Protein AF-A0A1H4A0J3-F1 (afdb_monomer)

Solvent-accessible surface area (backbone atoms only — not comparable to full-atom values): 24452 Å² total; per-residue (Å²): 130,66,51,70,62,52,45,55,51,49,49,52,47,35,50,53,34,30,50,50,51,49,54,53,56,74,72,62,51,73,77,63,23,76,77,56,42,59,70,54,56,52,51,48,53,38,52,51,26,36,53,53,44,54,55,50,47,46,70,75,42,68,84,42,49,66,63,55,100,72,50,74,69,90,62,61,57,86,45,40,31,37,36,65,24,53,52,38,14,56,70,25,56,76,70,74,41,78,49,31,29,23,30,38,24,35,29,41,53,85,44,65,46,31,14,30,40,25,36,47,81,83,70,46,43,37,34,20,31,71,96,65,40,11,29,45,80,86,42,80,36,43,28,37,87,62,49,56,58,66,20,38,34,37,52,62,83,46,88,63,44,82,78,42,49,67,55,53,51,51,45,46,70,67,39,66,89,52,28,57,42,80,42,69,62,69,23,58,37,56,49,33,46,31,19,13,57,35,76,22,36,28,32,43,44,50,78,42,60,55,38,46,40,54,15,19,50,45,22,18,44,40,12,64,22,38,58,19,22,60,88,66,43,71,81,37,71,87,44,44,30,41,31,37,19,29,47,74,31,43,72,62,53,39,56,66,64,37,93,59,68,100,78,76,91,68,95,72,80,90,76,75,51,68,40,57,52,29,48,54,48,33,46,59,55,34,61,95,42,54,38,93,95,57,90,48,59,40,53,58,53,31,52,45,7,18,53,49,32,54,75,76,46,86,56,52,53,56,37,22,21,22,31,37,38,56,37,45,80,77,43,72,46,56,60,69,56,43,27,72,77,64,31,66,68,26,23,52,48,21,58,73,69,55,85,74,86,58,91,96,52,53,80,65,78,35,41,66,60,48,52,49,51,52,42,56,49,46,51,73,45,55,72,69,50,46,43,39,50,47,12,46,56,34,46,53,48,54,54,49,48,55,42,33,73,75,52,43,85,58,47,36,73,78,43,87,70,55,58,64,54,62,53,35,52,51,54,57,46,44,49,62,39,46,48,91,43,64,89,36,70,68,43,52,50,37,49,51,50,51,49,65,72,34,66,86,51,84,128

Nearest PDB structures (foldseek):
  2qfl-assembly1_A  TM=8.839E-01  e=4.375E-18  Escherichia coli
  5zhh-assembly1_A  TM=8.967E-01  e=5.079E-17  Nostoc sp. PCC 7120 = FACHB-418
  6ib8-assembly1_A  TM=9.085E-01  e=4.854E-17  Escherichia coli
  2pcr-assembly1_D  TM=9.141E-01  e=8.872E-16  Aquifex aeolicus VF5
  2pcr-assembly1_C  TM=9.179E-01  e=1.128E-14  Aquifex aeolicus VF5

Structure (mmCIF, N/CA/C/O backbone):
data_AF-A0A1H4A0J3-F1
#
_entry.id   AF-A0A1H4A0J3-F1
#
loop_
_atom_site.group_PDB
_atom_site.id
_atom_site.type_symbol
_atom_site.label_atom_id
_atom_site.label_alt_id
_atom_site.label_comp_id
_atom_site.label_asym_id
_atom_site.label_entity_id
_atom_site.label_seq_id
_atom_site.pdbx_PDB_ins_code
_atom_site.Cartn_x
_atom_site.Cartn_y
_atom_site.Cartn_z
_atom_site.occupancy
_atom_site.B_iso_or_equiv
_atom_site.auth_seq_id
_atom_site.auth_comp_id
_atom_site.auth_asym_id
_atom_site.auth_atom_id
_atom_site.pdbx_PDB_model_num
ATOM 1 N N . MET A 1 1 ? -1.515 4.212 33.748 1.00 77.25 1 MET A N 1
ATOM 2 C CA . MET A 1 1 ? -2.375 4.877 32.749 1.00 77.25 1 MET A CA 1
ATOM 3 C C . MET A 1 1 ? -3.642 4.048 32.587 1.00 77.25 1 MET A C 1
ATOM 5 O O . MET A 1 1 ? -3.531 2.869 32.289 1.00 77.25 1 MET A O 1
ATOM 9 N N . GLU A 1 2 ? -4.824 4.614 32.845 1.00 92.94 2 GLU A N 1
ATOM 10 C CA . GLU A 1 2 ? -6.111 3.909 32.685 1.00 92.94 2 GLU A CA 1
ATOM 11 C C . GLU A 1 2 ? -6.526 3.901 31.203 1.00 92.94 2 GLU A C 1
ATOM 13 O O . GLU A 1 2 ? -7.246 4.789 30.740 1.00 92.94 2 GLU A O 1
ATOM 18 N N . LEU A 1 3 ? -6.050 2.906 30.442 1.00 97.06 3 LEU A N 1
ATOM 19 C CA . LEU A 1 3 ? -6.209 2.846 28.980 1.00 97.06 3 LEU A CA 1
ATOM 20 C C . LEU A 1 3 ? -7.665 2.945 28.515 1.00 97.06 3 LEU A C 1
ATOM 22 O O . LEU A 1 3 ? -7.951 3.615 27.526 1.00 97.06 3 LEU A O 1
ATOM 26 N N . ARG A 1 4 ? -8.606 2.348 29.251 1.00 97.88 4 ARG A N 1
ATOM 27 C CA . ARG A 1 4 ? -10.037 2.415 28.925 1.00 97.88 4 ARG A CA 1
ATOM 28 C C . ARG A 1 4 ? -10.574 3.849 28.947 1.00 97.88 4 ARG A C 1
ATOM 30 O O . ARG A 1 4 ? -11.303 4.249 28.041 1.00 97.88 4 ARG A O 1
ATOM 37 N N . GLN A 1 5 ? -10.241 4.615 29.987 1.00 97.75 5 GLN A N 1
ATOM 38 C CA . GLN A 1 5 ? -10.696 6.004 30.119 1.00 97.75 5 GLN A CA 1
ATOM 39 C C . GLN A 1 5 ? -10.058 6.880 29.041 1.00 97.75 5 GLN A C 1
ATOM 41 O O . GLN A 1 5 ? -10.754 7.669 28.403 1.00 97.75 5 GLN A O 1
ATOM 46 N N . LEU A 1 6 ? -8.761 6.679 28.789 1.00 98.25 6 LEU A N 1
ATOM 47 C CA . LEU A 1 6 ? -8.033 7.392 27.746 1.00 98.25 6 LEU A CA 1
ATOM 48 C C . LEU A 1 6 ? -8.616 7.106 26.355 1.00 98.25 6 LEU A C 1
ATOM 50 O O . LEU A 1 6 ? -8.926 8.037 25.620 1.00 98.25 6 LEU A O 1
ATOM 54 N N . THR A 1 7 ? -8.875 5.837 26.032 1.00 98.75 7 THR A N 1
ATOM 55 C CA . THR A 1 7 ? -9.491 5.424 24.757 1.00 98.75 7 THR A CA 1
ATOM 56 C C . THR A 1 7 ? -10.863 6.064 24.567 1.00 98.75 7 THR A C 1
ATOM 58 O O . THR A 1 7 ? -11.168 6.567 23.488 1.00 98.75 7 THR A O 1
ATOM 61 N N . SER A 1 8 ? -11.681 6.128 25.626 1.00 98.44 8 SER A N 1
ATOM 62 C CA . SER A 1 8 ? -12.982 6.804 25.572 1.00 98.44 8 SER A CA 1
ATOM 63 C C . SER A 1 8 ? -12.859 8.302 25.274 1.00 98.44 8 SER A C 1
ATOM 65 O O . SER A 1 8 ? -13.718 8.843 24.579 1.00 98.44 8 SER A O 1
ATOM 67 N N . ALA A 1 9 ? -11.830 8.978 25.791 1.00 98.56 9 ALA A N 1
ATOM 68 C CA . ALA A 1 9 ? -11.569 10.381 25.476 1.00 98.56 9 ALA A CA 1
ATOM 69 C C . ALA A 1 9 ? -11.091 10.547 24.023 1.00 98.56 9 ALA A C 1
ATOM 71 O O . ALA A 1 9 ? -11.588 11.416 23.309 1.00 98.56 9 ALA A O 1
ATOM 72 N N . VAL A 1 10 ? -10.213 9.661 23.540 1.00 98.75 10 VAL A N 1
ATOM 73 C CA . VAL A 1 10 ? -9.754 9.657 22.139 1.00 98.75 10 VAL A CA 1
ATOM 74 C C . VAL A 1 10 ? -10.916 9.408 21.167 1.00 98.75 10 VAL A C 1
ATOM 76 O O . VAL A 1 10 ? -11.002 10.079 20.143 1.00 98.75 10 VAL A O 1
ATOM 79 N N . CYS A 1 11 ? -11.883 8.550 21.514 1.00 98.88 11 CYS A N 1
ATOM 80 C CA . CYS A 1 11 ? -13.115 8.373 20.733 1.00 98.88 11 CYS A CA 1
ATOM 81 C C . CYS A 1 11 ? -13.897 9.684 20.563 1.00 98.88 11 CYS A C 1
ATOM 83 O O . CYS A 1 11 ? -14.443 9.946 19.492 1.00 98.88 11 CYS A O 1
ATOM 85 N N . GLN A 1 12 ? -13.961 10.524 21.602 1.00 98.75 12 GLN A N 1
ATOM 86 C CA . GLN A 1 12 ? -14.626 11.828 21.512 1.00 98.75 12 GLN A CA 1
ATOM 87 C C . GLN A 1 12 ? -13.864 12.780 20.584 1.00 98.75 12 GLN A C 1
ATOM 89 O O . GLN A 1 12 ? -14.494 13.470 19.783 1.00 98.75 12 GLN A O 1
ATOM 94 N N . ILE A 1 13 ? -12.529 12.776 20.647 1.00 98.75 13 ILE A N 1
ATOM 95 C CA . ILE A 1 13 ? -11.664 13.574 19.766 1.00 98.75 13 ILE A CA 1
ATOM 96 C C . ILE A 1 13 ? -11.846 13.146 18.304 1.00 98.75 13 ILE A C 1
ATOM 98 O O . ILE A 1 13 ? -12.110 13.993 17.449 1.00 98.75 13 ILE A O 1
ATOM 102 N N . ALA A 1 14 ? -11.795 11.841 18.019 1.00 98.69 14 ALA A N 1
ATOM 103 C CA . ALA A 1 14 ? -11.991 11.304 16.673 1.00 98.69 14 ALA A CA 1
ATOM 104 C C . ALA A 1 14 ? -13.368 11.682 16.100 1.00 98.69 14 ALA A C 1
ATOM 106 O O . ALA A 1 14 ? -13.466 12.135 14.960 1.00 98.69 14 ALA A O 1
ATOM 107 N N . ARG A 1 15 ? -14.434 11.604 16.913 1.00 98.75 15 ARG A N 1
ATOM 108 C CA . ARG A 1 15 ? -15.783 12.041 16.509 1.00 98.75 15 ARG A CA 1
ATOM 109 C C . ARG A 1 15 ? -15.874 13.534 16.222 1.00 98.75 15 ARG A C 1
ATOM 111 O O . ARG A 1 15 ? -16.555 13.927 15.278 1.00 98.75 15 ARG A O 1
ATOM 118 N N . GLN A 1 16 ? -15.212 14.374 17.016 1.00 98.44 16 GLN A N 1
ATOM 119 C CA . GLN A 1 16 ? -15.170 15.819 16.770 1.00 98.44 16 GLN A CA 1
ATOM 120 C C . GLN A 1 16 ? -14.463 16.135 15.446 1.00 98.44 16 GLN A C 1
ATOM 122 O O . GLN A 1 16 ? -14.987 16.915 14.647 1.00 98.44 16 GLN A O 1
ATOM 127 N N . ALA A 1 17 ? -13.324 15.490 15.183 1.00 98.06 17 ALA A N 1
ATOM 128 C CA . ALA A 1 17 ? -12.599 15.630 13.925 1.00 98.06 17 ALA A CA 1
ATOM 129 C C . ALA A 1 17 ? -13.425 15.130 12.729 1.00 98.06 17 ALA A C 1
ATOM 131 O O . ALA A 1 17 ? -13.578 15.842 11.739 1.00 98.06 17 ALA A O 1
ATOM 132 N N . GLY A 1 18 ? -14.064 13.964 12.837 1.00 97.88 18 GLY A N 1
ATOM 133 C CA . GLY A 1 18 ? -14.913 13.463 11.760 1.00 97.88 18 GLY A CA 1
ATOM 134 C C . GLY A 1 18 ? -16.195 14.282 11.553 1.00 97.88 18 GLY A C 1
ATOM 135 O O . GLY A 1 18 ? -16.644 14.427 10.418 1.00 97.88 18 GLY A O 1
ATOM 136 N N . ALA A 1 19 ? -16.753 14.915 12.592 1.00 97.94 19 ALA A N 1
ATOM 137 C CA . ALA A 1 19 ? -17.837 15.888 12.431 1.00 97.94 19 ALA A CA 1
ATOM 138 C C . ALA A 1 19 ? -17.382 17.132 11.646 1.00 97.94 19 ALA A C 1
ATOM 140 O O . ALA A 1 19 ? -18.131 17.634 10.802 1.00 97.94 19 ALA A O 1
ATOM 141 N N . TYR A 1 20 ? -16.152 17.602 11.881 1.00 97.00 20 TYR A N 1
ATOM 142 C CA . TYR A 1 20 ? -15.530 18.652 11.072 1.00 97.00 20 TYR A CA 1
ATOM 143 C C . TYR A 1 20 ? -15.372 18.209 9.607 1.00 97.00 20 TYR A C 1
ATOM 145 O O . TYR A 1 20 ? -15.861 18.905 8.716 1.00 97.00 20 TYR A O 1
ATOM 153 N N . ILE A 1 21 ? -14.817 17.019 9.356 1.00 96.19 21 ILE A N 1
ATOM 154 C CA . ILE A 1 21 ? -14.648 16.454 8.002 1.00 96.19 21 ILE A CA 1
ATOM 155 C C . ILE A 1 21 ? -15.999 16.322 7.286 1.00 96.19 21 ILE A C 1
ATOM 157 O O . ILE A 1 21 ? -16.140 16.740 6.136 1.00 96.19 21 ILE A O 1
ATOM 161 N N . ARG A 1 22 ? -17.034 15.810 7.968 1.00 95.81 22 ARG A N 1
ATOM 162 C CA . ARG A 1 22 ? -18.405 15.703 7.437 1.00 95.81 22 ARG A CA 1
ATOM 163 C C . ARG A 1 22 ? -18.966 17.066 7.032 1.00 95.81 22 ARG A C 1
ATOM 165 O O . ARG A 1 22 ? -19.584 17.194 5.974 1.00 95.81 22 ARG A O 1
ATOM 172 N N . ASN A 1 23 ? -18.743 18.087 7.859 1.00 94.56 23 ASN A N 1
ATOM 173 C CA . ASN A 1 23 ? -19.189 19.449 7.583 1.00 94.56 23 ASN A CA 1
ATOM 174 C C . ASN A 1 23 ? -18.470 20.038 6.362 1.00 94.56 23 ASN A C 1
ATOM 176 O O . ASN A 1 23 ? -19.127 20.583 5.474 1.00 94.56 23 ASN A O 1
ATOM 180 N N . GLU A 1 24 ? -17.148 19.886 6.271 1.00 92.12 24 GLU A N 1
ATOM 181 C CA . GLU A 1 24 ? -16.384 20.343 5.104 1.00 92.12 24 GLU A CA 1
ATOM 182 C C . GLU A 1 24 ? -16.805 19.603 3.834 1.00 92.12 24 GLU A C 1
ATOM 184 O O . GLU A 1 24 ? -17.065 20.237 2.808 1.00 92.12 24 GLU A O 1
ATOM 189 N N . ARG A 1 25 ? -17.045 18.287 3.915 1.00 90.25 25 ARG A N 1
ATOM 190 C CA . ARG A 1 25 ? -17.536 17.519 2.768 1.00 90.25 25 ARG A CA 1
ATOM 191 C C . ARG A 1 25 ? -18.875 18.012 2.241 1.00 90.25 25 ARG A C 1
ATOM 193 O O . ARG A 1 25 ? -19.088 17.980 1.030 1.00 90.25 25 ARG A O 1
ATOM 200 N N . SER A 1 26 ? -19.776 18.460 3.116 1.00 89.69 26 SER A N 1
ATOM 201 C CA . SER A 1 26 ? -21.093 18.970 2.703 1.00 89.69 26 SER A CA 1
ATOM 202 C C . SER A 1 26 ? -21.018 20.300 1.941 1.00 89.69 26 SER A C 1
ATOM 204 O O . SER A 1 26 ? -21.916 20.613 1.163 1.00 89.69 26 SER A O 1
ATOM 206 N N . LYS A 1 27 ? -19.932 21.062 2.128 1.00 86.88 27 LYS A N 1
ATOM 207 C CA . LYS A 1 27 ? -19.653 22.321 1.420 1.00 86.88 27 LYS A CA 1
ATOM 208 C C . LYS A 1 27 ? -18.797 22.120 0.168 1.00 86.88 27 LYS A C 1
ATOM 210 O O . LYS A 1 27 ? -18.629 23.058 -0.609 1.00 86.88 27 LYS A O 1
ATOM 215 N N . PHE A 1 28 ? -18.222 20.934 -0.009 1.00 80.31 28 PHE A N 1
ATOM 216 C CA . PHE A 1 28 ? -17.316 20.636 -1.109 1.00 80.31 28 PHE A CA 1
ATOM 217 C C . PHE A 1 28 ? -18.039 20.618 -2.459 1.00 80.31 28 PHE A C 1
ATOM 219 O O . PHE A 1 28 ? -19.044 19.925 -2.626 1.00 80.31 28 PHE A O 1
ATOM 226 N N . SER A 1 29 ? -17.473 21.309 -3.453 1.00 70.44 29 SER A N 1
ATOM 227 C CA . SER A 1 29 ? -17.853 21.157 -4.859 1.00 70.44 29 SER A CA 1
ATOM 228 C C . SER A 1 29 ? -16.619 20.941 -5.736 1.00 70.44 29 SER A C 1
ATOM 230 O O . SER A 1 29 ? -15.600 21.614 -5.566 1.00 70.44 29 SER A O 1
ATOM 232 N N . LEU A 1 30 ? -16.724 20.025 -6.706 1.00 64.50 30 LEU A N 1
ATOM 233 C CA . LEU A 1 30 ? -15.651 19.734 -7.668 1.00 64.50 30 LEU A CA 1
ATOM 234 C C . LEU A 1 30 ? -15.288 20.969 -8.518 1.00 64.50 30 LEU A C 1
ATOM 236 O O . LEU A 1 30 ? -14.119 21.202 -8.810 1.00 64.50 30 LEU A O 1
ATOM 240 N N . GLU A 1 31 ? -16.262 21.831 -8.822 1.00 60.62 31 GLU A N 1
ATOM 241 C CA . GLU A 1 31 ? -16.038 23.103 -9.531 1.00 60.62 31 GLU A CA 1
ATOM 242 C C . GLU A 1 31 ? -15.160 24.089 -8.736 1.00 60.62 31 GLU A C 1
ATOM 244 O O . GLU A 1 31 ? -14.423 24.895 -9.309 1.00 60.62 31 GLU A O 1
ATOM 249 N N . SER A 1 32 ? -15.210 24.033 -7.399 1.00 53.88 32 SER A N 1
ATOM 250 C CA . SER A 1 32 ? -14.357 24.853 -6.523 1.00 53.88 32 SER A CA 1
ATOM 251 C C . SER A 1 32 ? -12.909 24.356 -6.495 1.00 53.88 32 SER A C 1
ATOM 253 O O . SER A 1 32 ? -11.994 25.133 -6.221 1.00 53.88 32 SER A O 1
ATOM 255 N N . VAL A 1 33 ? -12.715 23.072 -6.803 1.00 53.56 33 VAL A N 1
ATOM 256 C CA . VAL A 1 33 ? -11.428 22.383 -6.880 1.00 53.56 33 VAL A CA 1
ATOM 257 C C . VAL A 1 33 ? -10.698 22.686 -8.186 1.00 53.56 33 VAL A C 1
ATOM 259 O O . VAL A 1 33 ? -9.498 22.927 -8.147 1.00 53.56 33 VAL A O 1
ATOM 262 N N . GLU A 1 34 ? -11.381 22.796 -9.327 1.00 47.59 34 GLU A N 1
ATOM 263 C CA . GLU A 1 34 ? -10.730 23.212 -10.585 1.00 47.59 34 GLU A CA 1
ATOM 264 C C . GLU A 1 34 ? -10.139 24.631 -10.505 1.00 47.59 34 GLU A C 1
ATOM 266 O O . GLU A 1 34 ? -9.137 24.930 -11.149 1.00 47.59 34 GLU A O 1
ATOM 271 N N . ARG A 1 35 ? -10.710 25.504 -9.661 1.00 46.56 35 ARG A N 1
ATOM 272 C CA . ARG A 1 35 ? -10.203 26.870 -9.432 1.00 46.56 35 ARG A CA 1
ATOM 273 C C . ARG A 1 35 ? -9.032 26.957 -8.450 1.00 46.56 35 ARG A C 1
ATOM 275 O O . ARG A 1 35 ? -8.394 28.007 -8.393 1.00 46.56 35 ARG A O 1
ATOM 282 N N . LYS A 1 36 ? -8.789 25.915 -7.648 1.00 44.12 36 LYS A N 1
ATOM 283 C CA . LYS A 1 36 ? -7.773 25.897 -6.578 1.00 44.12 36 LYS A CA 1
ATOM 284 C C . LYS A 1 36 ? -6.847 24.674 -6.607 1.00 44.12 36 LYS A C 1
ATOM 286 O O . LYS A 1 36 ? -6.010 24.577 -5.736 1.00 44.12 36 LYS A O 1
ATOM 291 N N . HIS A 1 37 ? -6.962 23.787 -7.595 1.00 48.91 37 HIS A N 1
ATOM 292 C CA . HIS A 1 37 ? -6.402 22.428 -7.606 1.00 48.91 37 HIS A CA 1
ATOM 293 C C . HIS A 1 37 ? -6.952 21.519 -6.479 1.00 48.91 37 HIS A C 1
ATOM 295 O O . HIS A 1 37 ? -7.122 21.924 -5.331 1.00 48.91 37 HIS A O 1
ATOM 301 N N . ALA A 1 38 ? -7.254 20.253 -6.800 1.00 53.19 38 ALA A N 1
ATOM 302 C CA . ALA A 1 38 ? -7.878 19.292 -5.870 1.00 53.19 38 ALA A CA 1
ATOM 303 C C . ALA A 1 38 ? -7.026 19.028 -4.625 1.00 53.19 38 ALA A C 1
ATOM 305 O O . ALA A 1 38 ? -7.549 18.908 -3.516 1.00 53.19 38 ALA A O 1
ATOM 306 N N . HIS A 1 39 ? -5.711 19.003 -4.829 1.00 55.66 39 HIS A N 1
ATOM 307 C CA . HIS A 1 39 ? -4.715 18.794 -3.789 1.00 55.66 39 HIS A CA 1
ATOM 308 C C . HIS A 1 39 ? -4.749 19.890 -2.710 1.00 55.66 39 HIS A C 1
ATOM 310 O O . HIS A 1 39 ? -4.598 19.579 -1.531 1.00 55.66 39 HIS A O 1
ATOM 316 N N . ASP A 1 40 ? -5.047 21.144 -3.066 1.00 57.38 40 ASP A N 1
ATOM 317 C CA . ASP A 1 40 ? -5.040 22.256 -2.106 1.00 57.38 40 ASP A CA 1
ATOM 318 C C . ASP A 1 40 ? -6.263 22.230 -1.177 1.00 57.38 40 ASP A C 1
ATOM 320 O O . ASP A 1 40 ? -6.155 22.565 0.004 1.00 57.38 40 ASP A O 1
ATOM 324 N N . TYR A 1 41 ? -7.435 21.822 -1.681 1.00 57.41 41 TYR A N 1
ATOM 325 C CA . TYR A 1 41 ? -8.647 21.723 -0.856 1.00 57.41 41 TYR A CA 1
ATOM 326 C C . TYR A 1 41 ? -8.555 20.571 0.143 1.00 57.41 41 TYR A C 1
ATOM 328 O O . TYR A 1 41 ? -8.891 20.723 1.315 1.00 57.41 41 TYR A O 1
ATOM 336 N N . VAL A 1 42 ? -8.074 19.423 -0.323 1.00 65.56 42 VAL A N 1
ATOM 337 C CA . VAL A 1 42 ? -7.821 18.262 0.529 1.00 65.56 42 VAL A CA 1
ATOM 338 C C . VAL A 1 42 ? -6.808 18.615 1.606 1.00 65.56 42 VAL A C 1
ATOM 340 O O . VAL A 1 42 ? -7.081 18.384 2.776 1.00 65.56 42 VAL A O 1
ATOM 343 N N . SER A 1 43 ? -5.707 19.278 1.232 1.00 70.75 43 SER A N 1
ATOM 344 C CA . SER A 1 43 ? -4.704 19.740 2.194 1.00 70.75 43 SER A CA 1
ATOM 345 C C . SER A 1 43 ? -5.300 20.673 3.254 1.00 70.75 43 SER A C 1
ATOM 347 O O . SER A 1 43 ? -4.849 20.657 4.393 1.00 70.75 43 SER A O 1
ATOM 349 N N . TYR A 1 44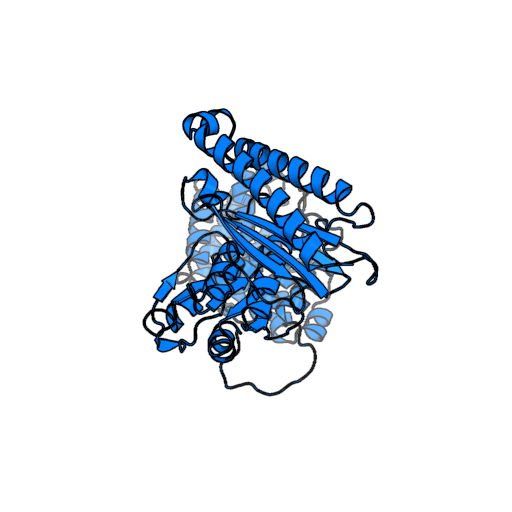 ? -6.316 21.478 2.921 1.00 81.56 44 TYR A N 1
ATOM 350 C CA . TYR A 1 44 ? -7.006 22.317 3.905 1.00 81.56 44 TYR A CA 1
ATOM 351 C C . TYR A 1 44 ? -7.822 21.504 4.916 1.00 81.56 44 TYR A C 1
ATOM 353 O O . TYR A 1 44 ? -7.710 21.763 6.115 1.00 81.56 44 TYR A O 1
ATOM 361 N N . VAL A 1 45 ? -8.640 20.555 4.448 1.00 86.50 45 VAL A N 1
ATOM 362 C CA . VAL A 1 45 ? -9.464 19.721 5.340 1.00 86.50 45 VAL A CA 1
ATOM 363 C C . VAL A 1 45 ? -8.563 18.870 6.222 1.00 86.50 45 VAL A C 1
ATOM 365 O O . VAL A 1 45 ? -8.726 18.901 7.436 1.00 86.50 45 VAL A O 1
ATOM 368 N N . ASP A 1 46 ? -7.573 18.219 5.616 1.00 84.12 46 ASP A N 1
ATOM 369 C CA . ASP A 1 46 ? -6.578 17.378 6.276 1.00 84.12 46 ASP A CA 1
ATOM 370 C C . ASP A 1 46 ? -5.852 18.126 7.411 1.00 84.12 46 ASP A C 1
ATOM 372 O O . ASP A 1 46 ? -5.973 17.747 8.579 1.00 84.12 46 ASP A O 1
ATOM 376 N N . LYS A 1 47 ? -5.262 19.296 7.110 1.00 86.19 47 LYS A N 1
ATOM 377 C CA . LYS A 1 47 ? -4.627 20.186 8.106 1.00 86.19 47 LYS A CA 1
ATOM 378 C C . LYS A 1 47 ? -5.596 20.674 9.180 1.00 86.19 47 LYS A C 1
ATOM 380 O O . LYS A 1 47 ? -5.210 20.869 10.333 1.00 86.19 47 LYS A O 1
ATOM 385 N N . GLY A 1 48 ? -6.849 20.931 8.808 1.00 90.50 48 GLY A N 1
ATOM 386 C CA . GLY A 1 48 ? -7.891 21.358 9.737 1.00 90.50 48 GLY A CA 1
ATOM 387 C C . GLY A 1 48 ? -8.215 20.277 10.766 1.00 90.50 48 GLY A C 1
ATOM 388 O O . GLY A 1 48 ? -8.238 20.558 11.968 1.00 90.50 48 GLY A O 1
ATOM 389 N N . SER A 1 49 ? -8.412 19.037 10.311 1.00 93.19 49 SER A N 1
ATOM 390 C CA . SER A 1 49 ? -8.598 17.872 11.183 1.00 93.19 49 SER A CA 1
ATOM 391 C C . SER A 1 49 ? -7.353 17.572 12.010 1.00 93.19 49 SER A C 1
ATOM 393 O O . SER A 1 49 ? -7.478 17.370 13.218 1.00 93.19 49 SER A O 1
ATOM 395 N N . GLU A 1 50 ? -6.162 17.620 11.412 1.00 93.81 50 GLU A N 1
ATOM 396 C CA . GLU A 1 50 ? -4.892 17.401 12.107 1.00 93.81 50 GLU A CA 1
ATOM 397 C C . GLU A 1 50 ? -4.732 18.381 13.274 1.00 93.81 50 GLU A C 1
ATOM 399 O O . GLU A 1 50 ? -4.516 17.970 14.414 1.00 93.81 50 GLU A O 1
ATOM 404 N N . GLN A 1 51 ? -4.934 19.680 13.030 1.00 94.38 51 GLN A N 1
ATOM 405 C CA . GLN A 1 51 ? -4.817 20.702 14.066 1.00 94.38 51 GLN A CA 1
ATOM 406 C C . GLN A 1 51 ? -5.794 20.459 15.225 1.00 94.38 51 GLN A C 1
ATOM 408 O O . GLN A 1 51 ? -5.409 20.630 16.387 1.00 94.38 51 GLN A O 1
ATOM 413 N N . LEU A 1 52 ? -7.043 20.069 14.935 1.00 96.69 52 LEU A N 1
ATOM 414 C CA . LEU A 1 52 ? -8.042 19.738 15.957 1.00 96.69 52 LEU A CA 1
ATOM 415 C C . LEU A 1 52 ? -7.593 18.543 16.805 1.00 96.69 52 LEU A C 1
ATOM 417 O O . LEU A 1 52 ? -7.600 18.629 18.035 1.00 96.69 52 LEU A O 1
ATOM 421 N N . ILE A 1 53 ? -7.162 17.462 16.150 1.00 97.81 53 ILE A N 1
ATOM 422 C CA . ILE A 1 53 ? -6.734 16.224 16.806 1.00 97.81 53 ILE A CA 1
ATOM 423 C C . ILE A 1 53 ? -5.485 16.477 17.651 1.00 97.81 53 ILE A C 1
ATOM 425 O O . ILE A 1 53 ? -5.500 16.233 18.855 1.00 97.81 53 ILE A O 1
ATOM 429 N N . VAL A 1 54 ? -4.426 17.037 17.063 1.00 96.81 54 VAL A N 1
ATOM 430 C CA . VAL A 1 54 ? -3.146 17.296 17.739 1.00 96.81 54 VAL A CA 1
ATOM 431 C C . VAL A 1 54 ? -3.328 18.232 18.933 1.00 96.81 54 VAL A C 1
ATOM 433 O O . VAL A 1 54 ? -2.757 17.992 19.998 1.00 96.81 54 VAL A O 1
ATOM 436 N N . THR A 1 55 ? -4.147 19.283 18.800 1.00 97.31 55 THR A N 1
ATOM 437 C CA . THR A 1 55 ? -4.423 20.202 19.919 1.00 97.31 55 THR A CA 1
ATOM 438 C C . THR A 1 55 ? -5.105 19.475 21.075 1.00 97.31 55 THR A C 1
ATOM 440 O O . THR A 1 55 ? -4.698 19.645 22.225 1.00 97.31 55 THR A O 1
ATOM 443 N N . ALA A 1 56 ? -6.114 18.651 20.783 1.00 98.19 56 ALA A N 1
ATOM 444 C CA . ALA A 1 56 ? -6.848 17.914 21.804 1.00 98.19 56 ALA A CA 1
ATOM 445 C C . ALA A 1 56 ? -5.992 16.816 22.457 1.00 98.19 56 ALA A C 1
ATOM 447 O O . ALA A 1 56 ? -6.002 16.681 23.680 1.00 98.19 56 ALA A O 1
ATOM 448 N N . LEU A 1 57 ? -5.195 16.080 21.676 1.00 98.19 57 LEU A N 1
ATOM 449 C CA . LEU A 1 57 ? -4.305 15.035 22.188 1.00 98.19 57 LEU A CA 1
ATOM 450 C C . LEU A 1 57 ? -3.187 15.602 23.073 1.00 98.19 57 LEU A C 1
ATOM 452 O O . LEU A 1 57 ? -2.914 15.037 24.129 1.00 98.19 57 LEU A O 1
ATOM 456 N N . ARG A 1 58 ? -2.608 16.763 22.724 1.00 97.62 58 ARG A N 1
ATOM 457 C CA . ARG A 1 58 ? -1.630 17.466 23.583 1.00 97.62 58 ARG A CA 1
ATOM 458 C C . ARG A 1 58 ? -2.212 17.894 24.925 1.00 97.62 58 ARG A C 1
ATOM 460 O O . ARG A 1 58 ? -1.488 17.958 25.909 1.00 97.62 58 ARG A O 1
ATOM 467 N N . GLN A 1 59 ? -3.498 18.236 24.966 1.00 97.44 59 GLN A N 1
ATOM 468 C CA . GLN A 1 59 ? -4.177 18.566 26.220 1.00 97.44 59 GLN A CA 1
ATOM 469 C C . GLN A 1 59 ? -4.509 17.309 27.027 1.00 97.44 59 GLN A C 1
ATOM 471 O O . GLN A 1 59 ? -4.442 17.338 28.254 1.00 97.44 59 GLN A O 1
ATOM 476 N N . LEU A 1 60 ? -4.873 16.224 26.339 1.00 97.69 60 LEU A N 1
ATOM 477 C CA . LEU A 1 60 ? -5.265 14.959 26.948 1.00 97.69 60 LEU A CA 1
ATOM 478 C C . LEU A 1 60 ? -4.078 14.215 27.577 1.00 97.69 60 LEU A C 1
ATOM 480 O O . LEU A 1 60 ? -4.232 13.649 28.656 1.00 97.69 60 LEU A O 1
ATOM 484 N N . LEU A 1 61 ? -2.922 14.214 26.908 1.00 96.56 61 LEU A N 1
ATOM 485 C CA . LEU A 1 61 ? -1.707 13.522 27.343 1.00 96.56 61 LEU A CA 1
ATOM 486 C C . LEU A 1 61 ? -0.455 14.350 26.974 1.00 96.56 61 LEU A C 1
ATOM 488 O O . LEU A 1 61 ? 0.179 14.078 25.951 1.00 96.56 61 LEU A O 1
ATOM 492 N N . PRO A 1 62 ? -0.124 15.399 27.755 1.00 95.44 62 PRO A N 1
ATOM 493 C CA . PRO A 1 62 ? 0.931 16.364 27.422 1.00 95.44 62 PRO A CA 1
ATOM 494 C C . PRO A 1 62 ? 2.348 15.786 27.320 1.00 95.44 62 PRO A C 1
ATOM 496 O O . PRO A 1 62 ? 3.211 16.393 26.691 1.00 95.44 62 PRO A O 1
ATOM 499 N N . GLU A 1 63 ? 2.605 14.652 27.969 1.00 93.44 63 GLU A N 1
ATOM 500 C CA . GLU A 1 63 ? 3.892 13.956 27.967 1.00 93.44 63 GLU A CA 1
ATOM 501 C C . GLU A 1 63 ? 4.154 13.146 26.691 1.00 93.44 63 GLU A C 1
ATOM 503 O O . GLU A 1 63 ? 5.300 12.781 26.428 1.00 93.44 63 GLU A O 1
ATOM 508 N N . ALA A 1 64 ? 3.114 12.853 25.905 1.00 95.69 64 ALA A N 1
ATOM 509 C CA . ALA A 1 64 ? 3.247 12.067 24.690 1.00 95.69 64 ALA A CA 1
ATOM 510 C C . ALA A 1 64 ? 3.719 12.929 23.510 1.00 95.69 64 ALA A C 1
ATOM 512 O O . ALA A 1 64 ? 3.227 14.035 23.268 1.00 95.69 64 ALA A O 1
ATOM 513 N N . GLY A 1 65 ? 4.678 12.395 22.755 1.00 94.62 65 GLY A N 1
ATOM 514 C CA . GLY A 1 65 ? 5.103 12.941 21.472 1.00 94.62 65 GLY A CA 1
ATOM 515 C C . GLY A 1 65 ? 4.149 12.561 20.339 1.00 94.62 65 GLY A C 1
ATOM 516 O O . GLY A 1 65 ? 3.091 11.974 20.557 1.00 94.62 65 GLY A O 1
ATOM 517 N N . PHE A 1 66 ? 4.546 12.888 19.114 1.00 93.12 66 PHE A N 1
ATOM 518 C CA . PHE A 1 66 ? 3.856 12.507 17.882 1.00 93.12 66 PHE A CA 1
ATOM 519 C C . PHE A 1 66 ? 4.882 11.879 16.944 1.00 93.12 66 PHE A C 1
ATOM 521 O O . PHE A 1 66 ? 6.014 12.365 16.893 1.00 93.12 66 PHE A O 1
ATOM 528 N N . ILE A 1 67 ? 4.497 10.829 16.219 1.00 86.81 67 ILE A N 1
ATOM 529 C CA . ILE A 1 67 ? 5.330 10.282 15.143 1.00 86.81 67 ILE A CA 1
ATOM 530 C C . ILE A 1 67 ? 5.437 11.307 14.007 1.00 86.81 67 ILE A C 1
ATOM 532 O O . ILE A 1 67 ? 4.453 11.955 13.648 1.00 86.81 67 ILE A O 1
ATOM 536 N N . THR A 1 68 ? 6.643 11.454 13.460 1.00 74.75 68 THR A N 1
ATOM 537 C CA . THR A 1 68 ? 6.951 12.270 12.276 1.00 74.75 68 THR A CA 1
ATOM 538 C C . THR A 1 68 ? 7.271 11.367 11.077 1.00 74.75 68 THR A C 1
ATOM 540 O O . THR A 1 68 ? 7.217 10.143 11.183 1.00 74.75 68 THR A O 1
ATOM 543 N N . GLU A 1 69 ? 7.628 11.944 9.925 1.00 60.62 69 GLU A N 1
ATOM 544 C CA . GLU A 1 69 ? 8.007 11.185 8.717 1.00 60.62 69 GLU A CA 1
ATOM 545 C C . GLU A 1 69 ? 9.178 10.204 8.936 1.00 60.62 69 GLU A C 1
ATOM 547 O O . GLU A 1 69 ? 9.297 9.222 8.208 1.00 60.62 69 GLU A O 1
ATOM 552 N N . GLU A 1 70 ? 10.018 10.429 9.954 1.00 59.47 70 GLU A N 1
ATOM 553 C CA . GLU A 1 70 ? 11.127 9.535 10.327 1.00 59.47 70 GLU A CA 1
ATOM 554 C C . GLU A 1 70 ? 10.646 8.244 11.030 1.00 59.47 70 GLU A C 1
ATOM 556 O O . GLU A 1 70 ? 11.422 7.306 11.234 1.00 59.47 70 GLU A O 1
ATOM 561 N N . GLY A 1 71 ? 9.351 8.156 11.357 1.00 72.69 71 GLY A N 1
ATOM 562 C CA . GLY A 1 71 ? 8.732 6.997 11.990 1.00 72.69 71 GLY A CA 1
ATOM 563 C C . GLY A 1 71 ? 9.152 6.828 13.451 1.00 72.69 71 GLY A C 1
ATOM 564 O O . GLY A 1 71 ? 9.375 7.790 14.179 1.00 72.69 71 GLY A O 1
ATOM 565 N N . LEU A 1 72 ? 9.258 5.574 13.894 1.00 69.50 72 LEU A N 1
ATOM 566 C CA . LEU A 1 72 ? 9.732 5.225 15.242 1.00 69.50 72 LEU A CA 1
ATOM 567 C C . LEU A 1 72 ? 11.262 5.330 15.388 1.00 69.50 72 LEU A C 1
ATOM 569 O O . LEU A 1 72 ? 11.782 5.247 16.504 1.00 69.50 72 LEU A O 1
ATOM 573 N N . ALA A 1 73 ? 12.000 5.474 14.284 1.00 66.81 73 ALA A N 1
ATOM 574 C CA . ALA A 1 73 ? 13.455 5.496 14.312 1.00 66.81 73 ALA A CA 1
ATOM 575 C C . ALA A 1 73 ? 13.959 6.740 15.064 1.00 66.81 73 ALA A C 1
ATOM 577 O O . ALA A 1 73 ? 13.676 7.867 14.683 1.00 66.81 73 ALA A O 1
ATOM 578 N N . GLY A 1 74 ? 14.725 6.533 16.139 1.00 64.81 74 GLY A N 1
ATOM 579 C CA . GLY A 1 74 ? 15.306 7.623 16.935 1.00 64.81 74 GLY A CA 1
ATOM 580 C C . GLY A 1 74 ? 14.507 8.030 18.178 1.00 64.81 74 GLY A C 1
ATOM 581 O O . GLY A 1 74 ? 14.988 8.867 18.943 1.00 64.81 74 GLY A O 1
ATOM 582 N N . HIS A 1 75 ? 13.348 7.415 18.428 1.00 76.75 75 HIS A N 1
ATOM 583 C CA . HIS A 1 75 ? 12.593 7.598 19.668 1.00 76.75 75 HIS A CA 1
ATOM 584 C C . HIS A 1 75 ? 13.022 6.616 20.772 1.00 76.75 75 HIS A C 1
ATOM 586 O O . HIS A 1 75 ? 13.423 5.484 20.502 1.00 76.75 75 HIS A O 1
ATOM 592 N N . ASP A 1 76 ? 12.929 7.053 22.032 1.00 79.75 76 ASP A N 1
ATOM 593 C CA . ASP A 1 76 ? 13.156 6.196 23.203 1.00 79.75 76 ASP A CA 1
ATOM 594 C C . ASP A 1 76 ? 12.001 5.188 23.357 1.00 79.75 76 ASP A C 1
ATOM 596 O O . ASP A 1 76 ? 10.836 5.538 23.162 1.00 79.75 76 ASP A O 1
ATOM 600 N N . GLN A 1 77 ? 12.300 3.943 23.743 1.00 80.69 77 GLN A N 1
ATOM 601 C CA . GLN A 1 77 ? 11.288 2.899 23.934 1.00 80.69 77 GLN A CA 1
ATOM 602 C C . GLN A 1 77 ? 10.309 3.214 25.068 1.00 80.69 77 GLN A C 1
ATOM 604 O O . GLN A 1 77 ? 9.176 2.734 25.046 1.00 80.69 77 GLN A O 1
ATOM 609 N N . GLU A 1 78 ? 10.715 4.019 26.051 1.00 83.69 78 GLU A N 1
ATOM 610 C CA . GLU A 1 78 ? 9.824 4.423 27.141 1.00 83.69 78 GLU A CA 1
ATOM 611 C C . GLU A 1 78 ? 8.881 5.574 26.749 1.00 83.69 78 GLU A C 1
ATOM 613 O O . GLU A 1 78 ? 7.885 5.806 27.444 1.00 83.69 78 GLU A O 1
ATOM 618 N N . GLN A 1 79 ? 9.153 6.274 25.640 1.00 91.25 79 GLN A N 1
ATOM 619 C CA . GLN A 1 79 ? 8.385 7.436 25.200 1.00 91.25 79 GLN A CA 1
ATOM 620 C C . GLN A 1 79 ? 7.003 7.031 24.669 1.00 91.25 79 GLN A C 1
ATOM 622 O O . GLN A 1 79 ? 6.862 6.123 23.852 1.00 91.25 79 GLN A O 1
ATOM 627 N N . LEU A 1 80 ? 5.975 7.764 25.103 1.00 96.06 80 LEU A N 1
ATOM 628 C CA . LEU A 1 80 ? 4.625 7.659 24.557 1.00 96.06 80 LEU A CA 1
ATOM 629 C C . LEU A 1 80 ? 4.517 8.476 23.269 1.00 96.06 80 LEU A C 1
ATOM 631 O O . LEU A 1 80 ? 4.914 9.643 23.252 1.00 96.06 80 LEU A O 1
ATOM 635 N N . LEU A 1 81 ? 3.964 7.886 22.210 1.00 96.00 81 LEU A N 1
ATOM 636 C CA . LEU A 1 81 ? 3.856 8.521 20.895 1.00 96.00 81 LEU A CA 1
ATOM 637 C C . LEU A 1 81 ? 2.451 8.372 20.315 1.00 96.00 81 LEU A C 1
ATOM 639 O O . LEU A 1 81 ? 1.938 7.262 20.170 1.00 96.00 81 LEU A O 1
ATOM 643 N N . TRP A 1 82 ? 1.844 9.498 19.952 1.00 97.25 82 TRP A N 1
ATOM 644 C CA . TRP A 1 82 ? 0.629 9.535 19.150 1.00 97.25 82 TRP A CA 1
ATOM 645 C C . TRP A 1 82 ? 0.950 9.290 17.677 1.00 97.25 82 TRP A C 1
ATOM 647 O O . TRP A 1 82 ? 1.889 9.866 17.126 1.00 97.25 82 TRP A O 1
ATOM 657 N N . VAL A 1 83 ? 0.118 8.482 17.031 1.00 95.50 83 VAL A N 1
ATOM 658 C CA . VAL A 1 83 ? 0.147 8.231 15.589 1.00 95.50 83 VAL A CA 1
ATOM 659 C C . VAL A 1 83 ? -1.229 8.565 15.052 1.00 95.50 83 VAL A C 1
ATOM 661 O O . VAL A 1 83 ? -2.225 8.042 15.551 1.00 95.50 83 VAL A O 1
ATOM 664 N N . VAL A 1 84 ? -1.291 9.480 14.092 1.00 95.81 84 VAL A N 1
ATOM 665 C CA . VAL A 1 84 ? -2.549 10.068 13.635 1.00 95.81 84 VAL A CA 1
ATOM 666 C C . VAL A 1 84 ? -2.575 10.068 12.118 1.00 95.81 84 VAL A C 1
ATOM 668 O O . VAL A 1 84 ? -1.670 10.619 11.502 1.00 95.81 84 VAL A O 1
ATOM 671 N N . ASP A 1 85 ? -3.636 9.504 11.548 1.00 95.19 85 ASP A N 1
ATOM 672 C CA . ASP A 1 85 ? -4.088 9.855 10.206 1.00 95.19 85 ASP A CA 1
ATOM 673 C C . ASP A 1 85 ? -5.373 10.688 10.355 1.00 95.19 85 ASP A C 1
ATOM 675 O O . ASP A 1 85 ? -6.412 10.166 10.791 1.00 95.19 85 ASP A O 1
ATOM 679 N N . PRO A 1 86 ? -5.316 12.001 10.086 1.00 94.62 86 PRO A N 1
ATOM 680 C CA . PRO A 1 86 ? -6.472 12.870 10.226 1.00 94.62 86 PRO A CA 1
ATOM 681 C C . PRO A 1 86 ? -7.543 12.612 9.153 1.00 94.62 86 PRO A C 1
ATOM 683 O O . PRO A 1 86 ? -8.698 12.967 9.399 1.00 94.62 86 PRO A O 1
ATOM 686 N N . LEU A 1 87 ? -7.198 12.003 8.007 1.00 95.25 87 LEU A N 1
ATOM 687 C CA . LEU A 1 87 ? -8.120 11.677 6.916 1.00 95.25 87 LEU A CA 1
ATOM 688 C C . LEU A 1 87 ? -7.609 10.499 6.052 1.00 95.25 87 LEU A C 1
ATOM 690 O O . LEU A 1 87 ? -7.166 10.674 4.908 1.00 95.25 87 LEU A O 1
ATOM 694 N N . ASP A 1 88 ? -7.819 9.277 6.544 1.00 95.12 88 ASP A N 1
ATOM 695 C CA . ASP A 1 88 ? -7.635 8.055 5.754 1.00 95.12 88 ASP A CA 1
ATOM 696 C C . ASP A 1 88 ? -8.743 7.955 4.694 1.00 95.12 88 ASP A C 1
ATOM 698 O O . ASP A 1 88 ? -9.927 8.197 4.960 1.00 95.12 88 ASP A O 1
ATOM 702 N N . GLY A 1 89 ? -8.377 7.578 3.470 1.00 92.31 89 GLY A N 1
ATOM 703 C CA . GLY A 1 89 ? -9.298 7.548 2.334 1.00 92.31 89 GLY A CA 1
ATOM 704 C C . GLY A 1 89 ? -9.552 8.916 1.705 1.00 92.31 89 GLY A C 1
ATOM 705 O O . GLY A 1 89 ? -10.641 9.195 1.203 1.00 92.31 89 GLY A O 1
ATOM 706 N N . THR A 1 90 ? -8.537 9.775 1.671 1.00 88.62 90 THR A N 1
ATOM 707 C CA . THR A 1 90 ? -8.580 11.091 1.014 1.00 88.62 90 THR A CA 1
ATOM 708 C C . THR A 1 90 ? -9.180 11.063 -0.407 1.00 88.62 90 THR A C 1
ATOM 710 O O . THR A 1 90 ? -10.029 11.893 -0.742 1.00 88.62 90 THR A O 1
ATOM 713 N N . THR A 1 91 ? -8.816 10.089 -1.249 1.00 87.56 91 THR A N 1
ATOM 714 C CA . THR A 1 91 ? -9.403 9.945 -2.597 1.00 87.56 91 THR A CA 1
ATOM 715 C C . THR A 1 91 ? -10.908 9.681 -2.526 1.00 87.56 91 THR A C 1
ATOM 717 O O . THR A 1 91 ? -11.689 10.299 -3.252 1.00 87.56 91 THR A O 1
ATOM 720 N N . ASN A 1 92 ? -11.345 8.829 -1.599 1.00 92.31 92 ASN A N 1
ATOM 721 C CA . ASN A 1 92 ? -12.762 8.556 -1.378 1.00 92.31 92 ASN A CA 1
ATOM 722 C C . ASN A 1 92 ? -13.512 9.823 -0.948 1.00 92.31 92 ASN A C 1
ATOM 724 O O . ASN A 1 92 ? -14.561 10.141 -1.517 1.00 92.31 92 ASN A O 1
ATOM 728 N N . PHE A 1 93 ? -12.932 10.606 -0.032 1.00 91.56 93 PHE A N 1
ATOM 729 C CA . PHE A 1 93 ? -13.475 11.901 0.378 1.00 91.56 93 PHE A CA 1
ATOM 730 C C . PHE A 1 93 ? -13.703 12.826 -0.827 1.00 91.56 93 PHE A C 1
ATOM 732 O O . PHE A 1 93 ? -14.824 13.308 -1.022 1.00 91.56 93 PHE A O 1
ATOM 739 N N . ILE A 1 94 ? -12.692 13.021 -1.684 1.00 86.75 94 ILE A N 1
ATOM 740 C CA . ILE A 1 94 ? -12.796 13.865 -2.893 1.00 86.75 94 ILE A CA 1
ATOM 741 C C . ILE A 1 94 ? -13.968 13.402 -3.767 1.00 86.75 94 ILE A C 1
ATOM 743 O O . ILE A 1 94 ? -14.812 14.203 -4.177 1.00 86.75 94 ILE A O 1
ATOM 747 N N . HIS A 1 95 ? -14.064 12.094 -3.995 1.00 87.19 95 HIS A N 1
ATOM 748 C CA . HIS A 1 95 ? -15.039 11.495 -4.902 1.00 87.19 95 HIS A CA 1
ATOM 749 C C . HIS A 1 95 ? -16.435 11.270 -4.296 1.00 87.19 95 HIS A C 1
ATOM 751 O O . HIS A 1 95 ? -17.314 10.767 -4.990 1.00 87.19 95 HIS A O 1
ATOM 757 N N . GLN A 1 96 ? -16.679 11.680 -3.044 1.00 89.06 96 GLN A N 1
ATOM 758 C CA . GLN A 1 96 ? -17.931 11.382 -2.320 1.00 89.06 96 GLN A CA 1
ATOM 759 C C . GLN A 1 96 ? -18.210 9.882 -2.169 1.00 89.06 96 GLN A C 1
ATOM 761 O O . GLN A 1 96 ? -19.362 9.451 -2.120 1.00 89.06 96 GLN A O 1
ATOM 766 N N . TYR A 1 97 ? -17.153 9.088 -2.120 1.00 92.75 97 TYR A N 1
ATOM 767 C CA . TYR A 1 97 ? -17.234 7.650 -1.980 1.00 92.75 97 TYR A CA 1
ATOM 768 C C . TYR A 1 97 ? -16.950 7.265 -0.528 1.00 92.75 97 TYR A C 1
ATOM 770 O O . TYR A 1 97 ? -16.176 7.937 0.145 1.00 92.75 97 TYR A O 1
ATOM 778 N N . ALA A 1 98 ? -17.591 6.212 -0.030 1.00 94.69 98 ALA A N 1
ATOM 779 C CA . ALA A 1 98 ? -17.335 5.679 1.304 1.00 94.69 98 ALA A CA 1
ATOM 780 C C . ALA A 1 98 ? -16.454 4.419 1.205 1.00 94.69 98 ALA A C 1
ATOM 782 O O . ALA A 1 98 ? -16.615 3.657 0.247 1.00 94.69 98 ALA A O 1
ATOM 783 N N . PRO A 1 99 ? -15.594 4.131 2.197 1.00 96.56 99 PRO A N 1
ATOM 784 C CA . PRO A 1 99 ? -15.443 4.851 3.465 1.00 96.56 99 PRO A CA 1
ATOM 785 C C . PRO A 1 99 ? -14.247 5.823 3.491 1.00 96.56 99 PRO A C 1
ATOM 787 O O . PRO A 1 99 ? -13.327 5.709 2.682 1.00 96.56 99 PRO A O 1
ATOM 790 N N . TYR A 1 100 ? -14.252 6.751 4.448 1.00 96.81 100 TYR A N 1
ATOM 791 C CA . TYR A 1 100 ? -13.081 7.546 4.854 1.00 96.81 100 TYR A CA 1
ATOM 792 C C . TYR A 1 100 ? -13.165 7.849 6.354 1.00 96.81 100 TYR A C 1
ATOM 794 O O . TYR A 1 100 ? -14.264 7.954 6.916 1.00 96.81 100 TYR A O 1
ATOM 802 N N . ALA A 1 101 ? -12.015 7.946 7.021 1.00 98.19 101 ALA A N 1
ATOM 803 C CA . ALA A 1 101 ? -11.956 7.854 8.476 1.00 98.19 101 ALA A CA 1
ATOM 804 C C . ALA A 1 101 ? -10.870 8.722 9.118 1.00 98.19 101 ALA A C 1
ATOM 806 O O . ALA A 1 101 ? -9.926 9.156 8.473 1.00 98.19 101 ALA A O 1
ATOM 807 N N . VAL A 1 102 ? -11.019 8.939 10.425 1.00 98.50 102 VAL A N 1
ATOM 808 C CA . VAL A 1 102 ? -9.960 9.449 11.308 1.00 98.50 102 VAL A CA 1
ATOM 809 C C . VAL A 1 102 ? -9.337 8.257 12.030 1.00 98.50 102 VAL A C 1
ATOM 811 O O . VAL A 1 102 ? -10.081 7.483 12.632 1.00 98.50 102 VAL A O 1
ATOM 814 N N . SER A 1 103 ? -8.010 8.127 12.024 1.00 98.50 103 SER A N 1
ATOM 815 C CA . SER A 1 103 ? -7.259 7.061 12.706 1.00 98.50 103 SER A CA 1
ATOM 816 C C . SER A 1 103 ? -6.336 7.657 13.769 1.00 98.50 103 SER A C 1
ATOM 818 O O . SER A 1 103 ? -5.583 8.590 13.497 1.00 98.50 103 SER A O 1
ATOM 820 N N . ILE A 1 104 ? -6.398 7.148 15.002 1.00 98.69 104 ILE A N 1
ATOM 821 C CA . ILE A 1 104 ? -5.571 7.604 16.127 1.00 98.69 104 ILE A CA 1
ATOM 822 C C . ILE A 1 104 ? -5.084 6.392 16.920 1.00 98.69 104 ILE A C 1
ATOM 824 O O . ILE A 1 104 ? -5.891 5.602 17.409 1.00 98.69 104 ILE A O 1
ATOM 828 N N . ALA A 1 105 ? -3.775 6.277 17.121 1.00 98.12 105 ALA A N 1
ATOM 829 C CA . ALA A 1 105 ? -3.158 5.279 17.987 1.00 98.12 105 ALA A CA 1
ATOM 830 C C . ALA A 1 105 ? -2.201 5.920 18.999 1.00 98.12 105 ALA A C 1
ATOM 832 O O . ALA A 1 105 ? -1.635 6.983 18.746 1.00 98.12 105 ALA A O 1
ATOM 833 N N . LEU A 1 106 ? -2.009 5.251 20.137 1.00 97.94 106 LEU A N 1
ATOM 834 C CA . LEU A 1 106 ? -0.966 5.574 21.116 1.00 97.94 106 LEU A CA 1
ATOM 835 C C . LEU A 1 106 ? -0.015 4.391 21.239 1.00 97.94 106 LEU A C 1
ATOM 837 O O . LEU A 1 106 ? -0.469 3.271 21.479 1.00 97.94 106 LEU A O 1
ATOM 841 N N . LEU A 1 107 ? 1.281 4.647 21.121 1.00 95.44 107 LEU A N 1
ATOM 842 C CA . LEU A 1 107 ? 2.328 3.638 21.214 1.00 95.44 107 LEU A CA 1
ATOM 843 C C . LEU A 1 107 ? 3.253 3.910 22.400 1.00 95.44 107 LEU A C 1
ATOM 845 O O . LEU A 1 107 ? 3.427 5.058 22.813 1.00 95.44 107 LEU A O 1
ATOM 849 N N . GLN A 1 108 ? 3.876 2.844 22.896 1.00 94.00 108 GLN A N 1
ATOM 850 C CA . GLN A 1 108 ? 5.079 2.887 23.722 1.00 94.00 108 GLN A CA 1
ATOM 851 C C . GLN A 1 108 ? 6.090 1.889 23.146 1.00 94.00 108 GLN A C 1
ATOM 853 O O . GLN A 1 108 ? 5.862 0.677 23.173 1.00 94.00 108 GLN A O 1
ATOM 858 N N . GLY A 1 109 ? 7.178 2.392 22.560 1.00 89.50 109 GLY A N 1
ATOM 859 C CA . GLY A 1 109 ? 8.078 1.569 21.751 1.00 89.50 109 GLY A CA 1
ATOM 860 C C . GLY A 1 109 ? 7.332 0.896 20.589 1.00 89.50 109 GLY A C 1
ATOM 861 O O . GLY A 1 109 ? 6.713 1.572 19.773 1.00 89.50 109 GLY A O 1
ATOM 862 N N . HIS A 1 110 ? 7.377 -0.438 20.534 1.00 89.19 110 HIS A N 1
ATOM 863 C CA . HIS A 1 110 ? 6.697 -1.256 19.517 1.00 89.19 110 HIS A CA 1
ATOM 864 C C . HIS A 1 110 ? 5.302 -1.742 19.969 1.00 89.19 110 HIS A C 1
ATOM 866 O O . HIS A 1 110 ? 4.633 -2.491 19.258 1.00 89.19 110 HIS A O 1
ATOM 872 N N . GLU A 1 111 ? 4.843 -1.346 21.158 1.00 92.38 111 GLU A N 1
ATOM 873 C CA . GLU A 1 111 ? 3.547 -1.764 21.689 1.00 92.38 111 GLU A CA 1
ATOM 874 C C . GLU A 1 111 ? 2.481 -0.702 21.406 1.00 92.38 111 GLU A C 1
ATOM 876 O O . GLU A 1 111 ? 2.603 0.450 21.827 1.00 92.38 111 GLU A O 1
ATOM 881 N N . VAL A 1 112 ? 1.402 -1.094 20.723 1.00 95.81 112 VAL A N 1
ATOM 882 C CA . VAL A 1 112 ? 0.226 -0.237 20.513 1.00 95.81 112 VAL A CA 1
ATOM 883 C C . VAL A 1 112 ? -0.694 -0.365 21.728 1.00 95.81 112 VAL A C 1
ATOM 885 O O . VAL A 1 112 ? -1.269 -1.424 21.978 1.00 95.81 112 VAL A O 1
ATOM 888 N N . LEU A 1 113 ? -0.835 0.713 22.496 1.00 97.75 113 LEU A N 1
ATOM 889 C CA . LEU A 1 113 ? -1.566 0.730 23.766 1.00 97.75 113 LEU A CA 1
ATOM 890 C C . LEU A 1 113 ? -3.073 0.927 23.579 1.00 97.75 113 LEU A C 1
ATOM 892 O O . LEU A 1 113 ? -3.876 0.329 24.297 1.00 97.75 113 LEU A O 1
ATOM 896 N N . LEU A 1 114 ? -3.459 1.784 22.633 1.00 98.62 114 LEU A N 1
ATOM 897 C CA . LEU A 1 114 ? -4.844 1.986 22.209 1.00 98.62 114 LEU A CA 1
ATOM 898 C C . LEU A 1 114 ? -4.911 2.401 20.741 1.00 98.62 114 LEU A C 1
ATOM 900 O O . LEU A 1 114 ? -3.958 2.968 20.205 1.00 98.62 114 LEU A O 1
ATOM 904 N N . GLY A 1 115 ? -6.058 2.142 20.122 1.00 98.69 115 GLY A N 1
ATOM 905 C CA . GLY A 1 115 ? -6.361 2.474 18.737 1.00 98.69 115 GLY A CA 1
ATOM 906 C C . GLY A 1 115 ? -7.825 2.868 18.605 1.00 98.69 115 GLY A C 1
ATOM 907 O O . GLY A 1 115 ? -8.697 2.217 19.181 1.00 98.69 115 GLY A O 1
ATOM 908 N N . VAL A 1 116 ? -8.090 3.942 17.871 1.00 98.94 116 VAL A N 1
ATOM 909 C CA . VAL A 1 116 ? -9.423 4.469 17.575 1.00 98.94 116 VAL A CA 1
ATOM 910 C C . VAL A 1 116 ? -9.488 4.795 16.090 1.00 98.94 116 VAL A C 1
ATOM 912 O O . VAL A 1 116 ? -8.637 5.518 15.581 1.00 98.94 116 VAL A O 1
ATOM 915 N N . VAL A 1 117 ? -10.516 4.296 15.412 1.00 98.88 117 VAL A N 1
ATOM 916 C CA . VAL A 1 117 ? -10.827 4.616 14.019 1.00 98.88 117 VAL A CA 1
ATOM 917 C C . VAL A 1 117 ? -12.288 5.040 13.936 1.00 98.88 117 VAL A C 1
ATOM 919 O O . VAL A 1 117 ? -13.182 4.300 14.342 1.00 98.88 117 VAL A O 1
ATOM 922 N N . TYR A 1 118 ? -12.546 6.240 13.425 1.00 98.88 118 TYR A N 1
ATOM 923 C CA . TYR A 1 118 ? -13.898 6.776 13.277 1.00 98.88 118 TYR A CA 1
ATOM 924 C C . TYR A 1 118 ? -14.257 6.955 11.802 1.00 98.88 118 TYR A C 1
ATOM 926 O O . TYR A 1 118 ? -13.671 7.802 11.128 1.00 98.88 118 TYR A O 1
ATOM 934 N N . GLU A 1 119 ? -15.236 6.186 11.320 1.00 98.06 119 GLU A N 1
ATOM 935 C CA . GLU A 1 119 ? -15.733 6.254 9.945 1.00 98.06 119 GLU A CA 1
ATOM 936 C C . GLU A 1 119 ? -16.771 7.367 9.806 1.00 98.06 119 GLU A C 1
ATOM 938 O O . GLU A 1 119 ? -17.798 7.409 10.494 1.00 98.06 119 GLU A O 1
ATOM 943 N N . VAL A 1 120 ? -16.509 8.297 8.893 1.00 97.81 120 VAL A N 1
ATOM 944 C CA . VAL A 1 120 ? -17.271 9.544 8.827 1.00 97.81 120 VAL A CA 1
ATOM 945 C C . VAL A 1 120 ? -18.628 9.361 8.140 1.00 97.81 120 VAL A C 1
ATOM 947 O O . VAL A 1 120 ? -19.577 10.077 8.485 1.00 97.81 120 VAL A O 1
ATOM 950 N N . CYS A 1 121 ? -18.758 8.437 7.185 1.00 96.62 121 CYS A N 1
ATOM 951 C CA . CYS A 1 121 ? -19.964 8.293 6.365 1.00 96.62 121 CYS A CA 1
ATOM 952 C C . CYS A 1 121 ? -21.124 7.617 7.112 1.00 96.62 121 CYS A C 1
ATOM 954 O O . CYS A 1 121 ? -22.257 8.087 7.031 1.00 96.62 121 CYS A O 1
ATOM 956 N N . HIS A 1 122 ? -20.838 6.544 7.845 1.00 95.62 122 HIS A N 1
ATOM 957 C CA . HIS A 1 122 ? -21.791 5.706 8.576 1.00 95.62 122 HIS A CA 1
ATOM 958 C C . HIS A 1 122 ? -21.849 6.034 10.073 1.00 95.62 122 HIS A C 1
ATOM 960 O O . HIS A 1 122 ? -22.692 5.477 10.769 1.00 95.62 122 HIS A O 1
ATOM 966 N N . ASP A 1 123 ? -21.012 6.963 10.554 1.00 97.50 123 ASP A N 1
ATOM 967 C CA . ASP A 1 123 ? -20.959 7.399 11.959 1.00 97.50 123 ASP A CA 1
ATOM 968 C C . ASP A 1 123 ? -20.532 6.293 12.948 1.00 97.50 123 ASP A C 1
ATOM 970 O O . ASP A 1 123 ? -20.890 6.317 14.127 1.00 97.50 123 ASP A O 1
ATOM 974 N N . GLU A 1 124 ? -19.709 5.354 12.483 1.00 98.19 124 GLU A N 1
ATOM 975 C CA . GLU A 1 124 ? -19.238 4.205 13.263 1.00 98.19 124 GLU A CA 1
ATOM 976 C C . GLU A 1 124 ? -17.881 4.502 13.918 1.00 98.19 124 GLU A C 1
ATOM 978 O O . GLU A 1 124 ? -16.935 4.920 13.247 1.00 98.19 124 GLU A O 1
ATOM 983 N N . CYS A 1 125 ? -17.751 4.275 15.230 1.00 98.81 125 CYS A N 1
ATOM 984 C CA . CYS A 1 125 ? -16.477 4.432 15.942 1.00 98.81 125 CYS A CA 1
ATOM 985 C C . CYS A 1 125 ? -15.961 3.089 16.452 1.00 98.81 125 CYS A C 1
ATOM 987 O O . CYS A 1 125 ? -16.527 2.506 17.382 1.00 98.81 125 CYS A O 1
ATOM 989 N N . PHE A 1 126 ? -14.863 2.639 15.854 1.00 98.94 126 PHE A N 1
ATOM 990 C CA . PHE A 1 126 ? -14.127 1.433 16.202 1.00 98.94 126 PHE A CA 1
ATOM 991 C C . PHE A 1 126 ? -13.001 1.786 17.165 1.00 98.94 126 PHE A C 1
ATOM 993 O O . PHE A 1 126 ? -12.284 2.765 16.962 1.00 98.94 126 PHE A O 1
ATOM 1000 N N . TYR A 1 127 ? -12.820 1.003 18.221 1.00 98.94 127 TYR A N 1
ATOM 1001 C CA . TYR A 1 127 ? -11.757 1.254 19.183 1.00 98.94 127 TYR A CA 1
ATOM 1002 C C . TYR A 1 127 ? -11.350 0.004 19.948 1.00 98.94 127 TYR A C 1
ATOM 1004 O O . TYR A 1 127 ? -12.140 -0.916 20.157 1.00 98.94 127 TYR A O 1
ATOM 1012 N N . ALA A 1 128 ? -10.108 -0.001 20.411 1.00 98.88 128 ALA A N 1
ATOM 1013 C CA . ALA A 1 128 ? -9.564 -1.030 21.278 1.00 98.88 128 ALA A CA 1
ATOM 1014 C C . ALA A 1 128 ? -8.466 -0.448 22.170 1.00 98.88 128 ALA A C 1
ATOM 1016 O O . ALA A 1 128 ? -7.863 0.582 21.860 1.00 98.88 128 ALA A O 1
ATOM 1017 N N . TRP A 1 129 ? -8.189 -1.134 23.271 1.00 98.69 129 TRP A N 1
ATOM 1018 C CA . TRP A 1 129 ? -6.993 -0.915 24.076 1.00 98.69 129 TRP A CA 1
ATOM 1019 C C . TRP A 1 129 ? -6.379 -2.254 24.446 1.00 98.69 129 TRP A C 1
ATOM 1021 O O . TRP A 1 129 ? -7.079 -3.266 24.468 1.00 98.69 129 TRP A O 1
ATOM 1031 N N . GLN A 1 130 ? -5.085 -2.248 24.748 1.00 97.81 130 GLN A N 1
ATOM 1032 C CA . GLN A 1 130 ? -4.325 -3.452 25.056 1.00 97.81 130 GLN A CA 1
ATOM 1033 C C . GLN A 1 130 ? -4.991 -4.260 26.187 1.00 97.81 130 GLN A C 1
ATOM 1035 O O . GLN A 1 130 ? -5.182 -3.760 27.302 1.00 97.81 130 GLN A O 1
ATOM 1040 N N . GLY A 1 131 ? -5.363 -5.507 25.884 1.00 97.81 131 GLY A N 1
ATOM 1041 C CA . GLY A 1 131 ? -6.044 -6.436 26.792 1.00 97.81 131 GLY A CA 1
ATOM 1042 C C . GLY A 1 131 ? -7.508 -6.092 27.099 1.00 97.81 131 GLY A C 1
ATOM 1043 O O . GLY A 1 131 ? -8.075 -6.627 28.054 1.00 97.81 131 GLY A O 1
ATOM 1044 N N . GLY A 1 132 ? -8.109 -5.167 26.349 1.00 97.50 132 GLY A N 1
ATOM 1045 C CA . GLY A 1 132 ? -9.447 -4.624 26.577 1.00 97.50 132 GLY A CA 1
ATOM 1046 C C . GLY A 1 132 ? -10.566 -5.226 25.737 1.00 97.50 132 GLY A C 1
ATOM 1047 O O . GLY A 1 132 ? -11.742 -5.039 26.074 1.00 97.50 132 GLY A O 1
ATOM 1048 N N . GLY A 1 133 ? -10.211 -5.924 24.657 1.00 98.31 133 GLY A N 1
ATOM 1049 C CA . GLY A 1 133 ? -11.121 -6.255 23.568 1.00 98.31 133 GLY A CA 1
ATOM 1050 C C . GLY A 1 133 ? -11.331 -5.086 22.598 1.00 98.31 133 GLY A C 1
ATOM 1051 O O . GLY A 1 133 ? -10.992 -3.932 22.879 1.00 98.31 133 GLY A O 1
ATOM 1052 N N . ALA A 1 134 ? -11.898 -5.404 21.437 1.00 98.75 134 ALA A N 1
ATOM 1053 C CA . ALA A 1 134 ? -12.239 -4.443 20.394 1.00 98.75 134 ALA A CA 1
ATOM 1054 C C . ALA A 1 134 ? -13.741 -4.157 20.375 1.00 98.75 134 ALA A C 1
ATOM 1056 O O . ALA A 1 134 ? -14.552 -5.054 20.597 1.00 98.75 134 ALA A O 1
ATOM 1057 N N . TYR A 1 135 ? -14.120 -2.917 20.083 1.00 98.88 135 TYR A N 1
ATOM 1058 C CA . TYR A 1 135 ? -15.506 -2.470 20.124 1.00 98.88 135 TYR A CA 1
ATOM 1059 C C . TYR A 1 135 ? -15.847 -1.571 18.938 1.00 98.88 135 TYR A C 1
ATOM 1061 O O . TYR A 1 135 ? -14.991 -0.856 18.425 1.00 98.88 135 TYR A O 1
ATOM 1069 N N . MET A 1 136 ? -17.123 -1.559 18.562 1.00 98.62 136 MET A N 1
ATOM 1070 C CA . MET A 1 136 ? -17.740 -0.560 17.693 1.00 98.62 136 MET A CA 1
ATOM 1071 C C . MET A 1 136 ? -18.966 -0.005 18.414 1.00 98.62 136 MET A C 1
ATOM 1073 O O . MET A 1 136 ? -19.890 -0.753 18.724 1.00 98.62 136 MET A O 1
ATOM 1077 N N . ASP A 1 137 ? -18.961 1.285 18.746 1.00 98.12 137 ASP A N 1
ATOM 1078 C CA . ASP A 1 137 ? -20.080 1.960 19.430 1.00 98.12 137 ASP A CA 1
ATOM 1079 C C . ASP A 1 137 ? -20.600 1.223 20.684 1.00 98.12 137 ASP A C 1
ATOM 1081 O O . ASP A 1 137 ? -21.798 1.147 20.959 1.00 98.12 137 ASP A O 1
ATOM 1085 N N . GLY A 1 138 ? -19.676 0.658 21.468 1.00 97.69 138 GLY A N 1
ATOM 1086 C CA . GLY A 1 138 ? -19.981 -0.102 22.683 1.00 97.69 138 GLY A CA 1
ATOM 1087 C C . GLY A 1 138 ? -20.319 -1.578 22.458 1.00 97.69 138 GLY A C 1
ATOM 1088 O O . GLY A 1 138 ? -20.405 -2.324 23.433 1.00 97.69 138 GLY A O 1
ATOM 1089 N N . GLN A 1 139 ? -20.471 -2.025 21.210 1.00 98.38 139 GLN A N 1
ATOM 1090 C CA . GLN A 1 139 ? -20.640 -3.437 20.867 1.00 98.38 139 GLN A CA 1
ATOM 1091 C C . GLN A 1 139 ? -19.278 -4.115 20.751 1.00 98.38 139 GLN A C 1
ATOM 1093 O O . GLN A 1 139 ? -18.402 -3.605 20.062 1.00 98.38 139 GLN A O 1
ATOM 1098 N N . LEU A 1 140 ? -19.100 -5.258 21.417 1.00 98.56 140 LEU A N 1
ATOM 1099 C CA . LEU A 1 140 ? -17.874 -6.053 21.324 1.00 98.56 140 LEU A CA 1
ATOM 1100 C C . LEU A 1 140 ? -17.743 -6.661 19.919 1.00 98.56 140 LEU A C 1
ATOM 1102 O O . LEU A 1 140 ? -18.718 -7.184 19.375 1.00 98.56 140 LEU A O 1
ATOM 1106 N N . LEU A 1 141 ? -16.541 -6.597 19.356 1.00 98.75 141 LEU A N 1
ATOM 1107 C CA . LEU A 1 141 ? -16.209 -7.109 18.033 1.00 98.75 141 LEU A CA 1
ATOM 1108 C C . LEU A 1 141 ? -15.511 -8.461 18.113 1.00 98.75 141 LEU A C 1
ATOM 1110 O O . LEU A 1 141 ? -14.748 -8.737 19.040 1.00 98.75 141 LEU A O 1
ATOM 1114 N N . HIS A 1 142 ? -15.736 -9.263 17.079 1.00 98.69 142 HIS A N 1
ATOM 1115 C CA . HIS A 1 142 ? -15.007 -10.490 16.820 1.00 98.69 142 HIS A CA 1
ATOM 1116 C C . HIS A 1 142 ? -14.783 -10.627 15.319 1.00 98.69 142 HIS A C 1
ATOM 1118 O O . HIS A 1 142 ? -15.690 -10.364 14.524 1.00 98.69 142 HIS A O 1
ATOM 1124 N N . VAL A 1 143 ? -13.588 -11.083 14.948 1.00 98.81 143 VAL A N 1
ATOM 1125 C CA . VAL A 1 143 ? -13.300 -11.464 13.564 1.00 98.81 143 VAL A CA 1
ATOM 1126 C C . VAL A 1 143 ? -14.210 -12.608 13.103 1.00 98.81 143 VAL A C 1
ATOM 1128 O O . VAL A 1 143 ? -14.806 -13.331 13.907 1.00 98.81 143 VAL A O 1
ATOM 1131 N N . SER A 1 144 ? -14.323 -12.785 11.788 1.00 98.62 144 SER A N 1
ATOM 1132 C CA . SER A 1 144 ? -15.113 -13.873 11.208 1.00 98.62 144 SER A CA 1
ATOM 1133 C C . SER A 1 144 ? -14.503 -15.258 11.492 1.00 98.62 144 SER A C 1
ATOM 1135 O O . SER A 1 144 ? -13.441 -15.398 12.091 1.00 98.62 144 SER A O 1
ATOM 1137 N N . THR A 1 145 ? -15.167 -16.318 11.025 1.00 98.25 145 THR A N 1
ATOM 1138 C CA . THR A 1 145 ? -14.635 -17.695 11.079 1.00 98.25 145 THR A CA 1
ATOM 1139 C C . THR A 1 145 ? -14.558 -18.357 9.699 1.00 98.25 145 THR A C 1
ATOM 1141 O O . THR A 1 145 ? -14.475 -19.582 9.587 1.00 98.25 145 THR A O 1
ATOM 1144 N N . GLN A 1 146 ? -14.584 -17.547 8.635 1.00 97.88 146 GLN A N 1
ATOM 1145 C CA . GLN A 1 146 ? -14.578 -18.026 7.254 1.00 97.88 146 GLN A CA 1
ATOM 1146 C C . GLN A 1 146 ? -13.230 -18.630 6.859 1.00 97.88 146 GLN A C 1
ATOM 1148 O O . GLN A 1 146 ? -12.169 -18.227 7.340 1.00 97.88 146 GLN A O 1
ATOM 1153 N N . LYS A 1 147 ? -13.282 -19.595 5.939 1.00 97.19 147 LYS A N 1
ATOM 1154 C CA . LYS A 1 147 ? -12.106 -20.192 5.295 1.00 97.19 147 LYS A CA 1
ATOM 1155 C C . LYS A 1 147 ? -11.784 -19.451 4.000 1.00 97.19 147 LYS A C 1
ATOM 1157 O O . LYS A 1 147 ? -12.666 -18.833 3.415 1.00 97.19 147 LYS A O 1
ATOM 1162 N N . ILE A 1 148 ? -10.546 -19.584 3.519 1.00 95.69 148 ILE A N 1
ATOM 1163 C CA . ILE A 1 148 ? -10.024 -18.825 2.370 1.00 95.69 148 ILE A CA 1
ATOM 1164 C C . ILE A 1 148 ? -10.910 -18.935 1.113 1.00 95.69 148 ILE A C 1
ATOM 1166 O O . ILE A 1 148 ? -11.160 -17.931 0.456 1.00 95.69 148 ILE A O 1
ATOM 1170 N N . ASN A 1 149 ? -11.479 -20.114 0.833 1.00 96.00 149 ASN A N 1
ATOM 1171 C CA . ASN A 1 149 ? -12.318 -20.334 -0.353 1.00 96.00 149 ASN A CA 1
ATOM 1172 C C . ASN A 1 149 ? -13.630 -19.533 -0.345 1.00 96.00 149 ASN A C 1
ATOM 1174 O O . ASN A 1 149 ? -14.162 -19.222 -1.404 1.00 96.00 149 ASN A O 1
ATOM 1178 N N . ASP A 1 150 ? -14.138 -19.187 0.839 1.00 96.50 150 ASP A N 1
ATOM 1179 C CA . ASP A 1 150 ? -15.367 -18.406 1.022 1.00 96.50 150 ASP A CA 1
ATOM 1180 C C . ASP A 1 150 ? -15.063 -16.968 1.477 1.00 96.50 150 ASP A C 1
ATOM 1182 O O . ASP A 1 150 ? -15.979 -16.211 1.800 1.00 96.50 150 ASP A O 1
ATOM 1186 N N . ALA A 1 151 ? -13.778 -16.598 1.529 1.00 97.94 151 ALA A N 1
ATOM 1187 C CA . ALA A 1 151 ? -13.325 -15.352 2.122 1.00 97.94 151 ALA A CA 1
ATOM 1188 C C . ALA A 1 151 ? -13.602 -14.135 1.226 1.00 97.94 151 ALA A C 1
ATOM 1190 O O . ALA A 1 151 ? -13.361 -14.152 0.014 1.00 97.94 151 ALA A O 1
ATOM 1191 N N . LEU A 1 152 ? -14.044 -13.046 1.849 1.00 98.44 152 LEU A N 1
ATOM 1192 C CA . LEU A 1 152 ? -14.059 -11.699 1.303 1.00 98.44 152 LEU A CA 1
ATOM 1193 C C . LEU A 1 152 ? -12.756 -10.992 1.688 1.00 98.44 152 LEU A C 1
ATOM 1195 O O . LEU A 1 152 ? -12.575 -10.562 2.830 1.00 98.44 152 LEU A O 1
ATOM 1199 N N . LEU A 1 153 ? -11.848 -10.880 0.721 1.00 98.38 153 LEU A N 1
ATOM 1200 C CA . LEU A 1 153 ? -10.546 -10.243 0.903 1.00 98.38 153 LEU A CA 1
ATOM 1201 C C . LEU A 1 153 ? -10.582 -8.781 0.460 1.00 98.38 153 LEU A C 1
ATOM 1203 O O . LEU A 1 153 ? -11.117 -8.463 -0.603 1.00 98.38 153 LEU A O 1
ATOM 1207 N N . CYS A 1 154 ? -9.954 -7.900 1.232 1.00 98.00 154 CYS A N 1
ATOM 1208 C CA . CYS A 1 154 ? -9.653 -6.538 0.816 1.00 98.00 154 CYS A CA 1
ATOM 1209 C C . CYS A 1 154 ? -8.172 -6.433 0.428 1.00 98.00 154 CYS A C 1
ATOM 1211 O O . CYS A 1 154 ? -7.298 -6.519 1.285 1.00 98.00 154 CYS A O 1
ATOM 1213 N N . LEU A 1 155 ? -7.888 -6.254 -0.861 1.00 96.38 155 LEU A N 1
ATOM 1214 C CA . LEU A 1 155 ? -6.529 -6.071 -1.379 1.00 96.38 155 LEU A CA 1
ATOM 1215 C C . LEU A 1 155 ? -6.429 -4.654 -1.932 1.00 96.38 155 LEU A C 1
ATOM 1217 O O . LEU A 1 155 ? -7.206 -4.308 -2.818 1.00 96.38 155 LEU A O 1
ATOM 1221 N N . GLN A 1 156 ? -5.519 -3.836 -1.412 1.00 91.50 156 GLN A N 1
ATOM 1222 C CA . GLN A 1 156 ? -5.400 -2.435 -1.829 1.00 91.50 156 GLN A CA 1
ATOM 1223 C C . GLN A 1 156 ? -4.397 -2.227 -2.963 1.00 91.50 156 GLN A C 1
ATOM 1225 O O . GLN A 1 156 ? -3.597 -3.105 -3.292 1.00 91.50 156 GLN A O 1
ATOM 1230 N N . LEU A 1 157 ? -4.484 -1.045 -3.576 1.00 89.56 157 LEU A N 1
ATOM 1231 C CA . LEU A 1 157 ? -3.616 -0.575 -4.651 1.00 89.56 157 LEU A CA 1
ATOM 1232 C C . LEU A 1 157 ? -2.803 0.632 -4.147 1.00 89.56 157 LEU A C 1
ATOM 1234 O O . LEU A 1 157 ? -3.274 1.763 -4.283 1.00 89.56 157 LEU A O 1
ATOM 1238 N N . PRO A 1 158 ? -1.614 0.421 -3.560 1.00 85.94 158 PRO A N 1
ATOM 1239 C CA . PRO A 1 158 ? -0.787 1.502 -3.042 1.00 85.94 158 PRO A CA 1
ATOM 1240 C C . PRO A 1 158 ? -0.267 2.420 -4.155 1.00 85.94 158 PRO A C 1
ATOM 1242 O O . PRO A 1 158 ? -0.142 2.022 -5.318 1.00 85.94 158 PRO A O 1
ATOM 1245 N N . TYR A 1 159 ? 0.101 3.653 -3.787 1.00 75.00 159 TYR A N 1
ATOM 1246 C CA . TYR A 1 159 ? 0.550 4.683 -4.735 1.00 75.00 159 TYR A CA 1
ATOM 1247 C C . TYR A 1 159 ? 1.821 4.317 -5.508 1.00 75.00 159 TYR A C 1
ATOM 1249 O O . TYR A 1 159 ? 1.982 4.765 -6.645 1.00 75.00 159 TYR A O 1
ATOM 1257 N N . ASN A 1 160 ? 2.703 3.485 -4.938 1.00 80.75 160 ASN A N 1
ATOM 1258 C CA . ASN A 1 160 ? 3.875 2.948 -5.636 1.00 80.75 160 ASN A CA 1
ATOM 1259 C C . ASN A 1 160 ? 3.464 1.852 -6.637 1.00 80.75 160 ASN A C 1
ATOM 1261 O O . ASN A 1 160 ? 3.777 0.667 -6.493 1.00 80.75 160 ASN A O 1
ATOM 1265 N N . SER A 1 161 ? 2.692 2.268 -7.640 1.00 79.56 161 SER A N 1
ATOM 1266 C CA . SER A 1 161 ? 2.036 1.370 -8.580 1.00 79.56 161 SER A CA 1
ATOM 1267 C C . SER A 1 161 ? 3.036 0.591 -9.429 1.00 79.56 161 SER A C 1
ATOM 1269 O O . SER A 1 161 ? 2.791 -0.582 -9.686 1.00 79.56 161 SER A O 1
ATOM 1271 N N . ASP A 1 162 ? 4.180 1.169 -9.798 1.00 80.75 162 ASP A N 1
ATOM 1272 C CA . ASP A 1 162 ? 5.192 0.474 -10.599 1.00 80.75 162 ASP A CA 1
ATOM 1273 C C . ASP A 1 162 ? 5.772 -0.735 -9.857 1.00 80.75 162 ASP A C 1
ATOM 1275 O O . ASP A 1 162 ? 5.853 -1.826 -10.426 1.00 80.75 162 ASP A O 1
ATOM 1279 N N . ALA A 1 163 ? 6.085 -0.577 -8.568 1.00 82.38 163 ALA A N 1
ATOM 1280 C CA . ALA A 1 163 ? 6.614 -1.665 -7.753 1.00 82.38 163 ALA A CA 1
ATOM 1281 C C . ALA A 1 163 ? 5.538 -2.699 -7.374 1.00 82.38 163 ALA A C 1
ATOM 1283 O O . ALA A 1 163 ? 5.810 -3.899 -7.351 1.00 82.38 163 ALA A O 1
ATOM 1284 N N . TYR A 1 164 ? 4.298 -2.261 -7.113 1.00 87.06 164 TYR A N 1
ATOM 1285 C CA . TYR A 1 164 ? 3.232 -3.158 -6.651 1.00 87.06 164 TYR A CA 1
ATOM 1286 C C . TYR A 1 164 ? 2.434 -3.838 -7.775 1.00 87.06 164 TYR A C 1
ATOM 1288 O O . TYR A 1 164 ? 1.814 -4.882 -7.564 1.00 87.06 164 TYR A O 1
ATOM 1296 N N . LYS A 1 165 ? 2.439 -3.295 -8.999 1.00 88.50 165 LYS A N 1
ATOM 1297 C CA . LYS A 1 165 ? 1.660 -3.821 -10.136 1.00 88.50 165 LYS A CA 1
ATOM 1298 C C . LYS A 1 165 ? 1.933 -5.300 -10.448 1.00 88.50 165 LYS A C 1
ATOM 1300 O O . LYS A 1 165 ? 0.958 -6.007 -10.712 1.00 88.50 165 LYS A O 1
ATOM 1305 N N . PRO A 1 166 ? 3.180 -5.814 -10.421 1.00 88.81 166 PRO A N 1
ATOM 1306 C CA . PRO A 1 166 ? 3.430 -7.247 -10.582 1.00 88.81 166 PRO A CA 1
ATOM 1307 C C . PRO A 1 166 ? 2.807 -8.088 -9.460 1.00 88.81 166 PRO A C 1
ATOM 1309 O O . PRO A 1 166 ? 2.228 -9.139 -9.733 1.00 88.81 166 PRO A O 1
ATOM 1312 N N . VAL A 1 167 ? 2.868 -7.598 -8.215 1.00 88.88 167 VAL A N 1
ATOM 1313 C CA . VAL A 1 167 ? 2.314 -8.277 -7.034 1.00 88.88 167 VAL A CA 1
ATOM 1314 C C . VAL A 1 167 ? 0.802 -8.401 -7.159 1.00 88.88 167 VAL A C 1
ATOM 1316 O O . VAL A 1 167 ? 0.278 -9.511 -7.112 1.00 88.88 167 VAL A O 1
ATOM 1319 N N . ILE A 1 168 ? 0.091 -7.294 -7.395 1.00 92.44 168 ILE A N 1
ATOM 1320 C CA . ILE A 1 168 ? -1.372 -7.348 -7.475 1.00 92.44 168 ILE A CA 1
ATOM 1321 C C . ILE A 1 168 ? -1.866 -8.158 -8.675 1.00 92.44 168 ILE A C 1
ATOM 1323 O O . ILE A 1 168 ? -2.856 -8.868 -8.544 1.00 92.44 168 ILE A O 1
ATOM 1327 N N . LYS A 1 169 ? -1.175 -8.119 -9.825 1.00 92.06 169 LYS A N 1
ATOM 1328 C CA . LYS A 1 169 ? -1.516 -8.977 -10.973 1.00 92.06 169 LYS A CA 1
ATOM 1329 C C . LYS A 1 169 ? -1.495 -10.453 -10.582 1.00 92.06 169 LYS A C 1
ATOM 1331 O O . LYS A 1 169 ? -2.491 -11.138 -10.781 1.00 92.06 169 LYS A O 1
ATOM 1336 N N . ARG A 1 170 ? -0.405 -10.901 -9.949 1.00 92.94 170 ARG A N 1
ATOM 1337 C CA . ARG A 1 170 ? -0.273 -12.273 -9.442 1.00 92.94 170 ARG A CA 1
ATOM 1338 C C . ARG A 1 170 ? -1.373 -12.618 -8.438 1.00 92.94 170 ARG A C 1
ATOM 1340 O O . ARG A 1 170 ? -1.997 -13.662 -8.565 1.00 92.94 170 ARG A O 1
ATOM 1347 N N . LEU A 1 171 ? -1.643 -11.737 -7.473 1.00 93.25 171 LEU A N 1
ATOM 1348 C CA . LEU A 1 171 ? -2.689 -11.970 -6.472 1.00 93.25 171 LEU A CA 1
ATOM 1349 C C . LEU A 1 171 ? -4.076 -12.096 -7.102 1.00 93.25 171 LEU A C 1
ATOM 1351 O O . LEU A 1 171 ? -4.849 -12.955 -6.695 1.00 93.25 171 LEU A O 1
ATOM 1355 N N . ILE A 1 172 ? -4.397 -11.265 -8.095 1.00 94.69 172 ILE A N 1
ATOM 1356 C CA . ILE A 1 172 ? -5.661 -11.372 -8.826 1.00 94.69 172 ILE A CA 1
ATOM 1357 C C . ILE A 1 172 ? -5.716 -12.689 -9.603 1.00 94.69 172 ILE A C 1
ATOM 1359 O O . ILE A 1 172 ? -6.712 -13.393 -9.477 1.00 94.69 172 ILE A O 1
ATOM 1363 N N . ASP A 1 173 ? -4.660 -13.059 -10.331 1.00 93.50 173 ASP A N 1
ATOM 1364 C CA . ASP A 1 173 ? -4.613 -14.315 -11.091 1.00 93.50 173 ASP A CA 1
ATOM 1365 C C . ASP A 1 173 ? -4.767 -15.555 -10.189 1.00 93.50 173 ASP A C 1
ATOM 1367 O O . ASP A 1 173 ? -5.430 -16.524 -10.560 1.00 93.50 173 ASP A O 1
ATOM 1371 N N . GLU A 1 174 ? -4.183 -15.530 -8.988 1.00 93.06 174 GLU A N 1
ATOM 1372 C CA . GLU A 1 174 ? -4.220 -16.652 -8.048 1.00 93.06 174 GLU A CA 1
ATOM 1373 C C . GLU A 1 174 ? -5.506 -16.703 -7.209 1.00 93.06 174 GLU A C 1
ATOM 1375 O O . GLU A 1 174 ? -6.015 -17.790 -6.939 1.00 93.06 174 GLU A O 1
ATOM 1380 N N . LEU A 1 175 ? -6.052 -15.558 -6.788 1.00 94.62 175 LEU A N 1
ATOM 1381 C CA . LEU A 1 175 ? -7.163 -15.506 -5.828 1.00 94.62 175 LEU A CA 1
ATOM 1382 C C . LEU A 1 175 ? -8.528 -15.301 -6.493 1.00 94.62 175 LEU A C 1
ATOM 1384 O O . LEU A 1 175 ? -9.536 -15.795 -5.979 1.00 94.62 175 LEU A O 1
ATOM 1388 N N . TYR A 1 176 ? -8.611 -14.586 -7.618 1.00 92.94 176 TYR A N 1
ATOM 1389 C CA . TYR A 1 176 ? -9.895 -14.299 -8.258 1.00 92.94 176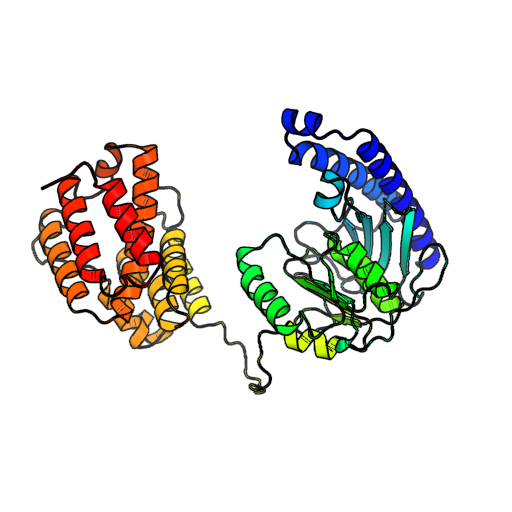 TYR A CA 1
ATOM 1390 C C . TYR A 1 176 ? -10.532 -15.584 -8.807 1.00 92.94 176 TYR A C 1
ATOM 1392 O O . TYR A 1 176 ? -9.976 -16.260 -9.667 1.00 92.94 176 TYR A O 1
ATOM 1400 N N . GLY A 1 177 ? -11.715 -15.927 -8.288 1.00 90.94 177 GLY A N 1
ATOM 1401 C CA . GLY A 1 177 ? -12.401 -17.189 -8.582 1.00 90.94 177 GLY A CA 1
ATOM 1402 C C . GLY A 1 177 ? -12.024 -18.357 -7.660 1.00 90.94 177 GLY A C 1
ATOM 1403 O O . GLY A 1 177 ? -12.683 -19.393 -7.721 1.00 90.94 177 GLY A O 1
ATOM 1404 N N . HIS A 1 178 ? -11.025 -18.186 -6.786 1.00 90.88 178 HIS A N 1
ATOM 1405 C CA . HIS A 1 178 ? -10.629 -19.171 -5.770 1.00 90.88 178 HIS A CA 1
ATOM 1406 C C . HIS A 1 178 ? -11.012 -18.758 -4.344 1.00 90.88 178 HIS A C 1
ATOM 1408 O O . HIS A 1 178 ? -11.120 -19.621 -3.477 1.00 90.88 178 HIS A O 1
ATOM 1414 N N . VAL A 1 179 ? -11.246 -17.464 -4.109 1.00 96.75 179 VAL A N 1
ATOM 1415 C CA . VAL A 1 179 ? -11.837 -16.923 -2.874 1.00 96.75 179 VAL A CA 1
ATOM 1416 C C . VAL A 1 179 ? -13.269 -16.450 -3.120 1.00 96.75 179 VAL A C 1
ATOM 1418 O O . VAL A 1 179 ? -13.675 -16.252 -4.269 1.00 96.75 179 VAL A O 1
ATOM 1421 N N . GLY A 1 180 ? -14.023 -16.206 -2.046 1.00 95.56 180 GLY A N 1
ATOM 1422 C CA . GLY A 1 180 ? -15.417 -15.771 -2.128 1.00 95.56 180 GLY A CA 1
ATOM 1423 C C . GLY A 1 180 ? -15.578 -14.476 -2.924 1.00 95.56 180 GLY A C 1
ATOM 1424 O O . GLY A 1 180 ? -16.430 -14.393 -3.809 1.00 95.56 180 GLY A O 1
ATOM 1425 N N . SER A 1 181 ? -14.749 -13.464 -2.640 1.00 96.31 181 SER A N 1
ATOM 1426 C CA . SER A 1 181 ? -14.638 -12.258 -3.467 1.00 96.31 181 SER A CA 1
ATOM 1427 C C . SER A 1 181 ? -13.455 -11.374 -3.045 1.00 96.31 181 SER A C 1
ATOM 1429 O O . SER A 1 181 ? -12.979 -11.440 -1.917 1.00 96.31 181 SER A O 1
ATOM 1431 N N . ILE A 1 182 ? -13.042 -10.465 -3.935 1.00 97.69 182 ILE A N 1
ATOM 1432 C CA . ILE A 1 182 ? -12.036 -9.425 -3.664 1.00 97.69 182 ILE A CA 1
ATOM 1433 C C . ILE A 1 182 ? -12.702 -8.036 -3.653 1.00 97.69 182 ILE A C 1
ATOM 1435 O O . ILE A 1 182 ? -13.658 -7.783 -4.399 1.00 97.69 182 ILE A O 1
ATOM 1439 N N . ARG A 1 183 ? -12.235 -7.139 -2.782 1.00 96.69 183 ARG A N 1
ATOM 1440 C CA . ARG A 1 183 ? -12.625 -5.723 -2.678 1.00 96.69 183 ARG A CA 1
ATOM 1441 C C . ARG A 1 183 ? -11.384 -4.835 -2.642 1.00 96.69 183 ARG A C 1
ATOM 1443 O O . ARG A 1 183 ? -10.331 -5.251 -2.177 1.00 96.69 183 ARG A O 1
ATOM 1450 N N . MET A 1 184 ? -11.565 -3.599 -3.088 1.00 95.06 184 MET A N 1
ATOM 1451 C CA . MET A 1 184 ? -10.666 -2.467 -2.864 1.00 95.06 184 MET A CA 1
ATOM 1452 C C . MET A 1 184 ? -11.553 -1.360 -2.307 1.00 95.06 184 MET A C 1
ATOM 1454 O O . MET A 1 184 ? -12.521 -0.979 -2.970 1.00 95.06 184 MET A O 1
ATOM 1458 N N . CYS A 1 185 ? -11.304 -0.898 -1.082 1.00 93.69 185 CYS A N 1
ATOM 1459 C CA . CYS A 1 185 ? -12.150 0.126 -0.466 1.00 93.69 185 CYS A CA 1
ATOM 1460 C C . CYS A 1 185 ? -11.493 1.498 -0.385 1.00 93.69 185 CYS A C 1
ATOM 1462 O O . CYS A 1 185 ? -12.189 2.438 -0.039 1.00 93.69 185 CYS A O 1
ATOM 1464 N N . GLY A 1 186 ? -10.204 1.641 -0.710 1.00 93.00 186 GLY A N 1
ATOM 1465 C CA . GLY A 1 186 ? -9.521 2.941 -0.739 1.00 93.00 186 GLY A CA 1
ATOM 1466 C C . GLY A 1 186 ? -9.286 3.607 0.625 1.00 93.00 186 GLY A C 1
ATOM 1467 O O . GLY A 1 186 ? -8.975 4.787 0.643 1.00 93.00 186 GLY A O 1
ATOM 1468 N N . SER A 1 187 ? -9.446 2.881 1.739 1.00 95.81 187 SER A N 1
ATOM 1469 C CA . SER A 1 187 ? -9.127 3.334 3.104 1.00 95.81 187 SER A CA 1
ATOM 1470 C C . SER A 1 187 ? -8.569 2.152 3.900 1.00 95.81 187 SER A C 1
ATOM 1472 O O . SER A 1 187 ? -9.216 1.100 3.987 1.00 95.81 187 SER A O 1
ATOM 1474 N N . ALA A 1 188 ? -7.348 2.296 4.411 1.00 96.19 188 ALA A N 1
ATOM 1475 C CA . ALA A 1 188 ? -6.612 1.226 5.081 1.00 96.19 188 ALA A CA 1
ATOM 1476 C C . ALA A 1 188 ? -7.116 0.985 6.510 1.00 96.19 188 ALA A C 1
ATOM 1478 O O . ALA A 1 188 ? -7.398 -0.158 6.897 1.00 96.19 188 ALA A O 1
ATOM 1479 N N . ALA A 1 189 ? -7.323 2.062 7.272 1.00 97.81 189 ALA A N 1
ATOM 1480 C CA . ALA A 1 189 ? -7.811 2.000 8.644 1.00 97.81 189 ALA A CA 1
ATOM 1481 C C . ALA A 1 189 ? -9.193 1.332 8.697 1.00 97.81 189 ALA A C 1
ATOM 1483 O O . ALA A 1 189 ? -9.467 0.509 9.579 1.00 97.81 189 ALA A O 1
ATOM 1484 N N . MET A 1 190 ? -10.049 1.612 7.707 1.00 98.25 190 MET A N 1
ATOM 1485 C CA . MET A 1 190 ? -11.370 0.990 7.618 1.00 98.25 190 MET A CA 1
ATOM 1486 C C . MET A 1 190 ? -11.337 -0.456 7.156 1.00 98.25 190 MET A C 1
ATOM 1488 O O . MET A 1 190 ? -12.120 -1.257 7.665 1.00 98.25 190 MET A O 1
ATOM 1492 N N . ALA A 1 191 ? -10.437 -0.826 6.243 1.00 98.31 191 ALA A N 1
ATOM 1493 C CA . ALA A 1 191 ? -10.282 -2.224 5.856 1.00 98.31 191 ALA A CA 1
ATOM 1494 C C . ALA A 1 191 ? -9.930 -3.100 7.070 1.00 98.31 191 ALA A C 1
ATOM 1496 O O . ALA A 1 191 ? -10.539 -4.153 7.268 1.00 98.31 191 ALA A O 1
ATOM 1497 N N . LEU A 1 192 ? -9.031 -2.622 7.936 1.00 98.69 192 LEU A N 1
ATOM 1498 C CA . LEU A 1 192 ? -8.677 -3.280 9.197 1.00 98.69 192 LEU A CA 1
ATOM 1499 C C . LEU A 1 192 ? -9.867 -3.374 10.160 1.00 98.69 192 LEU A C 1
ATOM 1501 O O . LEU A 1 192 ? -10.150 -4.448 10.691 1.00 98.69 192 LEU A O 1
ATOM 1505 N N . CYS A 1 193 ? -10.615 -2.286 10.351 1.00 98.81 193 CYS A N 1
ATOM 1506 C CA . CYS A 1 193 ? -11.804 -2.295 11.210 1.00 98.81 193 CYS A CA 1
ATOM 1507 C C . CYS A 1 193 ? -12.892 -3.246 10.695 1.00 98.81 193 CYS A C 1
ATOM 1509 O O . CYS A 1 193 ? -13.569 -3.912 11.478 1.00 98.81 193 CYS A O 1
ATOM 1511 N N . TYR A 1 194 ? -13.035 -3.371 9.375 1.00 98.69 194 TYR A N 1
ATOM 1512 C CA . TYR A 1 194 ? -13.947 -4.330 8.761 1.00 98.69 194 TYR A CA 1
ATOM 1513 C C . TYR A 1 194 ? -13.483 -5.778 8.933 1.00 98.69 194 TYR A C 1
ATOM 1515 O O . TYR A 1 194 ? -14.342 -6.641 9.113 1.00 98.69 194 TYR A O 1
ATOM 1523 N N . VAL A 1 195 ? -12.175 -6.057 8.973 1.00 98.81 195 VAL A N 1
ATOM 1524 C CA . VAL A 1 195 ? -11.668 -7.373 9.407 1.00 98.81 195 VAL A CA 1
ATOM 1525 C C . VAL A 1 195 ? -12.033 -7.632 10.868 1.00 98.81 195 VAL A C 1
ATOM 1527 O O . VAL A 1 195 ? -12.608 -8.674 11.182 1.00 98.81 195 VAL A O 1
ATOM 1530 N N . ALA A 1 196 ? -11.775 -6.670 11.758 1.00 98.88 196 ALA A N 1
ATOM 1531 C CA . ALA A 1 196 ? -12.081 -6.791 13.184 1.00 98.88 196 ALA A CA 1
ATOM 1532 C C . ALA A 1 196 ? -13.575 -7.032 13.463 1.00 98.88 196 ALA A C 1
ATOM 1534 O O . ALA A 1 196 ? -13.924 -7.771 14.378 1.00 98.88 196 ALA A O 1
ATOM 1535 N N . ALA A 1 197 ? -14.455 -6.438 12.654 1.00 98.56 197 ALA A N 1
ATOM 1536 C CA . ALA A 1 197 ? -15.901 -6.621 12.734 1.00 98.56 197 ALA A CA 1
ATOM 1537 C C . ALA A 1 197 ? -16.429 -7.849 11.966 1.00 98.56 197 ALA A C 1
ATOM 1539 O O . ALA A 1 197 ? -17.645 -8.026 11.872 1.00 98.56 197 ALA A O 1
ATOM 1540 N N . GLY A 1 198 ? -15.552 -8.656 11.357 1.00 98.38 198 GLY A N 1
ATOM 1541 C CA . GLY A 1 198 ? -15.931 -9.825 10.558 1.00 98.38 198 GLY A CA 1
ATOM 1542 C C . GLY A 1 198 ? -16.691 -9.494 9.267 1.00 98.38 198 GLY A C 1
ATOM 1543 O O . GLY A 1 198 ? -17.364 -10.362 8.715 1.00 98.38 198 GLY A O 1
ATOM 1544 N N . ARG A 1 199 ? -16.613 -8.243 8.791 1.00 97.88 199 ARG A N 1
ATOM 1545 C CA . ARG A 1 199 ? -17.164 -7.798 7.497 1.00 97.88 199 ARG A CA 1
ATOM 1546 C C . ARG A 1 199 ? -16.236 -8.168 6.343 1.00 97.88 199 ARG A C 1
ATOM 1548 O O . ARG A 1 199 ? -16.716 -8.453 5.252 1.00 97.88 199 ARG A O 1
ATOM 1555 N N . TYR A 1 200 ? -14.929 -8.153 6.595 1.00 98.56 200 TYR A N 1
ATOM 1556 C CA . TYR A 1 200 ? -13.903 -8.762 5.756 1.00 98.56 200 TYR A CA 1
ATOM 1557 C C . TYR A 1 200 ? -13.266 -9.929 6.501 1.00 98.56 200 TYR A C 1
ATOM 1559 O O . TYR A 1 200 ? -13.213 -9.948 7.729 1.00 98.56 200 TYR A O 1
ATOM 1567 N N . ASP A 1 201 ? -12.757 -10.892 5.744 1.00 98.75 201 ASP A N 1
ATOM 1568 C CA . ASP A 1 201 ? -12.083 -12.064 6.305 1.00 98.75 201 ASP A CA 1
ATOM 1569 C C . ASP A 1 201 ? -10.560 -11.879 6.327 1.00 98.75 201 ASP A C 1
ATOM 1571 O O . ASP A 1 201 ? -9.864 -12.452 7.170 1.00 98.75 201 ASP A O 1
ATOM 1575 N N . GLY A 1 202 ? -10.049 -11.036 5.426 1.00 98.44 202 GLY A N 1
ATOM 1576 C CA . GLY A 1 202 ? -8.644 -10.672 5.347 1.00 98.44 202 GLY A CA 1
ATOM 1577 C C . GLY A 1 202 ? -8.405 -9.361 4.611 1.00 98.44 202 GLY A C 1
ATOM 1578 O O . GLY A 1 202 ? -9.202 -8.934 3.775 1.00 98.44 202 GLY A O 1
ATOM 1579 N N . TYR A 1 203 ? -7.279 -8.745 4.929 1.00 98.38 203 TYR A N 1
ATOM 1580 C CA . TYR A 1 203 ? -6.787 -7.502 4.369 1.00 98.38 203 TYR A CA 1
ATOM 1581 C C . TYR A 1 203 ? -5.276 -7.596 4.156 1.00 98.38 203 TYR A C 1
ATOM 1583 O O . TYR A 1 203 ? -4.572 -8.130 5.016 1.00 98.38 203 TYR A O 1
ATOM 1591 N N . ALA A 1 204 ? -4.788 -7.079 3.030 1.00 96.50 204 ALA A N 1
ATOM 1592 C CA . ALA A 1 204 ? -3.360 -6.958 2.763 1.00 96.50 204 ALA A CA 1
ATOM 1593 C C . ALA A 1 204 ? -3.043 -5.679 1.975 1.00 96.50 204 ALA A C 1
ATOM 1595 O O . ALA A 1 204 ? -3.698 -5.380 0.969 1.00 96.50 204 ALA A O 1
ATOM 1596 N N . GLU A 1 205 ? -2.018 -4.958 2.430 1.00 94.19 205 GLU A N 1
ATOM 1597 C CA . GLU A 1 205 ? -1.458 -3.792 1.746 1.00 94.19 205 GLU A CA 1
ATOM 1598 C C . GLU A 1 205 ? 0.056 -3.666 1.999 1.00 94.19 205 GLU A C 1
ATOM 1600 O O . GLU A 1 205 ? 0.558 -3.996 3.075 1.00 94.19 205 GLU A O 1
ATOM 1605 N N . GLN A 1 206 ? 0.784 -3.174 0.995 1.00 90.75 206 GLN A N 1
ATOM 1606 C CA . GLN A 1 206 ? 2.224 -2.902 1.020 1.00 90.75 206 GLN A CA 1
ATOM 1607 C C . GLN A 1 206 ? 2.474 -1.440 0.627 1.00 90.75 206 GLN A C 1
ATOM 1609 O O . GLN A 1 206 ? 1.618 -0.829 -0.001 1.00 90.75 206 GLN A O 1
ATOM 1614 N N . TYR A 1 207 ? 3.643 -0.887 0.955 1.00 88.25 207 TYR A N 1
ATOM 1615 C CA . TYR A 1 207 ? 3.985 0.531 0.775 1.00 88.25 207 TYR A CA 1
ATOM 1616 C C . TYR A 1 207 ? 3.047 1.470 1.546 1.00 88.25 207 TYR A C 1
ATOM 1618 O O . TYR A 1 207 ? 2.630 2.509 1.037 1.00 88.25 207 TYR A O 1
ATOM 1626 N N . ILE A 1 208 ? 2.721 1.073 2.776 1.00 87.12 208 ILE A N 1
ATOM 1627 C CA . ILE A 1 208 ? 1.772 1.742 3.669 1.00 87.12 208 ILE A CA 1
ATOM 1628 C C . ILE A 1 208 ? 2.488 2.395 4.862 1.00 87.12 208 ILE A C 1
ATOM 1630 O O . ILE A 1 208 ? 3.454 1.833 5.401 1.00 87.12 208 ILE A O 1
ATOM 1634 N N . GLY A 1 209 ? 2.020 3.578 5.269 1.00 87.19 209 GLY A N 1
ATOM 1635 C CA . GLY A 1 209 ? 2.542 4.334 6.405 1.00 87.19 209 GLY A CA 1
ATOM 1636 C C . GLY A 1 209 ? 2.008 3.823 7.744 1.00 87.19 209 GLY A C 1
ATOM 1637 O O . GLY A 1 209 ? 0.954 3.201 7.830 1.00 87.19 209 GLY A O 1
ATOM 1638 N N . GLN A 1 210 ? 2.737 4.088 8.830 1.00 90.31 210 GLN A N 1
ATOM 1639 C CA . GLN A 1 210 ? 2.349 3.633 10.175 1.00 90.31 210 GLN A CA 1
ATOM 1640 C C . GLN A 1 210 ? 1.001 4.225 10.626 1.00 90.31 210 GLN A C 1
ATOM 1642 O O . GLN A 1 210 ? 0.206 3.556 11.286 1.00 90.31 210 GLN A O 1
ATOM 1647 N N . TRP A 1 211 ? 0.713 5.468 10.246 1.00 89.56 211 TRP A N 1
ATOM 1648 C CA . TRP A 1 211 ? -0.544 6.147 10.572 1.00 89.56 211 TRP A CA 1
ATOM 1649 C C . TRP A 1 211 ? -1.782 5.472 9.974 1.00 89.56 211 TRP A C 1
ATOM 1651 O O . TRP A 1 211 ? -2.827 5.434 10.630 1.00 89.56 211 TRP A O 1
ATOM 1661 N N . ASP A 1 212 ? -1.633 4.835 8.814 1.00 90.12 212 ASP A N 1
ATOM 1662 C CA . ASP A 1 212 ? -2.732 4.197 8.092 1.00 90.12 212 ASP A CA 1
ATOM 1663 C C . ASP A 1 212 ? -3.242 2.924 8.798 1.00 90.12 212 ASP A C 1
ATOM 1665 O O . ASP A 1 212 ? -4.425 2.590 8.710 1.00 90.12 212 ASP A O 1
ATOM 1669 N N . PHE A 1 213 ? -2.372 2.187 9.508 1.00 94.31 213 PHE A N 1
ATOM 1670 C CA . PHE A 1 213 ? -2.721 0.853 10.020 1.00 94.31 213 PHE A CA 1
ATOM 1671 C C . PHE A 1 213 ? -2.597 0.652 11.532 1.00 94.31 213 PHE A C 1
ATOM 1673 O O . PHE A 1 213 ? -3.224 -0.274 12.042 1.00 94.31 213 PHE A O 1
ATOM 1680 N N . MET A 1 214 ? -1.826 1.451 12.280 1.00 95.56 214 MET A N 1
ATOM 1681 C CA . MET A 1 214 ? -1.510 1.130 13.689 1.00 95.56 214 MET A CA 1
ATOM 1682 C C . MET A 1 214 ? -2.752 0.985 14.577 1.00 95.56 214 MET A C 1
ATOM 1684 O O . MET A 1 214 ? -2.864 0.018 15.335 1.00 95.56 214 MET A O 1
ATOM 1688 N N . ALA A 1 215 ? -3.713 1.906 14.453 1.00 98.19 215 ALA A N 1
ATOM 1689 C CA . ALA A 1 215 ? -4.959 1.844 15.213 1.00 98.19 215 ALA A CA 1
ATOM 1690 C C . ALA A 1 215 ? -5.780 0.603 14.830 1.00 98.19 215 ALA A C 1
ATOM 1692 O O . ALA A 1 215 ? -6.174 -0.179 15.696 1.00 98.19 215 ALA A O 1
ATOM 16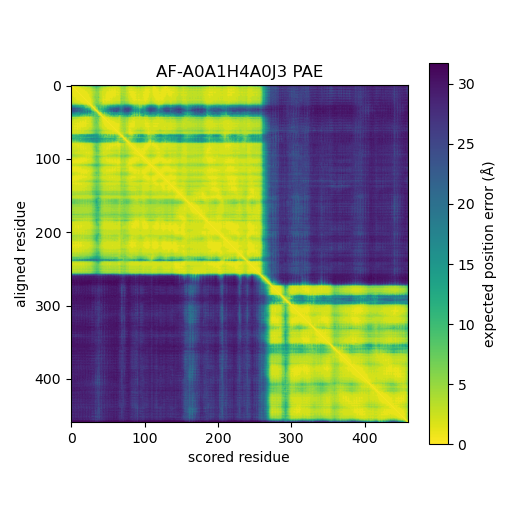93 N N . GLY A 1 216 ? -5.983 0.390 13.525 1.00 98.31 216 GLY A N 1
ATOM 1694 C CA . GLY A 1 216 ? -6.722 -0.754 12.993 1.00 98.31 216 GLY A CA 1
ATOM 1695 C C . GLY A 1 216 ? -6.084 -2.100 13.347 1.00 98.31 216 GLY A C 1
ATOM 1696 O O . GLY A 1 216 ? -6.791 -3.048 13.676 1.00 98.31 216 GLY A O 1
ATOM 1697 N N . ALA A 1 217 ? -4.754 -2.184 13.356 1.00 97.81 217 ALA A N 1
ATOM 1698 C CA . ALA A 1 217 ? -4.013 -3.390 13.707 1.00 97.81 217 ALA A CA 1
ATOM 1699 C C . ALA A 1 217 ? -4.267 -3.821 15.159 1.00 97.81 217 ALA A C 1
ATOM 1701 O O . ALA A 1 217 ? -4.529 -5.000 15.407 1.00 97.81 217 ALA A O 1
ATOM 1702 N N . LEU A 1 218 ? -4.254 -2.883 16.117 1.00 98.31 218 LEU A N 1
ATOM 1703 C CA . LEU A 1 218 ? -4.629 -3.205 17.497 1.00 98.31 218 LEU A CA 1
ATOM 1704 C C . LEU A 1 218 ? -6.087 -3.669 17.579 1.00 98.31 218 LEU A C 1
ATOM 1706 O O . LEU A 1 218 ? -6.367 -4.672 18.230 1.00 98.31 218 LEU A O 1
ATOM 1710 N N . ILE A 1 219 ? -7.001 -2.977 16.890 1.00 98.88 219 ILE A N 1
ATOM 1711 C CA . ILE A 1 219 ? -8.428 -3.328 16.869 1.00 98.88 219 ILE A CA 1
ATOM 1712 C C . ILE A 1 219 ? -8.629 -4.758 16.336 1.00 98.88 219 ILE A C 1
ATOM 1714 O O . ILE A 1 219 ? -9.387 -5.525 16.925 1.00 98.88 219 ILE A O 1
ATOM 1718 N N . VAL A 1 220 ? -7.908 -5.171 15.288 1.00 98.88 220 VAL A N 1
ATOM 1719 C CA . VAL A 1 220 ? -7.955 -6.555 14.784 1.00 98.88 220 VAL A CA 1
ATOM 1720 C C . VAL A 1 220 ? -7.424 -7.553 15.816 1.00 98.88 220 VAL A C 1
ATOM 1722 O O . VAL A 1 220 ? -8.078 -8.568 16.059 1.00 98.88 220 VAL A O 1
ATOM 1725 N N . LYS A 1 221 ? -6.271 -7.282 16.447 1.00 98.38 221 LYS A N 1
ATOM 1726 C CA . LYS A 1 221 ? -5.686 -8.180 17.465 1.00 98.38 221 LYS A CA 1
ATOM 1727 C C . LYS A 1 221 ? -6.637 -8.379 18.648 1.00 98.38 221 LYS A C 1
ATOM 1729 O O . LYS A 1 221 ? -6.879 -9.509 19.063 1.00 98.38 221 LYS A O 1
ATOM 1734 N N . GLU A 1 222 ? -7.223 -7.296 19.146 1.00 98.69 222 GLU A N 1
ATOM 1735 C CA . GLU A 1 222 ? -8.159 -7.318 20.275 1.00 98.69 222 GLU A CA 1
ATOM 1736 C C . GLU A 1 222 ? -9.532 -7.920 19.907 1.00 98.69 222 GLU A C 1
ATOM 1738 O O . GLU A 1 222 ? -10.246 -8.405 20.784 1.00 98.69 222 GLU A O 1
ATOM 1743 N N . ALA A 1 223 ? -9.890 -7.966 18.618 1.00 98.81 223 ALA A N 1
ATOM 1744 C CA . ALA A 1 223 ? -11.049 -8.709 18.107 1.00 98.81 223 ALA A CA 1
ATOM 1745 C C . ALA A 1 223 ? -10.785 -10.224 17.940 1.00 98.81 223 ALA A C 1
ATOM 1747 O O . ALA A 1 223 ? -11.677 -10.968 17.521 1.00 98.81 223 ALA A O 1
ATOM 1748 N N . GLY A 1 224 ? -9.572 -10.697 18.252 1.00 98.56 224 GLY A N 1
ATOM 1749 C CA . GLY A 1 224 ? -9.157 -12.097 18.105 1.00 98.56 224 GLY A CA 1
ATOM 1750 C C . GLY A 1 224 ? -8.576 -12.451 16.732 1.00 98.56 224 GLY A C 1
ATOM 1751 O O . GLY A 1 224 ? -8.414 -13.632 16.430 1.00 98.56 224 GLY A O 1
ATOM 1752 N N . GLY A 1 225 ? -8.276 -11.452 15.900 1.00 98.56 225 GLY A N 1
ATOM 1753 C CA . GLY A 1 225 ? -7.616 -11.632 14.611 1.00 98.56 225 GLY A CA 1
ATOM 1754 C C . GLY A 1 225 ? -6.100 -11.776 14.712 1.00 98.56 225 GLY A C 1
ATOM 1755 O O . GLY A 1 225 ? -5.497 -11.693 15.782 1.00 98.56 225 GLY A O 1
ATOM 1756 N N . THR A 1 226 ? -5.465 -11.979 13.560 1.00 98.44 226 THR A N 1
ATOM 1757 C CA . THR A 1 226 ? -4.002 -12.027 13.426 1.00 98.44 226 THR A CA 1
ATOM 1758 C C . THR A 1 226 ? -3.527 -10.883 12.544 1.00 98.44 226 THR A C 1
ATOM 1760 O O . THR A 1 226 ? -4.158 -10.592 11.531 1.00 98.44 226 THR A O 1
ATOM 1763 N N . VAL A 1 227 ? -2.418 -10.248 12.931 1.00 97.62 227 VAL A N 1
ATOM 1764 C CA . VAL A 1 227 ? -1.774 -9.170 12.172 1.00 97.62 227 VAL A CA 1
ATOM 1765 C C . VAL A 1 227 ? -0.280 -9.459 12.049 1.00 97.62 227 VAL A C 1
ATOM 1767 O O . VAL A 1 227 ? 0.372 -9.733 13.058 1.00 97.62 227 VAL A O 1
ATOM 1770 N N . THR A 1 228 ? 0.244 -9.401 10.827 1.00 96.06 228 THR A N 1
ATOM 1771 C CA . THR A 1 228 ? 1.671 -9.565 10.499 1.00 96.06 228 THR A CA 1
ATOM 1772 C C . THR A 1 228 ? 2.084 -8.594 9.391 1.00 96.06 228 THR A C 1
ATOM 1774 O O . THR A 1 228 ? 1.228 -7.941 8.796 1.00 96.06 228 THR A O 1
ATOM 1777 N N . ASN A 1 229 ? 3.374 -8.526 9.068 1.00 92.88 229 ASN A N 1
ATOM 1778 C CA . ASN A 1 229 ? 3.834 -8.045 7.759 1.00 92.88 229 ASN A CA 1
ATOM 1779 C C . ASN A 1 229 ? 3.686 -9.150 6.684 1.00 92.88 229 ASN A C 1
ATOM 1781 O O . ASN A 1 229 ? 3.146 -10.232 6.957 1.00 92.88 229 ASN A O 1
ATOM 1785 N N . TYR A 1 230 ? 4.134 -8.881 5.455 1.00 90.50 230 TYR A N 1
ATOM 1786 C CA . TYR A 1 230 ? 4.084 -9.836 4.335 1.00 90.50 230 TYR A CA 1
ATOM 1787 C C . TYR A 1 230 ? 5.004 -11.049 4.549 1.00 90.50 230 TYR A C 1
ATOM 1789 O O . TYR A 1 230 ? 4.730 -12.129 4.030 1.00 90.50 230 TYR A O 1
ATOM 1797 N N . GLU A 1 231 ? 6.050 -10.900 5.357 1.00 89.12 231 GLU A N 1
ATOM 1798 C CA . GLU A 1 231 ? 6.990 -11.948 5.759 1.00 89.12 231 GLU A CA 1
ATOM 1799 C C . GLU A 1 231 ? 6.423 -12.854 6.871 1.00 89.12 231 GLU A C 1
ATOM 1801 O O . GLU A 1 231 ? 7.004 -13.890 7.205 1.00 89.12 231 GLU A O 1
ATOM 1806 N N . GLY A 1 232 ? 5.260 -12.502 7.431 1.00 91.50 232 GLY A N 1
ATOM 1807 C CA . GLY A 1 232 ? 4.611 -13.233 8.518 1.00 91.50 232 GLY A CA 1
ATOM 1808 C C . GLY A 1 232 ? 5.153 -12.897 9.910 1.00 91.50 232 GLY A C 1
ATOM 1809 O O . GLY A 1 232 ? 4.819 -13.581 10.879 1.00 91.50 232 GLY A O 1
ATOM 1810 N N . GLU A 1 233 ? 5.970 -11.854 10.035 1.00 90.94 233 GLU A N 1
ATOM 1811 C CA . GLU A 1 233 ? 6.493 -11.367 11.306 1.00 90.94 233 GLU A CA 1
ATOM 1812 C C . GLU A 1 233 ? 5.429 -10.557 12.051 1.00 90.94 233 GLU A C 1
ATOM 1814 O O . GLU A 1 233 ? 4.670 -9.775 11.475 1.00 90.94 233 GLU A O 1
ATOM 1819 N N . THR A 1 234 ? 5.367 -10.749 13.367 1.00 88.19 234 THR A N 1
ATOM 1820 C CA . THR A 1 234 ? 4.382 -10.088 14.233 1.00 88.19 234 THR A CA 1
ATOM 1821 C C . THR A 1 234 ? 4.793 -8.680 14.649 1.00 88.19 234 THR A C 1
ATOM 1823 O O . THR A 1 234 ? 3.956 -7.945 15.170 1.00 88.19 234 THR A O 1
ATOM 1826 N N . ASP A 1 235 ? 6.061 -8.308 14.453 1.00 84.00 235 ASP A N 1
ATOM 1827 C CA . ASP A 1 235 ? 6.521 -6.929 14.622 1.00 84.00 235 ASP A CA 1
ATOM 1828 C C . ASP A 1 235 ? 6.305 -6.156 13.317 1.00 84.00 235 ASP A C 1
ATOM 1830 O O . ASP A 1 235 ? 7.204 -5.965 12.506 1.00 84.00 235 ASP A O 1
ATOM 1834 N N . PHE A 1 236 ? 5.062 -5.738 13.104 1.00 81.06 236 PHE A N 1
ATOM 1835 C CA . PHE A 1 236 ? 4.659 -4.944 11.943 1.00 81.06 236 PHE A CA 1
ATOM 1836 C C . PHE A 1 236 ? 4.879 -3.435 12.162 1.00 81.06 236 PHE A C 1
ATOM 1838 O O . PHE A 1 236 ? 4.579 -2.620 11.289 1.00 81.06 236 PHE A O 1
ATOM 1845 N N . THR A 1 237 ? 5.378 -3.033 13.337 1.00 78.50 237 THR A N 1
ATOM 1846 C CA . THR A 1 237 ? 5.406 -1.619 13.735 1.00 78.50 237 THR A CA 1
ATOM 1847 C C . THR A 1 237 ? 6.420 -0.785 12.970 1.00 78.50 237 THR A C 1
ATOM 1849 O O . THR A 1 237 ? 6.221 0.412 12.798 1.00 78.50 237 THR A O 1
ATOM 1852 N N . GLN A 1 238 ? 7.463 -1.413 12.433 1.00 72.69 238 GLN A N 1
ATOM 1853 C CA . GLN A 1 238 ? 8.472 -0.759 11.598 1.00 72.69 238 GLN A CA 1
ATOM 1854 C C . GLN A 1 238 ? 7.925 -0.328 10.219 1.00 72.69 238 GLN A C 1
ATOM 1856 O O . GLN A 1 238 ? 8.572 0.448 9.523 1.00 72.69 238 GLN A O 1
ATOM 1861 N N . GLY A 1 239 ? 6.691 -0.721 9.873 1.00 68.44 239 GLY A N 1
ATOM 1862 C CA . GLY A 1 239 ? 5.967 -0.229 8.700 1.00 68.44 239 GLY A CA 1
ATOM 1863 C C . GLY A 1 239 ? 6.380 -0.882 7.380 1.00 68.44 239 GLY A C 1
ATOM 1864 O O . GLY A 1 239 ? 7.203 -1.791 7.351 1.00 68.44 239 GLY A O 1
ATOM 1865 N N . ASN A 1 240 ? 5.772 -0.403 6.287 1.00 83.62 240 ASN A N 1
ATOM 1866 C CA . ASN A 1 240 ? 5.907 -0.838 4.886 1.00 83.62 240 ASN A CA 1
ATOM 1867 C C . ASN A 1 240 ? 4.979 -1.969 4.408 1.00 83.62 240 ASN A C 1
ATOM 1869 O O . ASN A 1 240 ? 4.707 -2.040 3.212 1.00 83.62 240 ASN A O 1
ATOM 1873 N N . SER A 1 241 ? 4.443 -2.830 5.272 1.00 91.69 241 SER A N 1
ATOM 1874 C CA . SER A 1 241 ? 3.367 -3.750 4.873 1.00 91.69 241 SER A CA 1
ATOM 1875 C C . SER A 1 241 ? 2.538 -4.231 6.056 1.00 91.69 241 SER A C 1
ATOM 1877 O O . SER A 1 241 ? 3.018 -4.273 7.188 1.00 91.69 241 SER A O 1
ATOM 1879 N N . VAL A 1 242 ? 1.289 -4.608 5.791 1.00 95.38 242 VAL A N 1
ATOM 1880 C CA . VAL A 1 242 ? 0.386 -5.164 6.798 1.00 95.38 242 VAL A CA 1
ATOM 1881 C C . VAL A 1 242 ? -0.521 -6.223 6.177 1.00 95.38 242 VAL A C 1
ATOM 1883 O O . VAL A 1 242 ? -1.070 -6.050 5.089 1.00 95.38 242 VAL A O 1
ATOM 1886 N N . VAL A 1 243 ? -0.688 -7.327 6.898 1.00 97.31 243 VAL A N 1
ATOM 1887 C CA . VAL A 1 243 ? -1.618 -8.416 6.601 1.00 97.31 243 VAL A CA 1
ATOM 1888 C C . VAL A 1 243 ? -2.431 -8.677 7.853 1.00 97.31 243 VAL A C 1
ATOM 1890 O O . VAL A 1 243 ? -1.887 -9.097 8.874 1.00 97.31 243 VAL A O 1
ATOM 1893 N N . ALA A 1 244 ? -3.734 -8.448 7.777 1.00 98.25 244 ALA A N 1
ATOM 1894 C CA . ALA A 1 244 ? -4.651 -8.634 8.890 1.00 98.25 244 ALA A CA 1
ATOM 1895 C C . ALA A 1 244 ? -5.767 -9.592 8.491 1.00 98.25 244 ALA A C 1
ATOM 1897 O O . ALA A 1 244 ? -6.438 -9.375 7.485 1.00 98.25 244 ALA A O 1
ATOM 1898 N N . THR A 1 245 ? -5.988 -10.650 9.265 1.00 98.69 245 THR A N 1
ATOM 1899 C CA . THR A 1 245 ? -7.022 -11.645 8.955 1.00 98.69 245 THR A CA 1
ATOM 1900 C C . THR A 1 245 ? -7.768 -12.103 10.196 1.00 98.69 245 THR A C 1
ATOM 1902 O O . THR A 1 245 ? -7.387 -11.814 11.333 1.00 98.69 245 THR A O 1
ATOM 1905 N N . ASN A 1 246 ? -8.804 -12.907 9.974 1.00 98.50 246 ASN A N 1
ATOM 1906 C CA . ASN A 1 246 ? -9.506 -13.632 11.025 1.00 98.50 246 ASN A CA 1
ATOM 1907 C C . ASN A 1 246 ? -8.672 -14.715 11.750 1.00 98.50 246 ASN A C 1
ATOM 1909 O O . ASN A 1 246 ? -9.205 -15.470 12.559 1.00 98.50 246 ASN A O 1
ATOM 1913 N N . GLY A 1 247 ? -7.379 -14.844 11.437 1.00 97.62 247 GLY A N 1
ATOM 1914 C CA . GLY A 1 247 ? -6.461 -15.828 12.012 1.00 97.62 247 GLY A CA 1
ATOM 1915 C C . GLY A 1 247 ? -6.563 -17.222 11.390 1.00 97.62 247 GLY A C 1
ATOM 1916 O O . GLY A 1 247 ? -5.553 -17.915 11.292 1.00 97.62 247 GLY A O 1
ATOM 1917 N N . ILE A 1 248 ? -7.737 -17.620 10.889 1.00 98.31 248 ILE A N 1
ATOM 1918 C CA . ILE A 1 248 ? -7.934 -18.898 10.186 1.00 98.31 248 ILE A CA 1
ATOM 1919 C C . ILE A 1 248 ? -7.226 -18.873 8.832 1.00 98.31 248 ILE A C 1
ATOM 1921 O O . ILE A 1 248 ? -6.563 -19.842 8.468 1.00 98.31 248 ILE A O 1
ATOM 1925 N N . ILE A 1 249 ? -7.350 -17.767 8.094 1.00 97.81 249 ILE A N 1
ATOM 1926 C CA . ILE A 1 249 ? -6.836 -17.666 6.721 1.00 97.81 249 ILE A CA 1
ATOM 1927 C C . ILE A 1 249 ? -5.423 -17.073 6.627 1.00 97.81 249 ILE A C 1
ATOM 1929 O O . ILE A 1 249 ? -4.885 -16.996 5.524 1.00 97.81 249 ILE A O 1
ATOM 1933 N N . GLN A 1 250 ? -4.802 -16.678 7.750 1.00 97.19 250 GLN A N 1
ATOM 1934 C CA . GLN A 1 250 ? -3.506 -15.979 7.768 1.00 97.19 250 GLN A CA 1
ATOM 1935 C C . GLN A 1 250 ? -2.437 -16.730 6.967 1.00 97.19 250 GLN A C 1
ATOM 1937 O O . GLN A 1 250 ? -1.809 -16.171 6.073 1.00 97.19 250 GLN A O 1
ATOM 1942 N N . SER A 1 251 ? -2.243 -18.019 7.269 1.00 95.19 251 SER A N 1
ATOM 1943 C CA . SER A 1 251 ? -1.205 -18.815 6.613 1.00 95.19 251 SER A CA 1
ATOM 1944 C C . SER A 1 251 ? -1.493 -19.056 5.135 1.00 95.19 251 SER A C 1
ATOM 1946 O O . SER A 1 251 ? -0.542 -19.251 4.384 1.00 95.19 251 SER A O 1
ATOM 1948 N N . ASP A 1 252 ? -2.759 -19.107 4.724 1.00 94.31 252 ASP A N 1
ATOM 1949 C CA . ASP A 1 252 ? -3.113 -19.322 3.323 1.00 94.31 252 ASP A CA 1
ATOM 1950 C C . ASP A 1 252 ? -2.900 -18.044 2.520 1.00 94.31 252 ASP A C 1
ATOM 1952 O O . ASP A 1 252 ? -2.232 -18.089 1.493 1.00 94.31 252 ASP A O 1
ATOM 1956 N N . LEU A 1 253 ? -3.351 -16.899 3.041 1.00 95.25 253 LEU A N 1
ATOM 1957 C CA . LEU A 1 253 ? -3.141 -15.606 2.398 1.00 95.25 253 LEU A CA 1
ATOM 1958 C C . LEU A 1 253 ? -1.647 -15.268 2.266 1.00 95.25 253 LEU A C 1
AT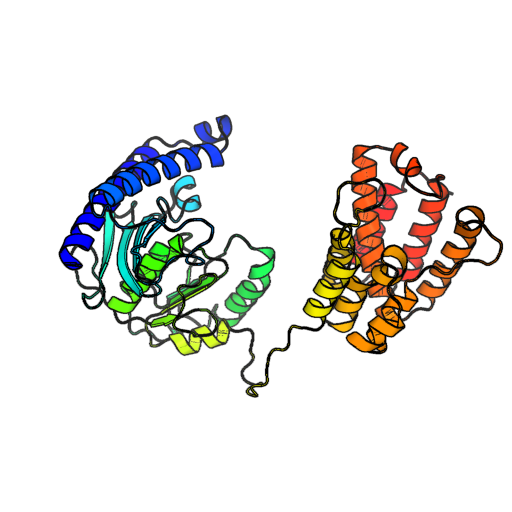OM 1960 O O . LEU A 1 253 ? -1.213 -14.866 1.191 1.00 95.25 253 LEU A O 1
ATOM 1964 N N . LEU A 1 254 ? -0.837 -15.506 3.306 1.00 94.38 254 LEU A N 1
ATOM 1965 C CA . LEU A 1 254 ? 0.608 -15.238 3.255 1.00 94.38 254 LEU A CA 1
ATOM 1966 C C . LEU A 1 254 ? 1.334 -16.016 2.147 1.00 94.38 254 LEU A C 1
ATOM 1968 O O . LEU A 1 254 ? 2.254 -15.471 1.549 1.00 94.38 254 LEU A O 1
ATOM 1972 N N . LYS A 1 255 ? 0.907 -17.245 1.815 1.00 92.31 255 LYS A N 1
ATOM 1973 C CA . LYS A 1 255 ? 1.510 -18.029 0.713 1.00 92.31 255 LYS A CA 1
ATOM 1974 C C . LYS A 1 255 ? 1.352 -17.353 -0.649 1.00 92.31 255 LYS A C 1
ATOM 1976 O O . LYS A 1 255 ? 2.177 -17.574 -1.525 1.00 92.31 255 LYS A O 1
ATOM 1981 N N . HIS A 1 256 ? 0.284 -16.578 -0.827 1.00 90.25 256 HIS A N 1
ATOM 1982 C CA . HIS A 1 256 ? 0.046 -15.810 -2.047 1.00 90.25 256 HIS A CA 1
ATOM 1983 C C . HIS A 1 256 ? 0.814 -14.485 -2.037 1.00 90.25 256 HIS A C 1
ATOM 1985 O O . HIS A 1 256 ? 1.225 -13.994 -3.084 1.00 90.25 256 HIS A O 1
ATOM 1991 N N . LEU A 1 257 ? 1.029 -13.901 -0.854 1.00 87.25 257 LEU A N 1
ATOM 1992 C CA . LEU A 1 257 ? 1.703 -12.612 -0.701 1.00 87.25 257 LEU A CA 1
ATOM 1993 C C . LEU A 1 257 ? 3.225 -12.730 -0.829 1.00 87.25 257 LEU A C 1
ATOM 1995 O O . LEU A 1 257 ? 3.840 -11.901 -1.501 1.00 87.25 257 LEU A O 1
ATOM 1999 N N . THR A 1 258 ? 3.845 -13.777 -0.282 1.00 77.44 258 THR A N 1
ATOM 2000 C CA . THR A 1 258 ? 5.288 -13.994 -0.439 1.00 77.44 258 THR A CA 1
ATOM 2001 C C . THR A 1 258 ? 5.617 -14.425 -1.873 1.00 77.44 258 THR A C 1
ATOM 2003 O O . THR A 1 258 ? 4.867 -15.158 -2.516 1.00 77.44 258 THR A O 1
ATOM 2006 N N . ASN A 1 259 ? 6.739 -13.954 -2.422 1.00 57.25 259 ASN A N 1
ATOM 2007 C CA . ASN A 1 259 ? 7.218 -14.332 -3.765 1.00 57.25 259 ASN A CA 1
ATOM 2008 C C . ASN A 1 259 ? 7.743 -15.784 -3.837 1.00 57.25 259 ASN A C 1
ATOM 2010 O O . ASN A 1 259 ? 8.294 -16.203 -4.856 1.00 57.25 259 ASN A O 1
ATOM 2014 N N . GLU A 1 260 ? 7.589 -16.571 -2.772 1.00 44.94 260 GLU A N 1
ATOM 2015 C CA . GLU A 1 260 ? 8.137 -17.917 -2.678 1.00 44.94 260 GLU A CA 1
ATOM 2016 C C . GLU A 1 260 ? 7.110 -18.957 -3.134 1.00 44.94 260 GLU A C 1
ATOM 2018 O O . GLU A 1 260 ? 6.167 -19.306 -2.421 1.00 44.94 260 GLU A O 1
ATOM 2023 N N . LYS A 1 261 ? 7.332 -19.539 -4.319 1.00 37.19 261 LYS A N 1
ATOM 2024 C CA . LYS A 1 261 ? 6.703 -20.821 -4.658 1.00 37.19 261 LYS A CA 1
ATOM 2025 C C . LYS A 1 261 ? 7.048 -21.847 -3.557 1.00 37.19 261 LYS A C 1
ATOM 2027 O O . LYS A 1 261 ? 8.185 -21.841 -3.085 1.00 37.19 261 LYS A O 1
ATOM 2032 N N . PRO A 1 262 ? 6.155 -22.789 -3.188 1.00 31.66 262 PRO A N 1
ATOM 2033 C CA . PRO A 1 262 ? 6.365 -23.753 -2.092 1.00 31.66 262 PRO A CA 1
ATOM 2034 C C . PRO A 1 262 ? 7.497 -24.797 -2.266 1.00 31.66 262 PRO A C 1
ATOM 2036 O O . PRO A 1 262 ? 7.382 -25.910 -1.745 1.00 31.66 262 PRO A O 1
ATOM 2039 N N . HIS A 1 263 ? 8.579 -24.507 -2.995 1.00 32.03 263 HIS A N 1
ATOM 2040 C CA . HIS A 1 263 ? 9.661 -25.457 -3.273 1.00 32.03 263 HIS A CA 1
ATOM 2041 C C . HIS A 1 263 ? 11.069 -25.080 -2.816 1.00 32.03 263 HIS A C 1
ATOM 2043 O O . HIS A 1 263 ? 11.911 -25.971 -2.824 1.00 32.03 263 HIS A O 1
ATOM 2049 N N . ASP A 1 264 ? 11.317 -23.892 -2.263 1.00 33.97 264 ASP A N 1
ATOM 2050 C CA . ASP A 1 264 ? 12.667 -23.537 -1.797 1.00 33.97 264 ASP A CA 1
ATOM 2051 C C . ASP A 1 264 ? 12.735 -23.219 -0.302 1.00 33.97 264 ASP A C 1
ATOM 2053 O O . ASP A 1 264 ? 13.065 -22.128 0.143 1.00 33.97 264 ASP A O 1
ATOM 2057 N N . LYS A 1 265 ? 12.496 -24.240 0.530 1.00 31.34 265 LYS A N 1
ATOM 2058 C CA . LYS A 1 265 ? 12.920 -24.200 1.937 1.00 31.34 265 LYS A CA 1
ATOM 2059 C C . LYS A 1 265 ? 14.359 -24.686 2.082 1.00 31.34 265 LYS A C 1
ATOM 2061 O O . LYS A 1 265 ? 14.586 -25.817 2.512 1.00 31.34 265 LYS A O 1
ATOM 2066 N N . LYS A 1 266 ? 15.330 -23.802 1.843 1.00 32.47 266 LYS A N 1
ATOM 2067 C CA . LYS A 1 266 ? 16.634 -23.859 2.524 1.00 32.47 266 LYS A CA 1
ATOM 2068 C C . LYS A 1 266 ? 17.125 -22.454 2.871 1.00 32.47 266 LYS A C 1
ATOM 2070 O O . LYS A 1 266 ? 17.647 -21.735 2.037 1.00 32.47 266 LYS A O 1
ATOM 2075 N N . LYS A 1 267 ? 17.005 -22.123 4.160 1.00 37.16 267 LYS A N 1
ATOM 2076 C CA . LYS A 1 267 ? 17.712 -21.025 4.833 1.00 37.16 267 LYS A CA 1
ATOM 2077 C C . LYS A 1 267 ? 19.200 -21.009 4.458 1.00 37.16 267 LYS A C 1
ATOM 2079 O O . LYS A 1 267 ? 19.903 -21.953 4.824 1.00 37.16 267 LYS A O 1
ATOM 2084 N N . GLN A 1 268 ? 19.682 -19.902 3.895 1.00 30.36 268 GLN A N 1
ATOM 2085 C CA . GLN A 1 268 ? 21.062 -19.431 4.058 1.00 30.36 268 GLN A CA 1
ATOM 2086 C C . GLN A 1 268 ? 21.143 -17.908 3.819 1.00 30.36 268 GLN A C 1
ATOM 2088 O O . GLN A 1 268 ? 20.852 -17.433 2.737 1.00 30.36 268 GLN A O 1
ATOM 2093 N N . THR A 1 269 ? 21.471 -17.177 4.893 1.00 31.25 269 THR A N 1
ATOM 2094 C CA . THR A 1 269 ? 22.243 -15.913 4.969 1.00 31.25 269 THR A CA 1
ATOM 2095 C C . THR A 1 269 ? 22.239 -14.945 3.771 1.00 31.25 269 THR A C 1
ATOM 2097 O O . THR A 1 269 ? 22.858 -15.259 2.766 1.00 31.25 269 THR A O 1
ATOM 2100 N N . ILE A 1 270 ? 21.656 -13.747 3.974 1.00 40.72 270 ILE A N 1
ATOM 2101 C CA . ILE A 1 270 ? 21.762 -12.488 3.192 1.00 40.72 270 ILE A CA 1
ATOM 2102 C C . ILE A 1 270 ? 22.344 -12.669 1.778 1.00 40.72 270 ILE A C 1
ATOM 2104 O O . ILE A 1 270 ? 23.551 -12.539 1.581 1.00 40.72 270 ILE A O 1
ATOM 2108 N N . ASP A 1 271 ? 21.466 -12.903 0.805 1.00 42.72 271 ASP A N 1
ATOM 2109 C CA . ASP A 1 271 ? 21.763 -12.743 -0.619 1.00 42.72 271 ASP A CA 1
ATOM 2110 C C . ASP A 1 271 ? 21.036 -11.486 -1.112 1.00 42.72 271 ASP A C 1
ATOM 2112 O O . ASP A 1 271 ? 19.865 -11.521 -1.483 1.00 42.72 271 ASP A O 1
ATOM 2116 N N . SER A 1 272 ? 21.705 -10.333 -1.020 1.00 52.97 272 SER A N 1
ATOM 2117 C CA . SER A 1 272 ? 21.310 -9.173 -1.820 1.00 52.97 272 SER A CA 1
ATOM 2118 C C . SER A 1 272 ? 21.506 -9.567 -3.281 1.00 52.97 272 SER A C 1
ATOM 2120 O O . SER A 1 272 ? 22.637 -9.905 -3.650 1.00 52.97 272 SER A O 1
ATOM 2122 N N . SER A 1 273 ? 20.440 -9.530 -4.082 1.00 72.25 273 SER A N 1
ATOM 2123 C CA . SER A 1 273 ? 20.466 -9.994 -5.470 1.00 72.25 273 SER A CA 1
ATOM 2124 C C . SER A 1 273 ? 21.666 -9.409 -6.234 1.00 72.25 273 SER A C 1
ATOM 2126 O O . SER A 1 273 ? 22.141 -8.306 -5.944 1.00 72.25 273 SER A O 1
ATOM 2128 N N . MET A 1 274 ? 22.207 -10.145 -7.212 1.00 84.38 274 MET A N 1
ATOM 2129 C CA . MET A 1 274 ? 23.335 -9.682 -8.039 1.00 84.38 274 MET A CA 1
ATOM 2130 C C . MET A 1 274 ? 23.097 -8.270 -8.602 1.00 84.38 274 MET A C 1
ATOM 2132 O O . MET A 1 274 ? 24.025 -7.462 -8.650 1.00 84.38 274 MET A O 1
ATOM 2136 N N . VAL A 1 275 ? 21.848 -7.970 -8.957 1.00 85.88 275 VAL A N 1
ATOM 2137 C CA . VAL A 1 275 ? 21.408 -6.664 -9.447 1.00 85.88 275 VAL A CA 1
ATOM 2138 C C . VAL A 1 275 ? 21.513 -5.589 -8.364 1.00 85.88 275 VAL A C 1
ATOM 2140 O O . VAL A 1 275 ? 22.074 -4.531 -8.635 1.00 85.88 275 VAL A O 1
ATOM 2143 N N . ASP A 1 276 ? 21.101 -5.857 -7.120 1.00 82.69 276 ASP A N 1
ATOM 2144 C CA . ASP A 1 276 ? 21.261 -4.902 -6.008 1.00 82.69 276 ASP A CA 1
ATOM 2145 C C . ASP A 1 276 ? 22.735 -4.570 -5.750 1.00 82.69 276 ASP A C 1
ATOM 2147 O O . ASP A 1 276 ? 23.104 -3.406 -5.543 1.00 82.69 276 ASP A O 1
ATOM 2151 N N . ARG A 1 277 ? 23.607 -5.588 -5.810 1.00 87.81 277 ARG A N 1
ATOM 2152 C CA . ARG A 1 277 ? 25.059 -5.392 -5.694 1.00 87.81 277 ARG A CA 1
ATOM 2153 C C . ARG A 1 277 ? 25.598 -4.551 -6.850 1.00 87.81 277 ARG A C 1
ATOM 2155 O O . ARG A 1 277 ? 26.399 -3.648 -6.605 1.00 87.81 277 ARG A O 1
ATOM 2162 N N . ALA A 1 278 ? 25.140 -4.802 -8.075 1.00 89.88 278 ALA A N 1
ATOM 2163 C CA . ALA A 1 278 ? 25.544 -4.058 -9.266 1.00 89.88 278 ALA A CA 1
ATOM 2164 C C . ALA A 1 278 ? 25.085 -2.591 -9.211 1.00 89.88 278 ALA A C 1
ATOM 2166 O O . ALA A 1 278 ? 25.888 -1.695 -9.464 1.00 89.88 278 ALA A O 1
ATOM 2167 N N . ILE A 1 279 ? 23.850 -2.323 -8.769 1.00 86.00 279 ILE A N 1
ATOM 2168 C CA . ILE A 1 279 ? 23.325 -0.965 -8.551 1.00 86.00 279 ILE A CA 1
ATOM 2169 C C . ILE A 1 279 ? 24.162 -0.226 -7.506 1.00 86.00 279 ILE A C 1
ATOM 2171 O O . ILE A 1 279 ? 24.584 0.912 -7.734 1.00 86.00 279 ILE A O 1
ATOM 2175 N N . CYS A 1 280 ? 24.441 -0.860 -6.362 1.00 82.06 280 CYS A N 1
ATOM 2176 C CA . CYS A 1 280 ? 25.268 -0.255 -5.318 1.00 82.06 280 CYS A CA 1
ATOM 2177 C C . CYS A 1 280 ? 26.687 0.039 -5.819 1.00 82.06 280 CYS A C 1
ATOM 2179 O O . CYS A 1 280 ? 27.250 1.086 -5.495 1.00 82.06 280 CYS A O 1
ATOM 2181 N N . PHE A 1 281 ? 27.263 -0.875 -6.601 1.00 87.75 281 PHE A N 1
ATOM 2182 C CA . PHE A 1 281 ? 28.586 -0.717 -7.191 1.00 87.75 281 PHE A CA 1
ATOM 2183 C C . PHE A 1 281 ? 28.617 0.452 -8.183 1.00 87.75 281 PHE A C 1
ATOM 2185 O O . PHE A 1 281 ? 29.429 1.361 -8.014 1.00 87.75 281 PHE A O 1
ATOM 2192 N N . ALA A 1 282 ? 27.689 0.489 -9.144 1.00 87.31 282 ALA A N 1
ATOM 2193 C CA . ALA A 1 282 ? 27.569 1.571 -10.120 1.00 87.31 282 ALA A CA 1
ATOM 2194 C C . ALA A 1 282 ? 27.339 2.929 -9.436 1.00 87.31 282 ALA A C 1
ATOM 2196 O O . ALA A 1 282 ? 28.001 3.916 -9.750 1.00 87.31 282 ALA A O 1
ATOM 2197 N N . THR A 1 283 ? 26.463 2.978 -8.427 1.00 82.38 283 THR A N 1
ATOM 2198 C CA . THR A 1 283 ? 26.180 4.207 -7.665 1.00 82.38 283 THR A CA 1
ATOM 2199 C C . THR A 1 283 ? 27.429 4.737 -6.963 1.00 82.38 283 THR A C 1
ATOM 2201 O O . THR A 1 283 ? 27.686 5.940 -6.983 1.00 82.38 283 THR A O 1
ATOM 2204 N N . LYS A 1 284 ? 28.233 3.848 -6.362 1.00 81.81 284 LYS A N 1
ATOM 2205 C CA . LYS A 1 284 ? 29.505 4.221 -5.727 1.00 81.81 284 LYS A CA 1
ATOM 2206 C C . LYS A 1 284 ? 30.535 4.683 -6.756 1.00 81.81 284 LYS A C 1
ATOM 2208 O O . LYS A 1 284 ? 31.178 5.702 -6.521 1.00 81.81 284 LYS A O 1
ATOM 2213 N N . ALA A 1 285 ? 30.664 3.974 -7.877 1.00 82.06 285 ALA A N 1
ATOM 2214 C CA . ALA A 1 285 ? 31.595 4.318 -8.951 1.00 82.06 285 ALA A CA 1
ATOM 2215 C C . ALA A 1 285 ? 31.294 5.706 -9.547 1.00 82.06 285 ALA A C 1
ATOM 2217 O O . ALA A 1 285 ? 32.204 6.494 -9.783 1.00 82.06 285 ALA A O 1
ATOM 2218 N N . HIS A 1 286 ? 30.012 6.051 -9.694 1.00 76.12 286 HIS A N 1
ATOM 2219 C CA . HIS A 1 286 ? 29.562 7.342 -10.218 1.00 76.12 286 HIS A CA 1
ATOM 2220 C C . HIS A 1 286 ? 29.345 8.431 -9.144 1.00 76.12 286 HIS A C 1
ATOM 2222 O O . HIS A 1 286 ? 28.832 9.515 -9.447 1.00 76.12 286 HIS A O 1
ATOM 2228 N N . SER A 1 287 ? 29.716 8.178 -7.883 1.00 72.06 287 SER A N 1
ATOM 2229 C CA . SER A 1 287 ? 29.491 9.113 -6.776 1.00 72.06 287 SER A CA 1
ATOM 2230 C C . SER A 1 287 ? 30.207 10.449 -7.009 1.00 72.06 287 SER A C 1
ATOM 2232 O O . SER A 1 287 ? 31.428 10.509 -7.134 1.00 72.06 287 SER A O 1
ATOM 2234 N N . GLY A 1 288 ? 29.444 11.547 -7.019 1.00 59.62 288 GLY A N 1
ATOM 2235 C CA . GLY A 1 288 ? 29.961 12.904 -7.240 1.00 59.62 288 GLY A CA 1
ATOM 2236 C C . GLY A 1 288 ? 30.096 13.318 -8.712 1.00 59.62 288 GLY A C 1
ATOM 2237 O O . GLY A 1 288 ? 30.526 14.441 -8.978 1.00 59.62 288 GLY A O 1
ATOM 2238 N N . VAL A 1 289 ? 29.697 12.461 -9.661 1.00 58.16 289 VAL A N 1
ATOM 2239 C CA . VAL A 1 289 ? 29.732 12.736 -11.105 1.00 58.16 289 VAL A CA 1
ATOM 2240 C C . VAL A 1 289 ? 28.328 13.090 -11.615 1.00 58.16 289 VAL A C 1
ATOM 2242 O O . VAL A 1 289 ? 27.344 12.397 -11.346 1.00 58.16 289 VAL A O 1
ATOM 2245 N N . VAL A 1 290 ? 28.220 14.190 -12.366 1.00 54.47 290 VAL A N 1
ATOM 2246 C CA . VAL A 1 290 ? 26.992 14.603 -13.070 1.00 54.47 290 VAL A CA 1
ATOM 2247 C C . VAL A 1 290 ? 27.161 14.399 -14.570 1.00 54.47 290 VAL A C 1
ATOM 2249 O O . VAL A 1 290 ? 28.256 14.571 -15.108 1.00 54.47 290 VAL A O 1
ATOM 2252 N N . ARG A 1 291 ? 26.078 14.056 -15.274 1.00 56.47 291 ARG A N 1
ATOM 2253 C CA . ARG A 1 291 ? 26.128 13.810 -16.724 1.00 56.47 291 ARG A CA 1
ATOM 2254 C C . ARG A 1 291 ? 26.574 15.068 -17.480 1.00 56.47 291 ARG A C 1
ATOM 2256 O O . ARG A 1 291 ? 26.090 16.170 -17.196 1.00 56.47 291 ARG A O 1
ATOM 2263 N N . LYS A 1 292 ? 27.474 14.907 -18.462 1.00 52.19 292 LYS A N 1
ATOM 2264 C CA . LYS A 1 292 ? 28.147 16.000 -19.194 1.00 52.19 292 LYS A CA 1
ATOM 2265 C C . LYS A 1 292 ? 27.154 17.066 -19.693 1.00 52.19 292 LYS A C 1
ATOM 2267 O O . LYS A 1 292 ? 26.296 16.825 -20.546 1.00 52.19 292 LYS A O 1
ATOM 2272 N N . GLY A 1 293 ? 27.281 18.279 -19.149 1.00 52.28 293 GLY A N 1
ATOM 2273 C CA . GLY A 1 293 ? 26.434 19.425 -19.499 1.00 52.28 293 GLY A CA 1
ATOM 2274 C C . GLY A 1 293 ? 25.038 19.445 -18.856 1.00 52.28 293 GLY A C 1
ATOM 2275 O O . GLY A 1 293 ? 24.170 20.141 -19.375 1.00 52.28 293 GLY A O 1
ATOM 2276 N N . THR A 1 294 ? 24.799 18.704 -17.764 1.00 58.38 294 THR A N 1
ATOM 2277 C CA . THR A 1 294 ? 23.530 18.708 -16.999 1.00 58.38 294 THR A CA 1
ATOM 2278 C C . THR A 1 294 ? 23.756 18.822 -15.481 1.00 58.38 294 THR A C 1
ATOM 2280 O O . THR A 1 294 ? 24.895 18.849 -15.019 1.00 58.38 294 THR A O 1
ATOM 2283 N N . LYS A 1 295 ? 22.662 18.877 -14.701 1.00 52.44 295 LYS A N 1
ATOM 2284 C CA . LYS A 1 295 ? 22.653 18.735 -13.229 1.00 52.44 295 LYS A CA 1
ATOM 2285 C C . LYS A 1 295 ? 22.208 17.338 -12.755 1.00 52.44 295 LYS A C 1
ATOM 2287 O O . LYS A 1 295 ? 21.983 17.151 -11.564 1.00 52.44 295 LYS A O 1
ATOM 2292 N N . ILE A 1 296 ? 22.017 16.388 -13.673 1.00 57.09 296 ILE A N 1
ATOM 2293 C CA . ILE A 1 296 ? 21.451 15.067 -13.371 1.00 57.09 296 ILE A CA 1
ATOM 2294 C C . ILE A 1 296 ? 22.571 14.153 -12.837 1.00 57.09 296 ILE A C 1
ATOM 2296 O O . ILE A 1 296 ? 23.633 14.091 -13.472 1.00 57.09 296 ILE A O 1
ATOM 2300 N N . PRO A 1 297 ? 22.366 13.449 -11.705 1.00 60.25 297 PRO A N 1
ATOM 2301 C CA . PRO A 1 297 ? 23.303 12.436 -11.220 1.00 60.25 297 PRO A CA 1
ATOM 2302 C C . PRO A 1 297 ? 23.538 11.354 -12.277 1.00 60.25 297 PRO A C 1
ATOM 2304 O O . PRO A 1 297 ? 22.579 10.857 -12.866 1.00 60.25 297 PRO A O 1
ATOM 2307 N N . TYR A 1 298 ? 24.798 10.982 -12.518 1.00 63.31 298 TYR A N 1
ATOM 2308 C CA . TYR A 1 298 ? 25.156 10.092 -13.632 1.00 63.31 298 TYR A CA 1
ATOM 2309 C C . TYR A 1 298 ? 24.428 8.736 -13.587 1.00 63.31 298 TYR A C 1
ATOM 2311 O O . TYR A 1 298 ? 24.010 8.227 -14.622 1.00 63.31 298 TYR A O 1
ATOM 2319 N N . ILE A 1 299 ? 24.166 8.215 -12.383 1.00 75.94 299 ILE A N 1
ATOM 2320 C CA . ILE A 1 299 ? 23.503 6.923 -12.148 1.00 75.94 299 ILE A CA 1
ATOM 2321 C C . ILE A 1 299 ? 22.101 6.794 -12.775 1.00 75.94 299 ILE A C 1
ATOM 2323 O O . ILE A 1 299 ? 21.636 5.682 -13.006 1.00 75.94 299 ILE A O 1
ATOM 2327 N N . ALA A 1 300 ? 21.428 7.907 -13.092 1.00 80.12 300 ALA A N 1
ATOM 2328 C CA . ALA A 1 300 ? 20.095 7.876 -13.693 1.00 80.12 300 ALA A CA 1
ATOM 2329 C C . ALA A 1 300 ? 20.071 7.162 -15.059 1.00 80.12 300 ALA A C 1
ATOM 2331 O O . ALA A 1 300 ? 19.106 6.465 -15.356 1.00 80.12 300 ALA A O 1
ATOM 2332 N N . HIS A 1 301 ? 21.126 7.307 -15.870 1.00 86.62 301 HIS A N 1
ATOM 2333 C CA . HIS A 1 301 ? 21.200 6.665 -17.186 1.00 86.62 301 HIS A CA 1
ATOM 2334 C C . HIS A 1 301 ? 21.418 5.143 -17.090 1.00 86.62 301 HIS A C 1
ATOM 2336 O O . HIS A 1 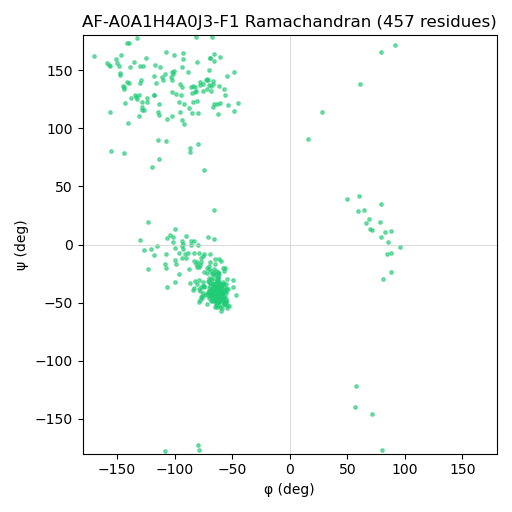301 ? 20.595 4.416 -17.644 1.00 86.62 301 HIS A O 1
ATOM 2342 N N . PRO A 1 302 ? 22.412 4.631 -16.335 1.00 89.56 302 PRO A N 1
ATOM 2343 C CA . PRO A 1 302 ? 22.558 3.189 -16.134 1.00 89.56 302 PRO A CA 1
ATOM 2344 C C . PRO A 1 302 ? 21.329 2.516 -15.505 1.00 89.56 302 PRO A C 1
ATOM 2346 O O . PRO A 1 302 ? 20.988 1.393 -15.871 1.00 89.56 302 PRO A O 1
ATOM 2349 N N . LEU A 1 303 ? 20.616 3.203 -14.603 1.00 89.50 303 LEU A N 1
ATOM 2350 C CA . LEU A 1 303 ? 19.359 2.689 -14.045 1.00 89.50 303 LEU A CA 1
ATOM 2351 C C . LEU A 1 303 ? 18.234 2.627 -15.086 1.00 89.50 303 LEU A C 1
ATOM 2353 O O . LEU A 1 303 ? 17.475 1.659 -15.101 1.00 89.50 303 LEU A O 1
ATOM 2357 N N . GLU A 1 304 ? 18.128 3.619 -15.974 1.00 91.44 304 GLU A N 1
ATOM 2358 C CA . GLU A 1 304 ? 17.168 3.570 -17.080 1.00 91.44 304 GLU A CA 1
ATOM 2359 C C . GLU A 1 304 ? 17.526 2.466 -18.086 1.00 91.44 304 GLU A C 1
ATOM 2361 O O . GLU A 1 304 ? 16.642 1.715 -18.495 1.00 91.44 304 GLU A O 1
ATOM 2366 N N . ALA A 1 305 ? 18.805 2.320 -18.445 1.00 93.44 305 ALA A N 1
ATOM 2367 C CA . ALA A 1 305 ? 19.276 1.253 -19.328 1.00 93.44 305 ALA A CA 1
ATOM 2368 C C . ALA A 1 305 ? 18.931 -0.133 -18.756 1.00 93.44 305 ALA A C 1
ATOM 2370 O O . ALA A 1 305 ? 18.377 -0.974 -19.464 1.00 93.44 305 ALA A O 1
ATOM 2371 N N . MET A 1 306 ? 19.156 -0.343 -17.454 1.00 95.00 306 MET A N 1
ATOM 2372 C CA . MET A 1 306 ? 18.739 -1.556 -16.747 1.00 95.00 306 MET A CA 1
ATOM 2373 C C . MET A 1 306 ? 17.219 -1.756 -16.774 1.00 95.00 306 MET A C 1
ATOM 2375 O O . MET A 1 306 ? 16.764 -2.869 -17.026 1.00 95.00 306 MET A O 1
ATOM 2379 N N . ALA A 1 307 ? 16.421 -0.705 -16.558 1.00 91.19 307 ALA A N 1
ATOM 2380 C CA . ALA A 1 307 ? 14.962 -0.799 -16.622 1.00 91.19 307 ALA A CA 1
ATOM 2381 C C . ALA A 1 307 ? 14.465 -1.172 -18.032 1.00 91.19 307 ALA A C 1
ATOM 2383 O O . ALA A 1 307 ? 13.539 -1.972 -18.171 1.00 91.19 307 ALA A O 1
ATOM 2384 N N . ILE A 1 308 ? 15.105 -0.644 -19.081 1.00 94.00 308 ILE A N 1
ATOM 2385 C CA . ILE A 1 308 ? 14.821 -1.016 -20.473 1.00 94.00 308 ILE A CA 1
ATOM 2386 C C . ILE A 1 308 ? 15.178 -2.485 -20.711 1.00 94.00 308 ILE A C 1
ATOM 2388 O O . ILE A 1 308 ? 14.351 -3.226 -21.240 1.00 94.00 308 ILE A O 1
ATOM 2392 N N . VAL A 1 309 ? 16.358 -2.939 -20.280 1.00 96.12 309 VAL A N 1
ATOM 2393 C CA . VAL A 1 309 ? 16.752 -4.356 -20.376 1.00 96.12 309 VAL A CA 1
ATOM 2394 C C . VAL A 1 309 ? 15.776 -5.257 -19.610 1.00 96.12 309 VAL A C 1
ATOM 2396 O O . VAL A 1 309 ? 15.362 -6.287 -20.138 1.00 96.12 309 VAL A O 1
ATOM 2399 N N . GLY A 1 310 ? 15.309 -4.825 -18.437 1.00 91.69 310 GLY A N 1
ATOM 2400 C CA . GLY A 1 310 ? 14.298 -5.519 -17.633 1.00 91.69 310 GLY A CA 1
ATOM 2401 C C . GLY A 1 310 ? 12.915 -5.614 -18.273 1.00 91.69 310 GLY A C 1
ATOM 2402 O O . GLY A 1 310 ? 12.116 -6.460 -17.879 1.00 91.69 310 GLY A O 1
ATOM 2403 N N . SER A 1 311 ? 12.628 -4.803 -19.296 1.00 91.38 311 SER A N 1
ATOM 2404 C CA . SER A 1 311 ? 11.423 -4.974 -20.117 1.00 91.38 311 SER A CA 1
ATOM 2405 C C . SER A 1 311 ? 11.543 -6.115 -21.137 1.00 91.38 311 SER A C 1
ATOM 2407 O O . SER A 1 311 ? 10.533 -6.555 -21.683 1.00 91.38 311 SER A O 1
ATOM 2409 N N . ILE A 1 312 ? 12.765 -6.602 -21.392 1.00 92.25 312 ILE A N 1
ATOM 2410 C CA . ILE A 1 312 ? 13.080 -7.623 -22.401 1.00 92.25 312 ILE A CA 1
ATOM 2411 C C . ILE A 1 312 ? 13.409 -8.974 -21.751 1.00 92.25 312 ILE A C 1
ATOM 2413 O O . ILE A 1 312 ? 13.088 -10.018 -22.318 1.00 92.25 312 ILE A O 1
ATOM 2417 N N . THR A 1 313 ? 14.077 -8.973 -20.593 1.00 90.25 313 THR A N 1
ATOM 2418 C CA . THR A 1 313 ? 14.603 -10.181 -19.938 1.00 90.25 313 THR A CA 1
ATOM 2419 C C . THR A 1 313 ? 14.595 -10.061 -18.411 1.00 90.25 313 THR A C 1
ATOM 2421 O O . THR A 1 313 ? 14.685 -8.961 -17.872 1.00 90.25 313 THR A O 1
ATOM 2424 N N . ASP A 1 314 ? 14.526 -11.197 -17.714 1.00 86.38 314 ASP A N 1
ATOM 2425 C CA . ASP A 1 314 ? 14.681 -11.331 -16.257 1.00 86.38 314 ASP A CA 1
ATOM 2426 C C . ASP A 1 314 ? 16.076 -11.847 -15.835 1.00 86.38 314 ASP A C 1
ATOM 2428 O O . ASP A 1 314 ? 16.354 -12.009 -14.640 1.00 86.38 314 ASP A O 1
ATOM 2432 N N . ASP A 1 315 ? 16.974 -12.067 -16.806 1.00 92.00 315 ASP A N 1
ATOM 2433 C CA . ASP A 1 315 ? 18.352 -12.517 -16.588 1.00 92.00 315 ASP A CA 1
ATOM 2434 C C . ASP A 1 315 ? 19.150 -11.495 -15.762 1.00 92.00 315 ASP A C 1
ATOM 2436 O O . ASP A 1 315 ? 19.475 -10.392 -16.210 1.00 92.00 315 ASP A O 1
ATOM 2440 N N . GLN A 1 316 ? 19.498 -11.901 -14.541 1.00 92.00 316 GLN A N 1
ATOM 2441 C CA . GLN A 1 316 ? 20.179 -11.066 -13.555 1.00 92.00 316 GLN A CA 1
ATOM 2442 C C . GLN A 1 316 ? 21.563 -10.591 -14.012 1.00 92.00 316 GLN A C 1
ATOM 2444 O O . GLN A 1 316 ? 21.972 -9.493 -13.644 1.00 92.00 316 GLN A O 1
ATOM 2449 N N . GLU A 1 317 ? 22.279 -11.371 -14.825 1.00 94.94 317 GLU A N 1
ATOM 2450 C CA . GLU A 1 317 ? 23.597 -10.976 -15.330 1.00 94.94 317 GLU A CA 1
ATOM 2451 C C . GLU A 1 317 ? 23.479 -9.928 -16.443 1.00 94.94 317 GLU A C 1
ATOM 2453 O O . GLU A 1 317 ? 24.323 -9.037 -16.526 1.00 94.94 317 GLU A O 1
ATOM 2458 N N . LEU A 1 318 ? 22.413 -9.974 -17.254 1.00 95.81 318 LEU A N 1
ATOM 2459 C CA . LEU A 1 318 ? 22.122 -8.923 -18.238 1.00 95.81 318 LEU A CA 1
ATOM 2460 C C . LEU A 1 318 ? 21.682 -7.625 -17.564 1.00 95.81 318 LEU A C 1
ATOM 2462 O O . LEU A 1 318 ? 22.121 -6.552 -17.967 1.00 95.81 318 LEU A O 1
ATOM 2466 N N . LEU A 1 319 ? 20.868 -7.716 -16.511 1.00 94.75 319 LEU A N 1
ATOM 2467 C CA . LEU A 1 319 ? 20.473 -6.559 -15.703 1.00 94.75 319 LEU A CA 1
ATOM 2468 C C . LEU A 1 319 ? 21.678 -5.936 -14.984 1.00 94.75 319 LEU A C 1
ATOM 2470 O O . LEU A 1 319 ? 21.852 -4.717 -15.010 1.00 94.75 319 LEU A O 1
ATOM 2474 N N . ALA A 1 320 ? 22.545 -6.767 -14.401 1.00 94.44 320 ALA A N 1
ATOM 2475 C CA . ALA A 1 320 ? 23.790 -6.317 -13.790 1.00 94.44 320 ALA A CA 1
ATOM 2476 C C . ALA A 1 320 ? 24.725 -5.671 -14.824 1.00 94.44 320 ALA A C 1
ATOM 2478 O O . ALA A 1 320 ? 25.241 -4.584 -14.581 1.00 94.44 320 ALA A O 1
ATOM 2479 N N . ALA A 1 321 ? 24.903 -6.280 -16.000 1.00 96.25 321 ALA A N 1
ATOM 2480 C CA . ALA A 1 321 ? 25.696 -5.688 -17.074 1.00 96.25 321 ALA A CA 1
ATOM 2481 C C . ALA A 1 321 ? 25.109 -4.349 -17.550 1.00 96.25 321 ALA A C 1
ATOM 2483 O O . ALA A 1 321 ? 25.854 -3.396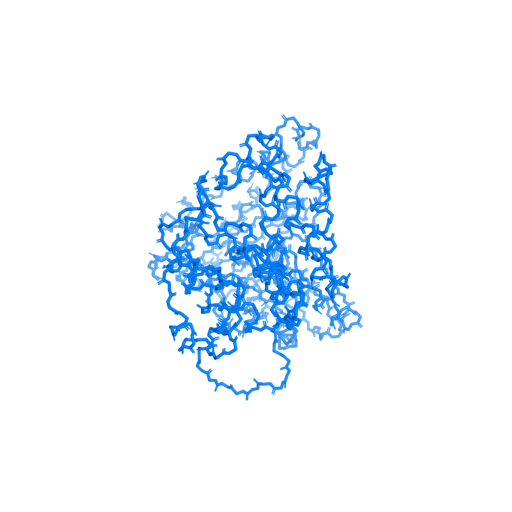 -17.751 1.00 96.25 321 ALA A O 1
ATOM 2484 N N . ALA A 1 322 ? 23.782 -4.237 -17.652 1.00 95.31 322 ALA A N 1
ATOM 2485 C CA . ALA A 1 322 ? 23.107 -3.013 -18.075 1.00 95.31 322 ALA A CA 1
ATOM 2486 C C . ALA A 1 322 ? 23.297 -1.847 -17.097 1.00 95.31 322 ALA A C 1
ATOM 2488 O O . ALA A 1 322 ? 23.485 -0.719 -17.538 1.00 95.31 322 ALA A O 1
ATOM 2489 N N . VAL A 1 323 ? 23.305 -2.080 -15.782 1.00 94.06 323 VAL A N 1
ATOM 2490 C CA . VAL A 1 323 ? 23.604 -1.002 -14.817 1.00 94.06 323 VAL A CA 1
ATOM 2491 C C . VAL A 1 323 ? 25.108 -0.713 -14.696 1.00 94.06 323 VAL A C 1
ATOM 2493 O O . VAL A 1 323 ? 25.495 0.361 -14.242 1.00 94.06 323 VAL A O 1
ATOM 2496 N N . LEU A 1 324 ? 25.965 -1.648 -15.114 1.00 93.88 324 LEU A N 1
ATOM 2497 C CA . LEU A 1 324 ? 27.424 -1.516 -15.060 1.00 93.88 324 LEU A CA 1
ATOM 2498 C C . LEU A 1 324 ? 28.057 -1.038 -16.378 1.00 93.88 324 LEU A C 1
ATOM 2500 O O . LEU A 1 324 ? 29.252 -0.768 -16.375 1.00 93.88 324 LEU A O 1
ATOM 2504 N N . HIS A 1 325 ? 27.313 -0.930 -17.483 1.00 91.69 325 HIS A N 1
ATOM 2505 C CA . HIS A 1 325 ? 27.893 -0.749 -18.824 1.00 91.69 325 HIS A CA 1
ATOM 2506 C C . HIS A 1 325 ? 28.846 0.460 -18.946 1.00 91.69 325 HIS A C 1
ATOM 2508 O O . HIS A 1 325 ? 29.910 0.337 -19.543 1.00 91.69 325 HIS A O 1
ATOM 2514 N N . ASP A 1 326 ? 28.530 1.576 -18.282 1.00 87.06 326 ASP A N 1
ATOM 2515 C CA . ASP A 1 326 ? 29.308 2.825 -18.334 1.00 87.06 326 ASP A CA 1
ATOM 2516 C C . ASP A 1 326 ? 30.365 2.972 -17.222 1.00 87.06 326 ASP A C 1
ATOM 2518 O O . ASP A 1 326 ? 31.124 3.945 -17.196 1.00 87.06 326 ASP A O 1
ATOM 2522 N N . VAL A 1 327 ? 30.459 2.038 -16.266 1.00 84.31 327 VAL A N 1
ATOM 2523 C CA . VAL A 1 327 ? 31.385 2.214 -15.124 1.00 84.31 327 VAL A CA 1
ATOM 2524 C C . VAL A 1 327 ? 32.855 2.152 -15.557 1.00 84.31 327 VAL A C 1
ATOM 2526 O O . VAL A 1 327 ? 33.722 2.740 -14.906 1.00 84.31 327 VAL A O 1
ATOM 2529 N N . VAL A 1 328 ? 33.143 1.466 -16.666 1.00 84.00 328 VAL A N 1
ATOM 2530 C CA . VAL A 1 328 ? 34.492 1.371 -17.241 1.00 84.00 328 VAL A CA 1
ATOM 2531 C C . VAL A 1 328 ? 34.853 2.649 -17.999 1.00 84.00 328 VAL A C 1
ATOM 2533 O O . VAL A 1 328 ? 35.928 3.200 -17.769 1.00 84.00 328 VAL A O 1
ATOM 2536 N N . GLU A 1 329 ? 33.954 3.143 -18.856 1.00 78.06 329 GLU A N 1
ATOM 2537 C CA . GLU A 1 329 ? 34.206 4.312 -19.711 1.00 78.06 329 GLU A CA 1
ATOM 2538 C C . GLU A 1 329 ? 34.181 5.628 -18.913 1.00 78.06 329 GLU A C 1
ATOM 2540 O O . GLU A 1 329 ? 35.084 6.456 -19.060 1.00 78.06 329 GLU A O 1
ATOM 2545 N N . ASP A 1 330 ? 33.216 5.799 -18.003 1.00 76.25 330 ASP A N 1
ATOM 2546 C CA . ASP A 1 330 ? 32.948 7.094 -17.361 1.00 76.25 330 ASP A CA 1
ATOM 2547 C C . ASP A 1 330 ? 33.348 7.182 -15.883 1.00 76.25 330 ASP A C 1
ATOM 2549 O O . ASP A 1 330 ? 33.473 8.287 -15.344 1.00 76.25 330 ASP A O 1
ATOM 2553 N N . ALA A 1 331 ? 33.569 6.047 -15.212 1.00 75.38 331 ALA A N 1
ATOM 2554 C CA . ALA A 1 331 ? 33.990 6.007 -13.806 1.00 75.38 331 ALA A CA 1
ATOM 2555 C C . ALA A 1 331 ? 35.392 5.409 -13.580 1.00 75.38 331 ALA A C 1
ATOM 2557 O O . ALA A 1 331 ? 35.869 5.387 -12.444 1.00 75.38 331 ALA A O 1
ATOM 2558 N N . GLY A 1 332 ? 36.082 4.966 -14.639 1.00 77.44 332 GLY A N 1
ATOM 2559 C CA . GLY A 1 332 ? 37.459 4.466 -14.563 1.00 77.44 332 GLY A CA 1
ATOM 2560 C C . GLY A 1 332 ? 37.614 3.133 -13.820 1.00 77.44 332 GLY A C 1
ATOM 2561 O O . GLY A 1 332 ? 38.700 2.836 -13.318 1.00 77.44 332 GLY A O 1
ATOM 2562 N N . VAL A 1 333 ? 36.541 2.342 -13.722 1.00 85.88 333 VAL A N 1
ATOM 2563 C CA . VAL A 1 333 ? 36.565 0.992 -13.140 1.00 85.88 333 VAL A CA 1
ATOM 2564 C C . VAL A 1 333 ? 37.259 0.020 -14.096 1.00 85.88 333 VAL A C 1
ATOM 2566 O O . VAL A 1 333 ? 37.059 0.073 -15.306 1.00 85.88 333 VAL A O 1
ATOM 2569 N N . ASN A 1 334 ? 38.053 -0.913 -13.568 1.00 88.25 334 ASN A N 1
ATOM 2570 C CA . ASN A 1 334 ? 38.684 -1.944 -14.386 1.00 88.25 334 ASN A CA 1
ATOM 2571 C C . ASN A 1 334 ? 37.727 -3.129 -14.613 1.00 88.25 334 ASN A C 1
ATOM 2573 O O . ASN A 1 334 ? 37.124 -3.642 -13.672 1.00 88.25 334 ASN A O 1
ATOM 2577 N N . VAL A 1 335 ? 37.653 -3.646 -15.843 1.00 90.00 335 VAL A N 1
ATOM 2578 C CA . VAL A 1 335 ? 36.895 -4.869 -16.183 1.00 90.00 335 VAL A CA 1
ATOM 2579 C C . VAL A 1 335 ? 37.308 -6.066 -15.310 1.00 90.00 335 VAL A C 1
ATOM 2581 O O . VAL A 1 335 ? 36.491 -6.938 -15.016 1.00 90.00 335 VAL A O 1
ATOM 2584 N N . ALA A 1 336 ? 38.562 -6.121 -14.848 1.00 88.69 336 ALA A N 1
ATOM 2585 C CA . ALA A 1 336 ? 39.023 -7.139 -13.902 1.00 88.69 336 ALA A CA 1
ATOM 2586 C C . ALA A 1 336 ? 38.304 -7.076 -12.538 1.00 88.69 336 ALA A C 1
ATOM 2588 O O . ALA A 1 336 ? 38.053 -8.125 -11.938 1.00 88.69 336 ALA A O 1
ATOM 2589 N N . ASP A 1 337 ? 37.930 -5.880 -12.080 1.00 88.50 337 ASP A N 1
ATOM 2590 C CA . ASP A 1 337 ? 37.182 -5.690 -10.834 1.00 88.50 337 ASP A CA 1
ATOM 2591 C C . ASP A 1 337 ? 35.738 -6.172 -11.016 1.00 88.50 337 ASP A C 1
ATOM 2593 O O . ASP A 1 337 ? 35.229 -6.937 -10.199 1.00 88.50 337 ASP A O 1
ATOM 2597 N N . ILE A 1 338 ? 35.118 -5.845 -12.156 1.00 91.88 338 ILE A N 1
ATOM 2598 C CA . ILE A 1 338 ? 33.779 -6.339 -12.521 1.00 91.88 338 ILE A CA 1
ATOM 2599 C C . ILE A 1 338 ? 33.767 -7.869 -12.589 1.00 91.88 338 ILE A C 1
ATOM 2601 O O . ILE A 1 338 ? 32.873 -8.509 -12.041 1.00 91.88 338 ILE A O 1
ATOM 2605 N N . ARG A 1 339 ? 34.791 -8.471 -13.206 1.00 93.12 339 ARG A N 1
ATOM 2606 C CA . ARG A 1 339 ? 34.943 -9.931 -13.282 1.00 93.12 339 ARG A CA 1
ATOM 2607 C C . ARG A 1 339 ? 35.033 -10.570 -11.901 1.00 93.12 339 ARG A C 1
ATOM 2609 O O . ARG A 1 339 ? 34.443 -11.622 -11.680 1.00 93.12 339 ARG A O 1
ATOM 2616 N N . THR A 1 340 ? 35.765 -9.939 -10.988 1.00 88.44 340 THR A N 1
ATOM 2617 C CA . THR A 1 340 ? 35.940 -10.436 -9.618 1.00 88.44 340 THR A CA 1
ATOM 2618 C C . THR A 1 340 ? 34.629 -10.382 -8.830 1.00 88.44 340 THR A C 1
ATOM 2620 O O . THR A 1 340 ? 34.312 -11.326 -8.111 1.00 88.44 340 THR A O 1
ATOM 2623 N N . GLU A 1 341 ? 33.850 -9.312 -8.990 1.00 86.69 341 GLU A N 1
ATOM 2624 C CA . GLU A 1 341 ? 32.637 -9.058 -8.198 1.00 86.69 341 GLU A CA 1
ATOM 2625 C C . GLU A 1 341 ? 31.363 -9.716 -8.765 1.00 86.69 341 GLU A C 1
ATOM 2627 O O . GLU A 1 341 ? 30.474 -10.132 -8.006 1.00 86.69 341 GLU A O 1
ATOM 2632 N N . PHE A 1 342 ? 31.271 -9.823 -10.097 1.00 92.12 342 PHE A N 1
ATOM 2633 C CA . PHE A 1 342 ? 30.051 -10.205 -10.825 1.00 92.12 342 PHE A CA 1
ATOM 2634 C C . PHE A 1 342 ? 30.233 -11.379 -11.798 1.00 92.12 342 PHE A C 1
ATOM 2636 O O . PHE A 1 342 ? 29.250 -11.869 -12.347 1.00 92.12 342 PHE A O 1
ATOM 2643 N N . GLY A 1 343 ? 31.459 -11.873 -11.980 1.00 93.12 343 GLY A N 1
ATOM 2644 C CA . GLY A 1 343 ? 31.754 -13.043 -12.806 1.00 93.12 343 GLY A CA 1
ATOM 2645 C C . GLY A 1 343 ? 32.076 -12.733 -14.271 1.00 93.12 343 GLY A C 1
ATOM 2646 O O . GLY A 1 343 ? 31.968 -11.605 -14.758 1.00 93.12 343 GLY A O 1
ATOM 2647 N N . ASP A 1 344 ? 32.508 -13.775 -14.987 1.00 94.56 344 ASP A N 1
ATOM 2648 C CA . ASP A 1 344 ? 33.064 -13.657 -16.341 1.00 94.56 344 ASP A CA 1
ATOM 2649 C C . ASP A 1 344 ? 32.054 -13.176 -17.383 1.00 94.56 344 ASP A C 1
ATOM 2651 O O . ASP A 1 344 ? 32.415 -12.385 -18.256 1.00 94.56 344 ASP A O 1
ATOM 2655 N N . ARG A 1 345 ? 30.797 -13.630 -17.300 1.00 95.69 345 ARG A N 1
ATOM 2656 C CA . ARG A 1 345 ? 29.759 -13.259 -18.271 1.00 95.69 345 ARG A CA 1
ATOM 2657 C C . ARG A 1 345 ? 29.400 -11.779 -18.161 1.00 95.69 345 ARG A C 1
ATOM 2659 O O . ARG A 1 345 ? 29.408 -11.099 -19.182 1.00 95.69 345 ARG A O 1
ATOM 2666 N N . VAL A 1 346 ? 29.185 -11.264 -16.948 1.00 95.56 346 VAL A N 1
ATOM 2667 C CA . VAL A 1 346 ? 28.9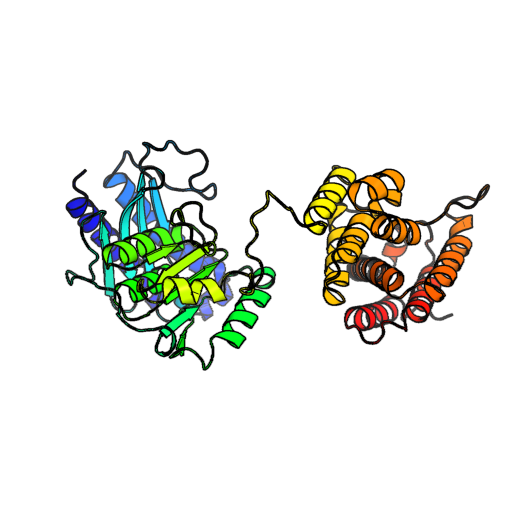14 -9.832 -16.718 1.00 95.56 346 VAL A CA 1
ATOM 2668 C C . VAL A 1 346 ? 30.084 -8.976 -17.194 1.00 95.56 346 VAL A C 1
ATOM 2670 O O . VAL A 1 346 ? 29.880 -8.012 -17.925 1.00 95.56 346 VAL A O 1
ATOM 2673 N N . ALA A 1 347 ? 31.319 -9.356 -16.854 1.00 94.50 347 ALA A N 1
ATOM 2674 C CA . ALA A 1 347 ? 32.499 -8.622 -17.300 1.00 94.50 347 ALA A CA 1
ATOM 2675 C C . ALA A 1 347 ? 32.640 -8.599 -18.828 1.00 94.50 347 ALA A C 1
ATOM 2677 O O . ALA A 1 347 ? 32.979 -7.561 -19.382 1.00 94.50 347 ALA A O 1
ATOM 2678 N N . ALA A 1 348 ? 32.361 -9.714 -19.511 1.00 93.75 348 ALA A N 1
ATOM 2679 C CA . ALA A 1 348 ? 32.403 -9.777 -20.971 1.00 93.75 348 ALA A CA 1
ATOM 2680 C C . ALA A 1 348 ? 31.315 -8.914 -21.632 1.00 93.75 348 ALA A C 1
ATOM 2682 O O . ALA A 1 348 ? 31.581 -8.290 -22.655 1.00 93.75 348 ALA A O 1
ATOM 2683 N N . LEU A 1 349 ? 30.113 -8.864 -21.046 1.00 95.12 349 LEU A N 1
ATOM 2684 C CA . LEU A 1 349 ? 29.013 -8.021 -21.525 1.00 95.12 349 LEU A CA 1
ATOM 2685 C C . LEU A 1 349 ? 29.327 -6.529 -21.362 1.00 95.12 349 LEU A C 1
ATOM 2687 O O . LEU A 1 349 ? 29.099 -5.754 -22.285 1.00 95.12 349 LEU A O 1
ATOM 2691 N N . VAL A 1 350 ? 29.885 -6.128 -20.217 1.00 93.06 350 VAL A N 1
ATOM 2692 C CA . VAL A 1 350 ? 30.293 -4.732 -19.995 1.00 93.06 350 VAL A CA 1
ATOM 2693 C C . VAL A 1 350 ? 31.432 -4.347 -20.941 1.00 93.06 350 VAL A C 1
ATOM 2695 O O . VAL A 1 350 ? 31.352 -3.318 -21.599 1.00 93.06 350 VAL A O 1
ATOM 2698 N N . ASP A 1 351 ? 32.454 -5.195 -21.075 1.00 90.00 351 ASP A N 1
ATOM 2699 C CA . ASP A 1 351 ? 33.603 -4.951 -21.961 1.00 90.00 351 ASP A CA 1
ATOM 2700 C C . ASP A 1 351 ? 33.180 -4.786 -23.432 1.00 90.00 351 ASP A C 1
ATOM 2702 O O . ASP A 1 351 ? 33.716 -3.927 -24.131 1.00 90.00 351 ASP A O 1
ATOM 2706 N N . SER A 1 352 ? 32.166 -5.535 -23.891 1.00 87.88 352 SER A N 1
ATOM 2707 C CA . SER A 1 352 ? 31.664 -5.440 -25.272 1.00 87.88 352 SER A CA 1
ATOM 2708 C C . SER A 1 352 ? 31.012 -4.103 -25.638 1.00 87.88 352 SER A C 1
ATOM 2710 O O . SER A 1 352 ? 30.949 -3.776 -26.823 1.00 87.88 352 SER A O 1
ATOM 2712 N N . GLU A 1 353 ? 30.566 -3.320 -24.652 1.00 79.88 353 GLU A N 1
ATOM 2713 C CA . GLU A 1 353 ? 29.970 -1.999 -24.889 1.00 79.88 353 GLU A CA 1
ATOM 2714 C C . GLU A 1 353 ? 31.002 -0.858 -24.878 1.00 79.88 353 GLU A C 1
ATOM 2716 O O . GLU A 1 353 ? 30.689 0.250 -25.313 1.00 79.88 353 GLU A O 1
ATOM 2721 N N . THR A 1 354 ? 32.240 -1.117 -24.438 1.00 75.69 354 THR A N 1
ATOM 2722 C CA . THR A 1 354 ? 33.259 -0.070 -24.262 1.00 75.69 354 THR A CA 1
ATOM 2723 C C . THR A 1 354 ? 33.870 0.410 -25.583 1.00 75.69 354 THR A C 1
ATOM 2725 O O . THR A 1 354 ? 34.289 -0.374 -26.442 1.00 75.69 354 THR A O 1
ATOM 2728 N N . ASP A 1 355 ? 33.956 1.732 -25.760 1.00 72.12 355 ASP A N 1
ATOM 2729 C CA . ASP A 1 355 ? 34.527 2.340 -26.966 1.00 72.12 355 ASP A CA 1
ATOM 2730 C C . ASP A 1 355 ? 36.074 2.352 -26.890 1.00 72.12 355 ASP A C 1
ATOM 2732 O O . ASP A 1 355 ? 36.676 2.898 -25.966 1.00 72.12 355 ASP A O 1
ATOM 2736 N N . SER A 1 356 ? 36.760 1.757 -27.873 1.00 70.00 356 SER A N 1
ATOM 2737 C CA . SER A 1 356 ? 38.233 1.669 -27.873 1.00 70.00 356 SER A CA 1
ATOM 2738 C C . SER A 1 356 ? 38.902 2.910 -28.478 1.00 70.00 356 SER A C 1
ATOM 2740 O O . SER A 1 356 ? 38.531 3.371 -29.563 1.00 70.00 356 SER A O 1
ATOM 2742 N N . GLU A 1 357 ? 39.953 3.428 -27.833 1.00 74.38 357 GLU A N 1
ATOM 2743 C CA . GLU A 1 357 ? 40.762 4.520 -28.391 1.00 74.38 357 GLU A CA 1
ATOM 2744 C C . GLU A 1 357 ? 41.538 4.082 -29.646 1.00 74.38 357 GLU A C 1
ATOM 2746 O O . GLU A 1 357 ? 42.099 2.987 -29.710 1.00 74.38 357 GLU A O 1
ATOM 2751 N N . VAL A 1 358 ? 41.621 4.968 -30.647 1.00 78.50 358 VAL A N 1
ATOM 2752 C CA . VAL A 1 358 ? 42.423 4.741 -31.860 1.00 78.50 358 VAL A CA 1
ATOM 2753 C C . VAL A 1 358 ? 43.798 5.396 -31.681 1.00 78.50 358 VAL A C 1
ATOM 2755 O O . VAL A 1 358 ? 43.871 6.629 -31.619 1.00 78.50 358 VAL A O 1
ATOM 2758 N N . PRO A 1 359 ? 44.901 4.623 -31.624 1.00 80.38 359 PRO A N 1
ATOM 2759 C CA . PRO A 1 359 ? 46.229 5.173 -31.376 1.00 80.38 359 PRO A CA 1
ATOM 2760 C C . PRO A 1 359 ? 46.616 6.263 -32.380 1.00 80.38 359 PRO A C 1
ATOM 2762 O O . PRO A 1 359 ? 46.555 6.066 -33.593 1.00 80.38 359 PRO A O 1
ATOM 2765 N N . GLY A 1 360 ? 47.058 7.413 -31.868 1.00 81.81 360 GLY A N 1
ATOM 2766 C CA . GLY A 1 360 ? 47.548 8.525 -32.687 1.00 81.81 360 GLY A CA 1
ATOM 2767 C C . GLY A 1 360 ? 46.467 9.406 -33.324 1.00 81.81 360 GLY A C 1
ATOM 2768 O O . GLY A 1 360 ? 46.817 10.297 -34.097 1.00 81.81 360 GLY A O 1
ATOM 2769 N N . MET A 1 361 ? 45.183 9.206 -33.003 1.00 83.88 361 MET A N 1
ATOM 2770 C CA . MET A 1 361 ? 44.078 10.049 -33.479 1.00 83.88 361 MET A CA 1
ATOM 2771 C C . MET A 1 361 ? 43.363 10.745 -32.319 1.00 83.88 361 MET A C 1
A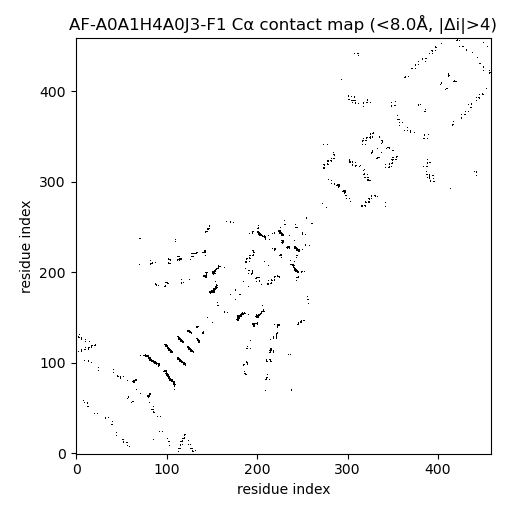TOM 2773 O O . MET A 1 361 ? 43.209 10.180 -31.240 1.00 83.88 361 MET A O 1
ATOM 2777 N N . SER A 1 362 ? 42.890 11.976 -32.540 1.00 81.19 362 SER A N 1
ATOM 2778 C CA . SER A 1 362 ? 42.056 12.657 -31.546 1.00 81.19 362 SER A CA 1
ATOM 2779 C C . SER A 1 362 ? 40.680 11.984 -31.427 1.00 81.19 362 SER A C 1
ATOM 2781 O O . SER A 1 362 ? 40.213 11.294 -32.339 1.00 81.19 362 SER A O 1
ATOM 2783 N N . HIS A 1 363 ? 39.977 12.221 -30.319 1.00 74.31 363 HIS A N 1
ATOM 2784 C CA . HIS A 1 363 ? 38.630 11.680 -30.106 1.00 74.31 363 HIS A CA 1
ATOM 2785 C C . HIS A 1 363 ? 37.601 12.189 -31.139 1.00 74.31 363 HIS A C 1
ATOM 2787 O O . HIS A 1 363 ? 36.586 11.531 -31.375 1.00 74.31 363 HIS A O 1
ATOM 2793 N N . ILE A 1 364 ? 37.853 13.357 -31.745 1.00 77.50 364 ILE A N 1
ATOM 2794 C CA . ILE A 1 364 ? 37.021 13.938 -32.809 1.00 77.50 364 ILE A CA 1
ATOM 2795 C C . ILE A 1 364 ? 37.328 13.246 -34.141 1.00 77.50 364 ILE A C 1
ATOM 2797 O O . ILE A 1 364 ? 36.410 12.771 -34.805 1.00 77.50 364 ILE A O 1
ATOM 2801 N N . ASP A 1 365 ? 38.610 13.120 -34.494 1.00 81.00 365 ASP A N 1
ATOM 2802 C CA . ASP A 1 365 ? 39.033 12.560 -35.787 1.00 81.00 365 ASP A CA 1
ATOM 2803 C C . ASP A 1 365 ? 38.768 11.051 -35.884 1.00 81.00 365 ASP A C 1
ATOM 2805 O O . ASP A 1 365 ? 38.519 10.519 -36.963 1.00 81.00 365 ASP A O 1
ATOM 2809 N N . SER A 1 366 ? 38.786 10.352 -34.746 1.00 86.19 366 SER A N 1
ATOM 2810 C CA . SER A 1 366 ? 38.495 8.915 -34.656 1.00 86.19 366 SER A CA 1
ATOM 2811 C C . SER A 1 366 ? 37.002 8.584 -34.591 1.00 86.19 366 SER A C 1
ATOM 2813 O O . SER A 1 366 ? 36.651 7.407 -34.655 1.00 86.19 366 SER A O 1
ATOM 2815 N N . TRP A 1 367 ? 36.112 9.579 -34.466 1.00 88.62 367 TRP A N 1
ATOM 2816 C CA . TRP A 1 367 ? 34.695 9.349 -34.154 1.00 88.62 367 TRP A CA 1
ATOM 2817 C C . TRP A 1 367 ? 34.018 8.397 -35.147 1.00 88.62 367 TRP A C 1
ATOM 2819 O O . TRP A 1 367 ? 33.395 7.421 -34.739 1.00 88.62 367 TRP A O 1
ATOM 2829 N N . GLN A 1 368 ? 34.183 8.633 -36.452 1.00 88.50 368 GLN A N 1
ATOM 2830 C CA . GLN A 1 368 ? 33.530 7.814 -37.477 1.00 88.50 368 GLN A CA 1
ATOM 2831 C C . GLN A 1 368 ? 34.100 6.389 -37.537 1.00 88.50 368 GLN A C 1
ATOM 2833 O O . GLN A 1 368 ? 33.345 5.443 -37.741 1.00 88.50 368 GLN A O 1
ATOM 2838 N N . ILE A 1 369 ? 35.409 6.230 -37.315 1.00 88.69 369 ILE A N 1
ATOM 2839 C CA . ILE A 1 369 ? 36.079 4.921 -37.291 1.00 88.69 369 ILE A CA 1
ATOM 2840 C C . ILE A 1 369 ? 35.552 4.090 -36.119 1.00 88.69 369 ILE A C 1
ATOM 2842 O O . ILE A 1 369 ? 35.144 2.948 -36.308 1.00 88.69 369 ILE A O 1
ATOM 2846 N N . ARG A 1 370 ? 35.498 4.688 -34.925 1.00 89.19 370 ARG A N 1
ATOM 2847 C CA . ARG A 1 370 ? 34.990 4.033 -33.715 1.00 89.19 370 ARG A CA 1
ATOM 2848 C C . ARG A 1 370 ? 33.522 3.655 -33.838 1.00 89.19 370 ARG A C 1
ATOM 2850 O O . ARG A 1 370 ? 33.149 2.521 -33.563 1.00 89.19 370 ARG A O 1
ATOM 2857 N N . LYS A 1 371 ? 32.687 4.563 -34.356 1.00 90.88 371 LYS A N 1
ATOM 2858 C CA . LYS A 1 371 ? 31.264 4.269 -34.566 1.00 90.88 371 LYS A CA 1
ATOM 2859 C C . LYS A 1 371 ? 31.026 3.201 -35.636 1.00 90.88 371 LYS A C 1
ATOM 2861 O O . LYS A 1 371 ? 30.132 2.385 -35.439 1.00 90.88 371 LYS A O 1
ATOM 2866 N N . GLN A 1 372 ? 31.836 3.134 -36.697 1.00 92.12 372 GLN A N 1
ATOM 2867 C CA . GLN A 1 372 ? 31.778 2.018 -37.651 1.00 92.12 372 GLN A CA 1
ATOM 2868 C C . GLN A 1 372 ? 32.175 0.688 -36.993 1.00 92.12 372 GLN A C 1
ATOM 2870 O O . GLN A 1 372 ? 31.459 -0.294 -37.154 1.00 92.12 372 GLN A O 1
ATOM 2875 N N . ALA A 1 373 ? 33.255 0.663 -36.205 1.00 89.00 373 ALA A N 1
ATOM 2876 C CA . ALA A 1 373 ? 33.673 -0.540 -35.485 1.00 89.00 373 ALA A CA 1
ATOM 2877 C C . ALA A 1 373 ? 32.592 -1.031 -34.504 1.00 89.00 373 ALA A C 1
ATOM 2879 O O . ALA A 1 373 ? 32.307 -2.226 -34.457 1.00 89.00 373 ALA A O 1
ATOM 2880 N N . ALA A 1 374 ? 31.930 -0.113 -33.792 1.00 88.81 374 ALA A N 1
ATOM 2881 C CA . ALA A 1 374 ? 30.805 -0.435 -32.915 1.00 88.81 374 ALA A CA 1
ATOM 2882 C C . ALA A 1 374 ? 29.601 -1.007 -33.690 1.00 88.81 374 ALA A C 1
ATOM 2884 O O . ALA A 1 374 ? 28.986 -1.976 -33.248 1.00 88.81 374 ALA A O 1
ATOM 2885 N N . ILE A 1 375 ? 29.274 -0.448 -34.865 1.00 93.31 375 ILE A N 1
ATOM 2886 C CA . ILE A 1 375 ? 28.214 -0.976 -35.744 1.00 93.31 375 ILE A CA 1
ATOM 2887 C C . ILE A 1 375 ? 28.535 -2.411 -36.180 1.00 93.31 375 ILE A C 1
ATOM 2889 O O . ILE A 1 375 ? 27.656 -3.274 -36.106 1.00 93.31 375 ILE A O 1
ATOM 2893 N N . ASP A 1 376 ? 29.770 -2.655 -36.625 1.00 91.94 376 ASP A N 1
ATOM 2894 C CA . ASP A 1 376 ? 30.218 -3.959 -37.124 1.00 91.94 376 ASP A CA 1
ATOM 2895 C C . ASP A 1 376 ? 30.251 -5.003 -35.999 1.00 91.94 376 ASP A C 1
ATOM 2897 O O . ASP A 1 376 ? 29.793 -6.133 -36.189 1.00 91.94 376 ASP A O 1
ATOM 2901 N N . HIS A 1 377 ? 30.724 -4.611 -34.809 1.00 92.06 377 HIS A N 1
ATOM 2902 C CA . HIS A 1 377 ? 30.700 -5.447 -33.611 1.00 92.06 377 HIS A CA 1
ATOM 2903 C C . HIS A 1 377 ? 29.267 -5.848 -33.255 1.00 92.06 377 HIS A C 1
ATOM 2905 O O . HIS A 1 377 ? 28.957 -7.039 -33.198 1.00 92.06 377 HIS A O 1
ATOM 2911 N N . LEU A 1 378 ? 28.369 -4.866 -33.111 1.00 93.25 378 LEU A N 1
ATOM 2912 C CA . LEU A 1 378 ? 26.971 -5.124 -32.774 1.00 93.25 378 LEU A CA 1
ATOM 2913 C C . LEU A 1 378 ? 26.269 -5.967 -33.833 1.00 93.25 378 LEU A C 1
ATOM 2915 O O . LEU A 1 378 ? 25.473 -6.827 -33.478 1.00 93.25 378 LEU A O 1
ATOM 2919 N N . ALA A 1 379 ? 26.557 -5.787 -35.124 1.00 93.06 379 ALA A N 1
ATOM 2920 C CA . ALA A 1 379 ? 25.939 -6.594 -36.175 1.00 93.06 379 ALA A CA 1
ATOM 2921 C C . ALA A 1 379 ? 26.205 -8.101 -35.985 1.00 93.06 379 ALA A C 1
ATOM 2923 O O . ALA A 1 379 ? 25.288 -8.910 -36.170 1.00 93.06 379 ALA A O 1
ATOM 2924 N N . ALA A 1 380 ? 27.425 -8.460 -35.567 1.00 93.06 380 ALA A N 1
ATOM 2925 C CA . ALA A 1 380 ? 27.867 -9.836 -35.338 1.00 93.06 380 ALA A CA 1
ATOM 2926 C C . ALA A 1 380 ? 27.655 -10.345 -33.896 1.00 93.06 380 ALA A C 1
ATOM 2928 O O . ALA A 1 380 ? 27.857 -11.534 -33.640 1.00 93.06 380 ALA A O 1
ATOM 2929 N N . ALA A 1 381 ? 27.268 -9.472 -32.964 1.00 94.88 381 ALA A N 1
ATOM 2930 C CA . ALA A 1 381 ? 27.168 -9.795 -31.546 1.00 94.88 381 ALA A CA 1
ATOM 2931 C C . ALA A 1 381 ? 26.017 -10.763 -31.213 1.00 94.88 381 ALA A C 1
ATOM 2933 O O . ALA A 1 381 ? 25.049 -10.923 -31.968 1.00 94.88 381 ALA A O 1
ATOM 2934 N N . SER A 1 382 ? 26.117 -11.405 -30.045 1.00 96.19 382 SER A N 1
ATOM 2935 C CA . SER A 1 382 ? 25.061 -12.266 -29.507 1.00 96.19 382 SER A CA 1
ATOM 2936 C C . SER A 1 382 ? 23.800 -11.463 -29.173 1.00 96.19 382 SER A C 1
ATOM 2938 O O . SER A 1 382 ? 23.830 -10.237 -29.052 1.00 96.19 382 SER A O 1
ATOM 2940 N N . ARG A 1 383 ? 22.666 -12.157 -28.999 1.00 96.12 383 ARG A N 1
ATOM 2941 C CA . ARG A 1 383 ? 21.414 -11.507 -28.579 1.00 96.12 383 ARG A CA 1
ATOM 2942 C C . ARG A 1 383 ? 21.587 -10.764 -27.250 1.00 96.12 383 ARG A C 1
ATOM 2944 O O . ARG A 1 383 ? 21.107 -9.648 -27.135 1.00 96.12 383 ARG A O 1
ATOM 2951 N N . ASP A 1 384 ? 22.312 -11.358 -26.313 1.00 97.44 384 ASP A N 1
ATOM 2952 C CA . ASP A 1 384 ? 22.619 -10.809 -24.991 1.00 97.44 384 ASP A CA 1
ATOM 2953 C C . ASP A 1 384 ? 23.323 -9.448 -25.060 1.00 97.44 384 ASP A C 1
ATOM 2955 O O . ASP A 1 384 ? 22.841 -8.477 -24.482 1.00 97.44 384 ASP A O 1
ATOM 2959 N N . VAL A 1 385 ? 24.404 -9.348 -25.841 1.00 96.56 385 VAL A N 1
ATOM 2960 C CA . VAL A 1 385 ? 25.117 -8.077 -26.064 1.00 96.56 385 VAL A CA 1
ATOM 2961 C C . VAL A 1 385 ? 24.177 -7.052 -26.700 1.00 96.56 385 VAL A C 1
ATOM 2963 O O . VAL A 1 385 ? 24.068 -5.925 -26.233 1.00 96.56 385 VAL A O 1
ATOM 2966 N N . LYS A 1 386 ? 23.399 -7.460 -27.712 1.00 97.75 386 LYS A N 1
ATOM 2967 C CA . LYS A 1 386 ? 22.426 -6.569 -28.363 1.00 97.75 386 LYS A CA 1
ATOM 2968 C C . LYS A 1 386 ? 21.348 -6.054 -27.406 1.00 97.75 386 LYS A C 1
ATOM 2970 O O . LYS A 1 386 ? 20.874 -4.940 -27.607 1.00 97.75 386 LYS A O 1
ATOM 2975 N N . ILE A 1 387 ? 20.931 -6.846 -26.416 1.00 97.88 387 ILE A N 1
ATOM 2976 C CA . ILE A 1 387 ? 19.942 -6.433 -25.410 1.00 97.88 387 ILE A CA 1
ATOM 2977 C C . ILE A 1 387 ? 20.522 -5.319 -24.534 1.00 97.88 387 ILE A C 1
ATOM 2979 O O . ILE A 1 387 ? 19.869 -4.288 -24.373 1.00 97.88 387 ILE A O 1
ATOM 2983 N N . VAL A 1 388 ? 21.745 -5.495 -24.024 1.00 97.00 388 VAL A N 1
ATOM 2984 C CA . VAL A 1 388 ? 22.432 -4.475 -23.212 1.00 97.00 388 VAL A CA 1
ATOM 2985 C C . VAL A 1 388 ? 22.651 -3.200 -24.032 1.00 97.00 388 VAL A C 1
ATOM 2987 O O . VAL A 1 388 ? 22.241 -2.121 -23.601 1.00 97.00 388 VAL A O 1
ATOM 2990 N N . ALA A 1 389 ? 23.161 -3.339 -25.260 1.00 96.31 389 ALA A N 1
ATOM 2991 C CA . ALA A 1 389 ? 23.337 -2.231 -26.192 1.00 96.31 389 ALA A CA 1
ATOM 2992 C C . ALA A 1 389 ? 22.027 -1.482 -26.465 1.00 96.31 389 ALA A C 1
ATOM 2994 O O . ALA A 1 389 ? 21.996 -0.254 -26.464 1.00 96.31 389 ALA A O 1
ATOM 2995 N N . LEU A 1 390 ? 20.921 -2.198 -26.701 1.00 97.62 390 LEU A N 1
ATOM 2996 C CA . LEU A 1 390 ? 19.618 -1.577 -26.938 1.00 97.62 390 LEU A CA 1
ATOM 2997 C C . LEU A 1 390 ? 19.158 -0.759 -25.722 1.00 97.62 390 LEU A C 1
ATOM 2999 O O . LEU A 1 390 ? 18.643 0.343 -25.912 1.00 97.62 390 LEU A O 1
ATOM 3003 N N . GLY A 1 391 ? 19.370 -1.269 -24.504 1.00 96.75 391 GLY A N 1
ATOM 3004 C CA . GLY A 1 391 ? 19.076 -0.556 -23.259 1.00 96.75 391 GLY A CA 1
ATOM 3005 C C . GLY A 1 391 ? 19.780 0.795 -23.174 1.00 96.75 391 GLY A C 1
ATOM 3006 O O . GLY A 1 391 ? 19.131 1.828 -22.988 1.00 96.75 391 GLY A O 1
ATOM 3007 N N . ASP A 1 392 ? 21.092 0.791 -23.400 1.00 94.81 392 ASP A N 1
ATOM 3008 C CA . ASP A 1 392 ? 21.900 2.007 -23.471 1.00 94.81 392 ASP A CA 1
ATOM 3009 C C . ASP A 1 392 ? 21.405 2.947 -24.593 1.00 94.81 392 ASP A C 1
ATOM 3011 O O . ASP A 1 392 ? 21.003 4.093 -24.339 1.00 94.81 392 ASP A O 1
ATOM 3015 N N . LYS A 1 393 ? 21.353 2.471 -25.848 1.00 95.88 393 LYS A N 1
ATOM 3016 C CA . LYS A 1 393 ? 21.045 3.338 -27.002 1.00 95.88 393 LYS A CA 1
ATOM 3017 C C . LYS A 1 393 ? 19.635 3.930 -26.935 1.00 95.88 393 LYS A C 1
ATOM 3019 O O . LYS A 1 393 ? 19.446 5.069 -27.372 1.00 95.88 393 LYS A O 1
ATOM 3024 N N . LEU A 1 394 ? 18.660 3.212 -26.373 1.00 97.06 394 LEU A N 1
ATOM 3025 C CA . LEU A 1 394 ? 17.311 3.738 -26.164 1.00 97.06 394 LEU A CA 1
ATOM 3026 C C . LEU A 1 394 ? 17.277 4.819 -25.075 1.00 97.06 394 LEU A C 1
ATOM 3028 O O . LEU A 1 394 ? 16.714 5.888 -25.323 1.00 97.06 394 LEU A O 1
ATOM 3032 N N . SER A 1 395 ? 17.918 4.607 -23.920 1.00 94.56 395 SER A N 1
ATOM 3033 C CA . SER A 1 395 ? 18.019 5.652 -22.885 1.00 94.56 395 SER A CA 1
ATOM 3034 C C . SER A 1 395 ? 18.711 6.911 -23.434 1.00 94.56 395 SER A C 1
ATOM 3036 O O . SER A 1 395 ? 18.249 8.041 -23.237 1.00 94.56 395 SER A O 1
ATOM 3038 N N . ASN A 1 396 ? 19.766 6.733 -24.236 1.00 91.81 396 ASN A N 1
ATOM 3039 C CA . ASN A 1 396 ? 20.441 7.828 -24.924 1.00 91.81 396 ASN A CA 1
ATOM 3040 C C . ASN A 1 396 ? 19.530 8.567 -25.924 1.00 91.81 396 ASN A C 1
ATOM 3042 O O . ASN A 1 396 ? 19.527 9.803 -25.949 1.00 91.81 396 ASN A O 1
ATOM 3046 N N . MET A 1 397 ? 18.703 7.851 -26.693 1.00 94.69 397 MET A N 1
ATOM 3047 C CA . MET A 1 397 ? 17.733 8.474 -27.600 1.00 94.69 397 MET A CA 1
ATOM 3048 C C . MET A 1 397 ? 16.632 9.250 -26.875 1.00 94.69 397 MET A C 1
ATOM 3050 O O . MET A 1 397 ? 16.308 10.363 -27.295 1.00 94.69 397 MET A O 1
ATOM 3054 N N . ARG A 1 398 ? 16.077 8.713 -25.784 1.00 93.50 398 ARG A N 1
ATOM 3055 C CA . ARG A 1 398 ? 15.063 9.411 -24.974 1.00 93.50 398 ARG A CA 1
ATOM 3056 C C . ARG A 1 398 ? 15.604 10.725 -24.420 1.00 93.50 398 ARG A C 1
ATOM 3058 O O . ARG A 1 398 ? 14.970 11.772 -24.570 1.00 93.50 398 ARG A O 1
ATOM 3065 N N . ALA A 1 399 ? 16.815 10.692 -23.863 1.00 89.44 399 ALA A N 1
ATOM 3066 C CA . ALA A 1 399 ? 17.492 11.889 -23.376 1.00 89.44 399 ALA A CA 1
ATOM 3067 C C . ALA A 1 399 ? 17.761 12.904 -24.503 1.00 89.44 399 ALA A C 1
ATOM 3069 O O . ALA A 1 399 ? 17.580 14.110 -24.318 1.00 89.44 399 ALA A O 1
ATOM 3070 N N . MET A 1 400 ? 18.162 12.432 -25.688 1.00 89.62 400 MET A N 1
ATOM 3071 C CA . MET A 1 400 ? 18.392 13.298 -26.843 1.00 89.62 400 MET A CA 1
ATOM 3072 C C . MET A 1 400 ? 17.102 13.950 -27.351 1.00 89.62 400 MET A C 1
ATOM 3074 O O . MET A 1 400 ? 17.118 15.147 -27.635 1.00 89.62 400 MET A O 1
ATOM 3078 N N . LEU A 1 401 ? 15.989 13.212 -27.420 1.00 90.12 401 LEU A N 1
ATOM 3079 C CA . LEU A 1 401 ? 14.691 13.764 -27.816 1.00 90.12 401 LEU A CA 1
ATOM 3080 C C . LEU A 1 401 ? 14.230 14.854 -26.839 1.00 90.12 401 LEU A C 1
ATOM 3082 O O . LEU A 1 401 ? 13.821 15.930 -27.280 1.00 90.12 401 LEU A O 1
ATOM 3086 N N . LEU A 1 402 ? 14.340 14.606 -25.529 1.00 86.62 402 LEU A N 1
ATOM 3087 C CA . LEU A 1 402 ? 13.996 15.589 -24.500 1.00 86.62 402 LEU A CA 1
ATOM 3088 C C . LEU A 1 402 ? 14.773 16.897 -24.708 1.00 86.62 402 LEU A C 1
ATOM 3090 O O . LEU A 1 402 ? 14.186 17.974 -24.792 1.00 86.62 402 LEU A O 1
ATOM 3094 N N . HIS A 1 403 ? 16.092 16.804 -24.883 1.00 85.88 403 HIS A N 1
ATOM 3095 C CA . HIS A 1 403 ? 16.924 17.983 -25.106 1.00 85.88 403 HIS A CA 1
ATOM 3096 C C . HIS A 1 403 ? 16.690 18.652 -26.464 1.00 85.88 403 HIS A C 1
ATOM 3098 O O . HIS A 1 403 ? 16.785 19.876 -26.558 1.00 85.88 403 HIS A O 1
ATOM 3104 N N . TYR A 1 404 ? 16.362 17.890 -27.511 1.00 86.75 404 TYR A N 1
ATOM 3105 C CA . TYR A 1 404 ? 15.982 18.457 -28.804 1.00 86.75 404 TYR A CA 1
ATOM 3106 C C . TYR A 1 404 ? 14.675 19.258 -28.694 1.00 86.75 404 TYR A C 1
ATOM 3108 O O . TYR A 1 404 ? 14.573 20.336 -29.276 1.00 86.75 404 TYR A O 1
ATOM 3116 N N . HIS A 1 405 ? 13.701 18.805 -27.897 1.00 85.50 405 HIS A N 1
ATOM 3117 C CA . HIS A 1 405 ? 12.481 19.572 -27.625 1.00 85.50 405 HIS A CA 1
ATOM 3118 C C . HIS A 1 405 ? 12.744 20.871 -26.852 1.00 85.50 405 HIS A C 1
ATOM 3120 O O . HIS A 1 405 ? 12.107 21.884 -27.137 1.00 85.50 405 HIS A O 1
ATOM 3126 N N . GLU A 1 406 ? 13.687 20.860 -25.909 1.00 83.25 406 GLU A N 1
ATOM 3127 C CA . GLU A 1 406 ? 14.047 22.040 -25.112 1.00 83.25 406 GLU A CA 1
ATOM 3128 C C . GLU A 1 406 ? 14.888 23.065 -25.892 1.00 83.25 406 GLU A C 1
ATOM 3130 O O . GLU A 1 406 ? 14.690 24.271 -25.747 1.00 83.25 406 GLU A O 1
ATOM 3135 N N . GLN A 1 407 ? 15.860 22.599 -26.684 1.00 86.19 407 GLN A N 1
ATOM 3136 C CA . GLN A 1 407 ? 16.947 23.430 -27.230 1.00 86.19 407 GLN A CA 1
ATOM 3137 C C . GLN A 1 407 ? 16.963 23.501 -28.767 1.00 86.19 407 GLN A C 1
ATOM 3139 O O . GLN A 1 407 ? 17.722 24.286 -29.346 1.00 86.19 407 GLN A O 1
ATOM 3144 N N . GLY A 1 408 ? 16.155 22.688 -29.450 1.00 87.00 408 GLY A N 1
ATOM 3145 C CA . GLY A 1 408 ? 16.180 22.546 -30.905 1.00 87.00 408 GLY A CA 1
ATOM 3146 C C . GLY A 1 408 ? 17.565 22.142 -31.426 1.00 87.00 408 GLY A C 1
ATOM 3147 O O . GLY A 1 408 ? 18.291 21.373 -30.799 1.00 87.00 408 GLY A O 1
ATOM 3148 N N . GLU A 1 409 ? 17.974 22.724 -32.556 1.00 88.88 409 GLU A N 1
ATOM 3149 C CA . GLU A 1 409 ? 19.270 22.459 -33.213 1.00 88.88 409 GLU A CA 1
ATOM 3150 C C . GLU A 1 409 ? 20.501 22.780 -32.345 1.00 88.88 409 GLU A C 1
ATOM 3152 O O . GLU A 1 409 ? 21.617 22.369 -32.664 1.00 88.88 409 GLU A O 1
ATOM 3157 N N . GLN A 1 410 ? 20.347 23.518 -31.240 1.00 88.31 410 GLN A N 1
ATOM 3158 C CA . GLN A 1 410 ? 21.478 23.826 -30.362 1.00 88.31 410 GLN A CA 1
ATOM 3159 C C . GLN A 1 410 ? 21.976 22.599 -29.588 1.00 88.31 410 GLN A C 1
ATOM 3161 O O . GLN A 1 410 ? 23.129 22.598 -29.151 1.00 88.31 410 GLN A O 1
ATOM 3166 N N . VAL A 1 411 ? 21.166 21.535 -29.478 1.00 87.94 411 VAL A N 1
ATOM 3167 C CA . VAL A 1 411 ? 21.543 20.297 -28.777 1.00 87.94 411 VAL A CA 1
ATOM 3168 C C . VAL A 1 411 ? 22.840 19.690 -29.328 1.00 87.94 411 VAL A C 1
ATOM 3170 O O . VAL A 1 411 ? 23.666 19.188 -28.564 1.00 87.94 411 VAL A O 1
ATOM 3173 N N . TRP A 1 412 ? 23.088 19.828 -30.637 1.00 89.69 412 TRP A N 1
ATOM 3174 C CA . TRP A 1 412 ? 24.264 19.272 -31.313 1.00 89.69 412 TRP A CA 1
ATOM 3175 C C . TRP A 1 412 ? 25.585 19.880 -30.830 1.00 89.69 412 TRP A C 1
ATOM 3177 O O . TRP A 1 412 ? 26.630 19.237 -30.907 1.00 89.69 412 TRP A O 1
ATOM 3187 N N . GLN A 1 413 ? 25.556 21.092 -30.262 1.00 86.94 413 GLN A N 1
ATOM 3188 C CA . GLN A 1 413 ? 26.755 21.753 -29.733 1.00 86.94 413 GLN A CA 1
ATOM 3189 C C . GLN A 1 413 ? 27.311 21.086 -28.470 1.00 86.94 413 GLN A C 1
ATOM 3191 O O . GLN A 1 413 ? 28.449 21.364 -28.092 1.00 86.94 413 GLN A O 1
ATOM 3196 N N . ARG A 1 414 ? 26.530 20.213 -27.820 1.00 82.94 414 ARG A N 1
ATOM 3197 C CA . ARG A 1 414 ? 26.935 19.492 -26.605 1.00 82.94 414 ARG A CA 1
ATOM 3198 C C . ARG A 1 414 ? 27.811 18.273 -26.901 1.00 82.94 414 ARG A C 1
ATOM 3200 O O . ARG A 1 414 ? 28.515 17.802 -26.009 1.00 82.94 414 ARG A O 1
ATOM 3207 N N . PHE A 1 415 ? 27.781 17.773 -28.134 1.00 85.00 415 PHE A N 1
ATOM 3208 C CA . PHE A 1 415 ? 28.522 16.589 -28.551 1.00 85.00 415 PHE A CA 1
ATOM 3209 C C . PHE A 1 415 ? 29.882 16.956 -29.153 1.00 85.00 415 PHE A C 1
ATOM 3211 O O . PHE A 1 415 ? 30.067 18.025 -29.733 1.00 85.00 415 PHE A O 1
ATOM 3218 N N . ASN A 1 416 ? 30.844 16.033 -29.042 1.00 83.50 416 ASN A N 1
ATOM 3219 C CA . ASN A 1 416 ? 32.160 16.196 -29.669 1.00 83.50 416 ASN A CA 1
ATOM 3220 C C . ASN A 1 416 ? 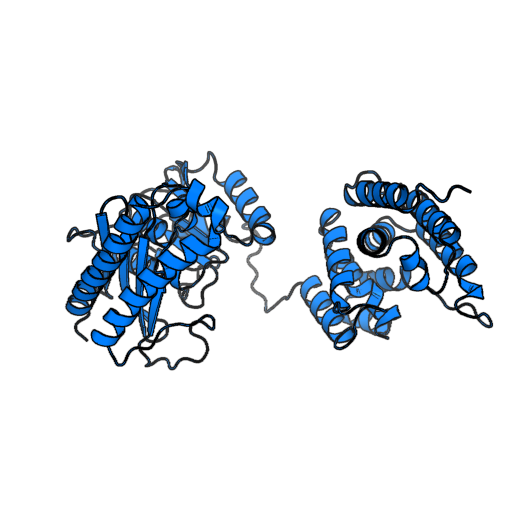32.040 16.236 -31.207 1.00 83.50 416 ASN A C 1
ATOM 3222 O O . ASN A 1 416 ? 32.713 17.036 -31.852 1.00 83.50 416 ASN A O 1
ATOM 3226 N N . GLN A 1 417 ? 31.158 15.408 -31.781 1.00 89.06 417 GLN A N 1
ATOM 3227 C CA . GLN A 1 417 ? 30.728 15.507 -33.177 1.00 89.06 417 GLN A CA 1
ATOM 3228 C C . GLN A 1 417 ? 29.471 16.378 -33.249 1.00 89.06 417 GLN A C 1
ATOM 3230 O O . GLN A 1 417 ? 28.463 16.049 -32.627 1.00 89.06 417 GLN A O 1
ATOM 3235 N N . LYS A 1 418 ? 29.534 17.475 -34.004 1.00 90.44 418 LYS A N 1
ATOM 3236 C CA . LYS A 1 418 ? 28.486 18.503 -34.059 1.00 90.44 418 LYS A CA 1
ATOM 3237 C C . LYS A 1 418 ? 27.559 18.380 -35.264 1.00 90.44 418 LYS A C 1
ATOM 3239 O O . LYS A 1 418 ? 26.538 19.057 -35.289 1.00 90.44 418 LYS A O 1
ATOM 3244 N N . ASP A 1 419 ? 27.919 17.578 -36.265 1.00 90.44 419 ASP A N 1
ATOM 3245 C CA . ASP A 1 419 ? 27.089 17.385 -37.452 1.00 90.44 419 ASP A CA 1
ATOM 3246 C C . ASP A 1 419 ? 25.948 16.388 -37.160 1.00 90.44 419 ASP A C 1
ATOM 3248 O O . ASP A 1 419 ? 26.219 15.199 -36.944 1.00 90.44 419 ASP A O 1
ATOM 3252 N N . PRO A 1 420 ? 24.671 16.822 -37.154 1.00 91.38 420 PRO A N 1
ATOM 3253 C CA . PRO A 1 420 ? 23.535 15.931 -36.929 1.00 91.38 420 PRO A CA 1
ATOM 3254 C C . PRO A 1 420 ? 23.400 14.828 -37.981 1.00 91.38 420 PRO A C 1
ATOM 3256 O O . PRO A 1 420 ? 22.874 13.761 -37.667 1.00 91.38 420 PRO A O 1
ATOM 3259 N N . ALA A 1 421 ? 23.907 15.024 -39.204 1.00 91.62 421 ALA A N 1
ATOM 3260 C CA . ALA A 1 421 ? 23.882 13.986 -40.231 1.00 91.62 421 ALA A CA 1
ATOM 3261 C C . ALA A 1 421 ? 24.786 12.794 -39.865 1.00 91.62 421 ALA A C 1
ATOM 3263 O O . ALA A 1 421 ? 24.444 11.649 -40.163 1.00 91.62 421 ALA A O 1
ATOM 3264 N N . CYS A 1 422 ? 25.901 13.034 -39.163 1.00 91.81 422 CYS A N 1
ATOM 3265 C CA . CYS A 1 422 ? 26.757 11.962 -38.650 1.00 91.81 422 CYS A CA 1
ATOM 3266 C C . CYS A 1 422 ? 26.037 11.128 -37.581 1.00 91.81 422 CYS A C 1
ATOM 3268 O O . CYS A 1 422 ? 26.111 9.899 -37.608 1.00 91.81 422 CYS A O 1
ATOM 3270 N N . HIS A 1 423 ? 25.304 11.777 -36.670 1.00 92.44 423 HIS A N 1
ATOM 3271 C CA . HIS A 1 423 ? 24.494 11.085 -35.660 1.00 92.44 423 HIS A CA 1
ATOM 3272 C C . HIS A 1 423 ? 23.340 10.308 -36.300 1.00 92.44 423 HIS A C 1
ATOM 3274 O O . HIS A 1 423 ? 23.143 9.140 -35.971 1.00 92.44 423 HIS A O 1
ATOM 3280 N N . ALA A 1 424 ? 22.646 10.908 -37.272 1.00 94.12 424 ALA A N 1
ATOM 3281 C CA . ALA A 1 424 ? 21.580 10.253 -38.026 1.00 94.12 424 ALA A CA 1
ATOM 3282 C C . ALA A 1 424 ? 22.075 8.979 -38.726 1.00 94.12 424 ALA A C 1
ATOM 3284 O O . ALA A 1 424 ? 21.424 7.936 -38.654 1.00 94.12 424 ALA A O 1
ATOM 3285 N N . TRP A 1 425 ? 23.244 9.042 -39.373 1.00 94.69 425 TRP A N 1
ATOM 3286 C CA . TRP A 1 425 ? 23.887 7.869 -39.963 1.00 94.69 425 TRP A CA 1
ATOM 3287 C C . TRP A 1 425 ? 24.136 6.781 -38.912 1.00 94.69 425 TRP A C 1
ATOM 3289 O O . TRP A 1 425 ? 23.711 5.644 -39.112 1.00 94.69 425 TRP A O 1
ATOM 3299 N N . TYR A 1 426 ? 24.761 7.128 -37.784 1.00 95.06 426 TYR A N 1
ATOM 3300 C CA . TYR A 1 426 ? 25.115 6.165 -36.740 1.00 95.06 426 TYR A CA 1
ATOM 3301 C C . TYR A 1 426 ? 23.882 5.454 -36.167 1.00 95.06 426 TYR A C 1
ATOM 3303 O O . TYR A 1 426 ? 23.803 4.227 -36.213 1.00 95.06 426 TYR A O 1
ATOM 3311 N N . TYR A 1 427 ? 22.881 6.209 -35.707 1.00 96.31 427 TYR A N 1
ATOM 3312 C CA . TYR A 1 427 ? 21.681 5.634 -35.096 1.00 96.31 427 TYR A CA 1
ATOM 3313 C C . TYR A 1 427 ? 20.853 4.797 -36.080 1.00 96.31 427 TYR A C 1
ATOM 3315 O O . TYR A 1 427 ? 20.349 3.739 -35.707 1.00 96.31 427 TYR A O 1
ATOM 3323 N N . ARG A 1 428 ? 20.777 5.177 -37.363 1.00 96.12 428 ARG A N 1
ATOM 3324 C CA . ARG A 1 428 ? 20.116 4.342 -38.385 1.00 96.12 428 ARG A CA 1
ATOM 3325 C C . ARG A 1 428 ? 20.850 3.027 -38.643 1.00 96.12 428 ARG A C 1
ATOM 3327 O O . ARG A 1 428 ? 20.204 2.021 -38.932 1.00 96.12 428 ARG A O 1
ATOM 3334 N N . GLN A 1 429 ? 22.182 3.007 -38.566 1.00 97.12 429 GLN A N 1
ATOM 3335 C CA . GLN A 1 429 ? 22.933 1.751 -38.658 1.00 97.12 429 GLN A CA 1
ATOM 3336 C C . GLN A 1 429 ? 22.731 0.890 -37.407 1.00 97.12 429 GLN A C 1
ATOM 3338 O O . GLN A 1 429 ? 22.552 -0.316 -37.543 1.00 97.12 429 GLN A O 1
ATOM 3343 N N . LEU A 1 430 ? 22.643 1.492 -36.215 1.00 96.56 430 LEU A N 1
ATOM 3344 C CA . LEU A 1 430 ? 22.299 0.766 -34.988 1.00 96.56 430 LEU A CA 1
ATOM 3345 C C . LEU A 1 430 ? 20.922 0.095 -35.077 1.00 96.56 430 LEU A C 1
ATOM 3347 O O . LEU A 1 430 ? 20.806 -1.080 -34.741 1.00 96.56 430 LEU A O 1
ATOM 3351 N N . VAL A 1 431 ? 19.902 0.784 -35.606 1.00 97.62 431 VAL A N 1
ATOM 3352 C CA . VAL A 1 431 ? 18.572 0.185 -35.849 1.00 97.62 431 VAL A CA 1
ATOM 3353 C C . VAL A 1 431 ? 18.680 -1.065 -36.732 1.00 97.62 431 VAL A C 1
ATOM 3355 O O . VAL A 1 431 ? 18.042 -2.081 -36.455 1.00 97.62 431 VAL A O 1
ATOM 3358 N N . LYS A 1 432 ? 19.535 -1.045 -37.764 1.00 97.12 432 LYS A N 1
ATOM 3359 C CA . LYS A 1 432 ? 19.783 -2.226 -38.608 1.00 97.12 432 LYS A CA 1
ATOM 3360 C C . LYS A 1 432 ? 20.499 -3.338 -37.838 1.00 97.12 432 LYS A C 1
ATOM 3362 O O . LYS A 1 432 ? 20.043 -4.481 -37.883 1.00 97.12 432 LYS A O 1
ATOM 3367 N N . SER A 1 433 ? 21.573 -3.020 -37.112 1.00 96.94 433 SER A N 1
ATOM 3368 C CA . SER A 1 433 ? 22.357 -4.000 -36.340 1.00 96.94 433 SER A CA 1
ATOM 3369 C C . SER A 1 433 ? 21.544 -4.674 -35.225 1.00 96.94 433 SER A C 1
ATOM 3371 O O . SER A 1 433 ? 21.749 -5.857 -34.934 1.00 96.94 433 SER A O 1
ATOM 3373 N N . LEU A 1 434 ? 20.575 -3.953 -34.652 1.00 97.44 434 LEU A N 1
ATOM 3374 C CA . LEU A 1 434 ? 19.696 -4.417 -33.575 1.00 97.44 434 LEU A CA 1
ATOM 3375 C C . LEU A 1 434 ? 18.375 -5.030 -34.069 1.00 97.44 434 LEU A C 1
ATOM 3377 O O . LEU A 1 434 ? 17.589 -5.496 -33.253 1.00 97.44 434 LEU A O 1
ATOM 3381 N N . SER A 1 435 ? 18.133 -5.104 -35.383 1.00 96.44 435 SER A N 1
ATOM 3382 C CA . SER A 1 435 ? 16.863 -5.578 -35.973 1.00 96.44 435 SER A CA 1
ATOM 3383 C C . SER A 1 435 ? 16.424 -6.988 -35.550 1.00 96.44 435 SER A C 1
ATOM 3385 O O . SER A 1 435 ? 15.237 -7.316 -35.607 1.00 96.44 435 SER A O 1
ATOM 3387 N N . SER A 1 436 ? 17.349 -7.818 -35.057 1.00 96.62 436 SER A N 1
ATOM 3388 C CA . SER A 1 436 ? 17.033 -9.111 -34.439 1.00 96.62 436 SER A CA 1
ATOM 3389 C C . SER A 1 436 ? 16.221 -9.003 -33.139 1.00 96.62 436 SER A C 1
ATOM 3391 O O . SER A 1 436 ? 15.745 -10.025 -32.658 1.00 96.62 436 SER A O 1
ATOM 3393 N N . LEU A 1 437 ? 16.092 -7.806 -32.559 1.00 97.44 437 LEU A N 1
ATOM 3394 C CA . LEU A 1 437 ? 15.271 -7.487 -31.383 1.00 97.44 437 LEU A CA 1
ATOM 3395 C C . LEU A 1 437 ? 13.930 -6.837 -31.761 1.00 97.44 437 LEU A C 1
ATOM 3397 O O . LEU A 1 437 ? 13.256 -6.278 -30.900 1.00 97.44 437 LEU A O 1
ATOM 3401 N N . SER A 1 438 ? 13.534 -6.889 -33.039 1.00 96.62 438 SER A N 1
ATOM 3402 C CA . SER A 1 438 ? 12.283 -6.291 -33.535 1.00 96.62 438 SER A CA 1
ATOM 3403 C C . SER A 1 438 ? 11.008 -6.861 -32.916 1.00 96.62 438 SER A C 1
ATOM 3405 O O . SER A 1 438 ? 9.948 -6.257 -33.042 1.00 96.62 438 SER A O 1
ATOM 3407 N N . ASP A 1 439 ? 11.108 -7.981 -32.212 1.00 94.00 439 ASP A N 1
ATOM 3408 C CA . ASP A 1 439 ? 10.046 -8.563 -31.402 1.00 94.00 439 ASP A CA 1
ATOM 3409 C C . ASP A 1 439 ? 9.805 -7.833 -30.066 1.00 94.00 439 ASP A C 1
ATOM 3411 O O . ASP A 1 439 ? 8.821 -8.124 -29.393 1.00 94.00 439 ASP A O 1
ATOM 3415 N N . THR A 1 440 ? 10.674 -6.893 -29.678 1.00 95.12 440 THR A N 1
ATOM 3416 C CA . THR A 1 440 ? 10.608 -6.187 -28.387 1.00 95.12 440 THR A CA 1
ATOM 3417 C C . THR A 1 440 ? 10.025 -4.778 -28.521 1.00 95.12 440 THR A C 1
ATOM 3419 O O . THR A 1 440 ? 10.359 -4.047 -29.457 1.00 95.12 440 THR A O 1
ATOM 3422 N N . ASP A 1 441 ? 9.216 -4.353 -27.545 1.00 95.88 441 ASP A N 1
ATOM 3423 C CA . ASP A 1 441 ? 8.661 -2.990 -27.500 1.00 95.88 441 ASP A CA 1
ATOM 3424 C C . ASP A 1 441 ? 9.769 -1.928 -27.412 1.00 95.88 441 ASP A C 1
ATOM 3426 O O . ASP A 1 441 ? 9.703 -0.897 -28.082 1.00 95.88 441 ASP A O 1
ATOM 3430 N N . ALA A 1 442 ? 10.838 -2.216 -26.661 1.00 95.12 442 ALA A N 1
ATOM 3431 C CA . ALA A 1 442 ? 12.007 -1.347 -26.544 1.00 95.12 442 ALA A CA 1
ATOM 3432 C C . ALA A 1 442 ? 12.673 -1.070 -27.906 1.00 95.12 442 ALA A C 1
ATOM 3434 O O . ALA A 1 442 ? 13.048 0.066 -28.197 1.00 95.12 442 ALA A O 1
ATOM 3435 N N . PHE A 1 443 ? 12.792 -2.078 -28.779 1.00 98.25 443 PHE A N 1
ATOM 3436 C CA . PHE A 1 443 ? 13.330 -1.865 -30.124 1.00 98.25 443 PHE A CA 1
ATOM 3437 C C . PHE A 1 443 ? 12.401 -0.997 -30.975 1.00 98.25 443 PHE A C 1
ATOM 3439 O O . PHE A 1 443 ? 12.874 -0.112 -31.689 1.00 98.25 443 PHE A O 1
ATOM 3446 N N . GLN A 1 444 ? 11.091 -1.248 -30.913 1.00 97.62 444 GLN A N 1
ATOM 3447 C CA . GLN A 1 444 ? 10.110 -0.480 -31.683 1.00 97.62 444 GLN A CA 1
ATOM 3448 C C . GLN A 1 444 ? 10.132 0.995 -31.278 1.00 97.62 444 GLN A C 1
ATOM 3450 O O . GLN A 1 444 ? 10.145 1.877 -32.139 1.00 97.62 444 GLN A O 1
ATOM 3455 N N . GLU A 1 445 ? 10.220 1.265 -29.976 1.00 97.69 445 GLU A N 1
ATOM 3456 C CA . GLU A 1 445 ? 10.395 2.617 -29.457 1.00 97.69 445 GLU A CA 1
ATOM 3457 C C . GLU A 1 445 ? 11.709 3.240 -29.941 1.00 97.69 445 GLU A C 1
ATOM 3459 O O . GLU A 1 445 ? 11.704 4.356 -30.458 1.00 97.69 445 GLU A O 1
ATOM 3464 N N . PHE A 1 446 ? 12.828 2.517 -29.834 1.00 98.25 446 PHE A N 1
ATOM 3465 C CA . PHE A 1 446 ? 14.130 3.007 -30.286 1.00 98.25 446 PHE A CA 1
ATOM 3466 C C . PHE A 1 446 ? 14.109 3.405 -31.765 1.00 98.25 446 PHE A C 1
ATOM 3468 O O . PHE A 1 446 ? 14.512 4.518 -32.105 1.00 98.25 446 PHE A O 1
ATOM 3475 N N . ALA A 1 447 ? 13.590 2.540 -32.639 1.00 97.62 447 ALA A N 1
ATOM 3476 C CA . ALA A 1 447 ? 13.479 2.822 -34.067 1.00 97.62 447 ALA A CA 1
ATOM 3477 C C . ALA A 1 447 ? 12.599 4.056 -34.342 1.00 97.62 447 ALA A C 1
ATOM 3479 O O . ALA A 1 447 ? 13.003 4.943 -35.097 1.00 97.62 447 ALA A O 1
ATOM 3480 N N . ALA A 1 448 ? 11.446 4.162 -33.674 1.00 96.62 448 ALA A N 1
ATOM 3481 C CA . ALA A 1 448 ? 10.545 5.303 -33.818 1.00 96.62 448 ALA A CA 1
ATOM 3482 C C . ALA A 1 448 ? 11.185 6.623 -33.355 1.00 96.62 448 ALA A C 1
ATOM 3484 O O . ALA A 1 448 ? 11.040 7.649 -34.022 1.00 96.62 448 ALA A O 1
ATOM 3485 N N . LEU A 1 449 ? 11.928 6.607 -32.244 1.00 96.38 449 LEU A N 1
ATOM 3486 C CA . LEU A 1 449 ? 12.631 7.785 -31.730 1.00 96.38 449 LEU A CA 1
ATOM 3487 C C . LEU A 1 449 ? 13.761 8.232 -32.661 1.00 96.38 449 LEU A C 1
ATOM 3489 O O . LEU A 1 449 ? 13.942 9.434 -32.867 1.00 96.38 449 LEU A O 1
ATOM 3493 N N . VAL A 1 450 ? 14.504 7.287 -33.244 1.00 96.06 450 VAL A N 1
ATOM 3494 C CA . VAL A 1 450 ? 15.535 7.589 -34.249 1.00 96.06 450 VAL A CA 1
ATOM 3495 C C . VAL A 1 450 ? 14.907 8.283 -35.458 1.00 96.06 450 VAL A C 1
ATOM 3497 O O . VAL A 1 450 ? 15.403 9.328 -35.886 1.00 96.06 450 VAL A O 1
ATOM 3500 N N . ASP A 1 451 ? 13.788 7.768 -35.969 1.00 93.38 451 ASP A N 1
ATOM 3501 C CA . ASP A 1 451 ? 13.074 8.392 -37.086 1.00 93.38 451 ASP A CA 1
ATOM 3502 C C . ASP A 1 451 ? 12.532 9.779 -36.716 1.00 93.38 451 ASP A C 1
ATOM 3504 O O . ASP A 1 451 ? 12.685 10.733 -37.482 1.00 93.38 451 ASP A O 1
ATOM 3508 N N . GLN A 1 452 ? 11.964 9.931 -35.518 1.00 92.56 452 GLN A N 1
ATOM 3509 C CA . GLN A 1 452 ? 11.433 11.204 -35.035 1.00 92.56 452 GLN A CA 1
ATOM 3510 C C . GLN A 1 452 ? 12.522 12.282 -34.939 1.00 92.56 452 GLN A C 1
ATOM 3512 O O . GLN A 1 452 ? 12.358 13.374 -35.495 1.00 92.56 452 GLN A O 1
ATOM 3517 N N . VAL A 1 453 ? 13.636 11.982 -34.261 1.00 91.50 453 VAL A N 1
ATOM 3518 C CA . VAL A 1 453 ? 14.730 12.940 -34.030 1.00 91.50 453 VAL A CA 1
ATOM 3519 C C . VAL A 1 453 ? 15.462 13.274 -35.328 1.00 91.50 453 VAL A C 1
ATOM 3521 O O . VAL A 1 453 ? 15.803 14.435 -35.555 1.00 91.50 453 VAL A O 1
ATOM 3524 N N . PHE A 1 454 ? 15.675 12.288 -36.206 1.00 92.62 454 PHE A N 1
ATOM 3525 C CA . PHE A 1 454 ? 16.517 12.461 -37.390 1.00 92.62 454 PHE A CA 1
ATOM 3526 C C . PHE A 1 454 ? 15.764 12.615 -38.719 1.00 92.62 454 PHE A C 1
ATOM 3528 O O . PHE A 1 454 ? 16.403 12.669 -39.774 1.00 92.62 454 PHE A O 1
ATOM 3535 N N . SER A 1 455 ? 14.435 12.750 -38.694 1.00 88.12 455 SER A N 1
ATOM 3536 C CA . SER A 1 455 ? 13.574 12.913 -39.882 1.00 88.12 455 SER A CA 1
ATOM 3537 C C . SER A 1 455 ? 14.040 13.985 -40.880 1.00 88.12 455 SER A C 1
ATOM 3539 O O . SER A 1 455 ? 13.819 13.847 -42.077 1.00 88.12 455 SER A O 1
ATOM 3541 N N . LYS A 1 456 ? 14.712 15.047 -40.415 1.00 83.81 456 LYS A N 1
ATOM 3542 C CA . LYS A 1 456 ? 15.172 16.175 -41.252 1.00 83.81 456 LYS A CA 1
ATOM 3543 C C . LYS A 1 456 ? 16.562 15.993 -41.870 1.00 83.81 456 LYS A C 1
ATOM 3545 O O . LYS A 1 456 ? 16.975 16.828 -42.672 1.00 83.81 456 LYS A O 1
ATOM 3550 N N . TYR A 1 457 ? 17.292 14.944 -41.499 1.00 82.19 457 TYR A N 1
ATOM 3551 C CA . TYR A 1 457 ? 18.670 14.720 -41.938 1.00 82.19 457 TYR A CA 1
ATOM 3552 C C . TYR A 1 457 ? 18.724 13.468 -42.820 1.00 82.19 457 TYR A C 1
ATOM 3554 O O . TYR A 1 457 ? 19.149 12.394 -42.393 1.00 82.19 457 TYR A O 1
ATOM 3562 N N . GLU A 1 458 ? 18.226 13.586 -44.051 1.00 64.62 458 GLU A N 1
ATOM 3563 C CA . GLU A 1 458 ? 18.367 12.559 -45.088 1.00 64.62 458 GLU A CA 1
ATOM 3564 C C . GLU A 1 458 ? 19.670 12.766 -45.869 1.00 64.62 458 GLU A C 1
ATOM 3566 O O . GLU A 1 458 ? 19.836 13.786 -46.543 1.00 64.62 458 GLU A O 1
ATOM 3571 N N . LYS A 1 459 ? 20.573 11.783 -45.790 1.00 51.19 459 LYS A N 1
ATOM 3572 C CA . LYS A 1 459 ? 21.562 11.440 -46.819 1.00 51.19 459 LYS A CA 1
ATOM 3573 C C . LYS A 1 459 ? 21.833 9.945 -46.785 1.00 51.19 459 LYS A C 1
ATOM 3575 O O . LYS A 1 459 ? 22.012 9.416 -45.663 1.00 51.19 459 LYS A O 1
#

Foldseek 3Di:
DPLVVLQVLLLVLFLVLLVLLLVLLVVDDVVVCVVVPVVVSLVVSQVVLVCSNVVSVCVSCVQADEADPVALPPDDLQHKYKFWRSWFLSVCSNVVHDWIWIWIWIHRRLDTAKIWIATNPVRWIWIDGVVGAIDIPNHGWAAAPDEFQAFEEEEECDPVNVVCVVLVVLVCVPRPNRYNYYDHRRAQLVNLLCRRRNVGFKYKDFQDDLNRPSRSQRNLVRNQKAKDFLVRHRSCSVDGIMMIGSNNCRVVVSCSSDPDDPPDPDDDDDDPQLLNVLLVVLCVLQPPPDDQPDPHRPQVLLQQLLVQLVQVDPDSLLSSLSSCLCSVVPRVDDLVVCCVSRNDSSSVLSVLNDQDDDPPDDCLRCVLVSLVVNLVSLLPDDLSSLSSVLSNLLSVLVVLVVVCVVPPLCSLVSDSHNDVLSVLVSLVSNLVSSVVCVVGPSSVSSVVSSCVNCVPRDD

Mean predicted aligned error: 15.97 Å

Organism: Xylanibacter ruminicola (NCBI:txid839)

Sequence (459 aa):
MELRQLTSAVCQIARQAGAYIRNERSKFSLESVERKHAHDYVSYVDKGSEQLIVTALRQLLPEAGFITEEGLAGHDQEQLLWVVDPLDGTTNFIHQYAPYAVSIALLQGHEVLLGVVYEVCHDECFYAWQGGGAYMDGQLLHVSTQKINDALLCLQLPYNSDAYKPVIKRLIDELYGHVGSIRMCGSAAMALCYVAAGRYDGYAEQYIGQWDFMAGALIVKEAGGTVTNYEGETDFTQGNSVVATNGIIQSDLLKHLTNEKPHDKKKQTIDSSMVDRAICFATKAHSGVVRKGTKIPYIAHPLEAMAIVGSITDDQELLAAAVLHDVVEDAGVNVADIRTEFGDRVAALVDSETDSEVPGMSHIDSWQIRKQAAIDHLAAASRDVKIVALGDKLSNMRAMLLHYHEQGEQVWQRFNQKDPACHAWYYRQLVKSLSSLSDTDAFQEFAALVDQVFSKYEK

Secondary structure (DSSP, 8-state):
--HHHHHHHHHHHHHHHHHHHHHHHHH--HHHHHTT-HHHHHHHHHHHHHHHHHHHHHHH-TT-EE-BTTBTTT--TT-EEEEEEEEETHHHHHHTPSP-EEEEEEEETTEEEEEEEEETTTTEEEEEETTS-EEETTEEP------GGG-EEEE---S-HHHHHHHHHHHHHHHTTTSSEEE--S-HHHHHHHHHTTS-SEEEEES--HHHHHHHHHHHHHTT-EEE-TT--S--TT-SEEEEE-SSSHHHHHHHHSS--TT-----S----HHHHHHHHHHHHTTT-B-TTSSSBTTHHHHHHHHHHHTT---HHHHHHHHHTTHHHHH---HHHHHHHH-HHHHHHHHHHPPPP-TTS-TTTTHHHHHHHHHHHHHHS-HHHHHHHHHHHHHHHHHHHHHHHHHGGGGGGGSSS--HHHHHHHHHHHHHHTGGGTTSHHHHHHHHHHHHHHTT---

Radius of gyration: 28.17 Å; Cα contacts (8 Å, |Δi|>4): 794; chains: 1; bounding box: 69×52×80 Å

pLDDT: mean 88.07, std 14.13, range [30.36, 98.94]

InterPro domains:
  IPR000760 Inositol monophosphatase-like [PF00459] (3-258)
  IPR000760 Inositol monophosphatase-like [PR00377] (40-60)
  IPR000760 Inositol monophosphatase-like [PR00377] (62-78)
  IPR000760 Inositol monophosphatase-like [PR00377] (82-98)
  IPR000760 Inositol monophosphatase-like [PR00377] (131-154)
  IPR000760 Inositol monophosphatase-like [PR00377] (177-198)
  IPR000760 Inositol monophosphatase-like [PR00377] (208-232)
  IPR003607 HD/PDEase domain [SM00471] (294-406)
  IPR003607 HD/PDEase domain [cd00077] (297-407)
  IPR020583 Inositol monophosphatase, metal-binding site [PS00629] (82-95)
  IPR033942 Inositol monophosphatase [cd01639] (6-246)